Protein AF-A0A1T0CWS4-F1 (afdb_monomer_lite)

Sequence (490 aa):
PSDTDTAKDVTPPTAPDVVANDDGSVTVTPSADPDVTKTTVTYTDENGDSHTVTFTKDDSGNWVDDNPNDSITVDPKTGVITIPEDAVKDGSDVTATNTDSSDNTGPSDTDTVAPAAPSVSINDGNDGKINQGDLRSTGDATATITIPSNAKNGDTLVVTINGVQQTYTIDDNNRTNGIVVSFTPLPNGQNNIVTAVIQSGGLSSDTASDSSVTELSNPGLSITVTNIVGVNLNLSTGIKTSEYGTHIGSVDLSTDESLAPRFSEADDTLTVTKNMSGNLNFVDMGAGDNVLNVGGYVSDTTQINFGNGADEVNIAGYVGGSSVINLGDGNDTISIEGALQGSARINAGAGNDSITIGQHAVTATGSIDGGAGYDVLTFTQDFTTSTNVGNLQKISGVEEIALAGNNQVLLGVTYDNLIYNSKSLYISGDSNDKVHLGNQTGNLNDYVNGQVTTWSATGTVTKDGNVYTEYTLGADTSYKVYIDSDITIL

Organism: NCBI:txid573983

InterPro domains:
  IPR011049 Serralysin-like metalloprotease, C-terminal [SSF51120] (266-445)

Secondary structure (DSSP, 8-state):
------PPP--PPPPPEEEE-TTS-EEEE----TTEEEEEEEEE-TTS-EEEEEEEE-TTS-EEES-TTSS-EE-TTT--EEE-GGGS-TT-EEEEEEEETT--EEEEEEEEPPPPP-EEEE-STTSSEE-TTTS-TTS-EEEEEEPPTTPPTT-EEEEEETTEEEEEE--HHHHHH-EEEEEPPPSTTPEEEEEEEEEETTEEPPPEEEEEEE-SS-S--EEEES-EES-EEBTTTBS-GGGTTTTS-----TT--SS----BSS--EEEESS-EESEEEEEE-BSSS-EEEESS-B-SEEEEEEEES--EEEESS-B-TT-EEEEEES--EEEESS-B-TT-EEEEEES--EEEE-SS-B-TT-EEEEEES--EEEE-S---STT-S--GGGEES-SEEEE-SSS-EEEEE-HHHHHHS-SEEEEE--TT-EEEESSTTTSSEEEETTEEEEEEEEEEEEETTEEEEEEEETTEEEEEEEEETTSEE-

pLDDT: mean 86.14, std 15.03, range [37.91, 98.81]

Structure (mmCIF, N/CA/C/O backbone):
data_AF-A0A1T0CWS4-F1
#
_entry.id   AF-A0A1T0CWS4-F1
#
loop_
_atom_site.group_PDB
_atom_site.id
_atom_site.type_symbol
_atom_site.label_atom_id
_atom_site.label_alt_id
_atom_site.label_comp_id
_atom_site.label_asym_id
_atom_site.label_entity_id
_atom_site.label_seq_id
_atom_site.pdbx_PDB_ins_code
_atom_site.Cartn_x
_atom_site.Cartn_y
_atom_site.Cartn_z
_atom_site.occupancy
_atom_site.B_iso_or_equiv
_atom_site.auth_seq_id
_atom_site.auth_comp_id
_atom_site.auth_asym_id
_atom_site.auth_atom_id
_atom_site.pdbx_PDB_model_num
ATOM 1 N N . PRO A 1 1 ? 60.838 -27.566 -76.928 1.00 47.12 1 PRO A N 1
ATOM 2 C CA . PRO A 1 1 ? 59.640 -28.295 -76.459 1.00 47.12 1 PRO A CA 1
ATOM 3 C C . PRO A 1 1 ? 58.990 -27.532 -75.305 1.00 47.12 1 PRO A C 1
ATOM 5 O O . PRO A 1 1 ? 59.710 -27.090 -74.419 1.00 47.12 1 PRO A O 1
ATOM 8 N N . SER A 1 2 ? 57.668 -27.379 -75.424 1.00 44.00 2 SER A N 1
ATOM 9 C CA . SER A 1 2 ? 56.690 -26.849 -74.462 1.00 44.00 2 SER A CA 1
ATOM 10 C C . SER A 1 2 ? 56.989 -25.485 -73.839 1.00 44.00 2 SER A C 1
ATOM 12 O O . SER A 1 2 ? 57.534 -25.378 -72.745 1.00 44.00 2 SER A O 1
ATOM 14 N N . ASP A 1 3 ? 56.543 -24.462 -74.561 1.00 52.16 3 ASP A N 1
ATOM 15 C CA . ASP A 1 3 ? 55.849 -23.326 -73.965 1.00 52.16 3 ASP A CA 1
ATOM 16 C C . ASP A 1 3 ? 54.671 -23.873 -73.133 1.00 52.16 3 ASP A C 1
ATOM 18 O O . ASP A 1 3 ? 53.827 -24.602 -73.663 1.00 52.16 3 ASP A O 1
ATOM 22 N N . THR A 1 4 ? 54.682 -23.631 -71.826 1.00 45.88 4 THR A N 1
ATOM 23 C CA . THR A 1 4 ? 53.537 -23.864 -70.941 1.00 45.88 4 THR A CA 1
ATOM 24 C C . THR A 1 4 ? 53.201 -22.544 -70.275 1.00 45.88 4 THR A C 1
ATOM 26 O O . THR A 1 4 ? 53.445 -22.357 -69.085 1.00 45.88 4 THR A O 1
ATOM 29 N N . ASP A 1 5 ? 52.678 -21.617 -71.069 1.00 51.94 5 ASP A N 1
ATOM 30 C CA . ASP A 1 5 ? 51.812 -20.551 -70.584 1.00 51.94 5 ASP A CA 1
ATOM 31 C C . ASP A 1 5 ? 50.575 -21.203 -69.938 1.00 51.94 5 ASP A C 1
ATOM 33 O O . ASP A 1 5 ? 49.594 -21.559 -70.596 1.00 51.94 5 ASP A O 1
ATOM 37 N N . THR A 1 6 ? 50.673 -21.506 -68.644 1.00 58.53 6 THR A N 1
ATOM 38 C CA . THR A 1 6 ? 49.509 -21.814 -67.815 1.00 58.53 6 THR A CA 1
ATOM 39 C C . THR A 1 6 ? 48.687 -20.539 -67.736 1.00 58.53 6 THR A C 1
ATOM 41 O O . THR A 1 6 ? 49.118 -19.583 -67.093 1.00 58.53 6 THR A O 1
ATOM 44 N N . ALA A 1 7 ? 47.536 -20.519 -68.411 1.00 71.31 7 ALA A N 1
ATOM 45 C CA . ALA A 1 7 ? 46.606 -19.399 -68.357 1.00 71.31 7 ALA A CA 1
ATOM 46 C C . ALA A 1 7 ? 46.372 -18.983 -66.895 1.00 71.31 7 ALA A C 1
ATOM 48 O O . ALA A 1 7 ? 46.067 -19.836 -66.059 1.00 71.31 7 ALA A O 1
ATOM 49 N N . LYS A 1 8 ? 46.555 -17.687 -66.603 1.00 78.75 8 LYS A N 1
ATOM 50 C CA . LYS A 1 8 ? 46.258 -17.097 -65.292 1.00 78.75 8 LYS A CA 1
ATOM 51 C C . LYS A 1 8 ? 44.815 -17.446 -64.915 1.00 78.75 8 LYS A C 1
ATOM 53 O O . LYS A 1 8 ? 43.931 -17.319 -65.763 1.00 78.75 8 LYS A O 1
ATOM 58 N N . ASP A 1 9 ? 44.595 -17.885 -63.680 1.00 85.44 9 ASP A N 1
ATOM 59 C CA . ASP A 1 9 ? 43.249 -18.144 -63.176 1.00 85.44 9 ASP A CA 1
ATOM 60 C C . ASP A 1 9 ? 42.409 -16.860 -63.200 1.00 85.44 9 ASP A C 1
ATOM 62 O O . ASP A 1 9 ? 42.901 -15.770 -62.896 1.00 85.44 9 ASP A O 1
ATOM 66 N N . VAL A 1 10 ? 41.146 -16.996 -63.592 1.00 88.56 10 VAL A N 1
ATOM 67 C CA . VAL A 1 10 ? 40.172 -15.905 -63.743 1.00 88.56 10 VAL A CA 1
ATOM 68 C C . VAL A 1 10 ? 38.851 -16.199 -63.030 1.00 88.56 10 VAL A C 1
ATOM 70 O O . VAL A 1 10 ? 37.895 -15.446 -63.217 1.00 88.56 10 VAL A O 1
ATOM 73 N N . THR A 1 11 ? 38.751 -17.307 -62.288 1.00 91.62 11 THR A N 1
ATOM 74 C CA . THR A 1 11 ? 37.516 -17.709 -61.604 1.00 91.62 11 THR A CA 1
ATOM 75 C C . THR A 1 11 ? 37.518 -17.143 -60.188 1.00 91.62 11 THR A C 1
ATOM 77 O O . THR A 1 11 ? 38.340 -17.567 -59.392 1.00 91.62 11 THR A O 1
ATOM 80 N N . PRO A 1 12 ? 36.619 -16.209 -59.837 1.00 93.56 12 PRO A N 1
ATOM 81 C CA . PRO A 1 12 ? 36.561 -15.700 -58.474 1.00 93.56 12 PRO A CA 1
ATOM 82 C C . PRO A 1 12 ? 35.999 -16.740 -57.493 1.00 93.56 12 PRO A C 1
ATOM 84 O O . PRO A 1 12 ? 35.148 -17.544 -57.895 1.00 93.56 12 PRO A O 1
ATOM 87 N N . PRO A 1 13 ? 36.377 -16.668 -56.205 1.00 96.06 13 PRO A N 1
ATOM 88 C CA . PRO A 1 13 ? 35.774 -17.484 -55.160 1.00 96.06 13 PRO A CA 1
ATOM 89 C C . PRO A 1 13 ? 34.323 -17.060 -54.892 1.00 96.06 13 PRO A C 1
ATOM 91 O O . PRO A 1 13 ? 33.864 -15.988 -55.293 1.00 96.06 13 PRO A O 1
ATOM 94 N N . THR A 1 14 ? 33.585 -17.904 -54.185 1.00 96.81 14 THR A N 1
ATOM 95 C CA . THR A 1 14 ? 32.231 -17.617 -53.702 1.00 96.81 14 THR A CA 1
ATOM 96 C C . THR A 1 14 ? 32.239 -16.633 -52.525 1.00 96.81 14 THR A C 1
ATOM 98 O O . THR A 1 14 ? 33.271 -16.399 -51.881 1.00 96.81 14 THR A O 1
ATOM 101 N N . ALA A 1 15 ? 31.082 -16.013 -52.266 1.00 97.06 15 ALA A N 1
ATOM 102 C CA . ALA A 1 15 ? 30.926 -15.052 -51.176 1.00 97.06 15 ALA A CA 1
ATOM 103 C C . ALA A 1 15 ? 31.238 -15.693 -49.809 1.00 97.06 15 ALA A C 1
ATOM 105 O O . ALA A 1 15 ? 31.034 -16.899 -49.642 1.00 97.06 15 ALA A O 1
ATOM 106 N N . PRO A 1 16 ? 31.755 -14.918 -48.839 1.00 97.88 16 PRO A N 1
ATOM 107 C CA . PRO A 1 16 ? 31.747 -15.340 -47.442 1.00 97.88 16 PRO A CA 1
ATOM 108 C C . PRO A 1 16 ? 30.304 -15.403 -46.912 1.00 97.88 16 PRO A C 1
ATOM 110 O O . PRO A 1 16 ? 29.376 -15.003 -47.607 1.00 97.88 16 PRO A O 1
ATOM 113 N N . ASP A 1 17 ? 30.141 -15.902 -45.693 1.00 98.12 17 ASP A N 1
ATOM 114 C CA . ASP A 1 17 ? 28.881 -15.879 -44.941 1.00 98.12 17 ASP A CA 1
ATOM 115 C C . ASP A 1 17 ? 29.012 -14.843 -43.818 1.00 98.12 17 ASP A C 1
ATOM 117 O O . ASP A 1 17 ? 29.875 -14.992 -42.947 1.00 98.12 17 ASP A O 1
ATOM 121 N N . VAL A 1 18 ? 28.235 -13.763 -43.884 1.00 98.12 18 VAL A N 1
ATOM 122 C CA . VAL A 1 18 ? 28.189 -12.685 -42.889 1.00 98.12 18 VAL A CA 1
ATOM 123 C C . VAL A 1 18 ? 26.912 -12.844 -42.075 1.00 98.12 18 VAL A C 1
ATOM 125 O O . VAL A 1 18 ? 25.819 -12.832 -42.627 1.00 98.12 18 VAL A O 1
ATOM 128 N N . VAL A 1 19 ? 27.055 -12.974 -40.757 1.00 96.81 19 VAL A N 1
ATOM 129 C CA . VAL A 1 19 ? 25.934 -13.172 -39.833 1.00 96.81 19 VAL A CA 1
ATOM 130 C C . VAL A 1 19 ? 26.023 -12.155 -38.705 1.00 96.81 19 VAL A C 1
ATOM 132 O O . VAL A 1 19 ? 26.968 -12.188 -37.910 1.00 96.81 19 VAL A O 1
ATOM 135 N N . ALA A 1 20 ? 25.038 -11.265 -38.631 1.00 96.00 20 ALA A N 1
ATOM 136 C CA . ALA A 1 20 ? 24.797 -10.416 -37.477 1.00 96.00 20 ALA A CA 1
ATOM 137 C C . ALA A 1 20 ? 24.045 -11.195 -36.391 1.00 96.00 20 ALA A C 1
ATOM 139 O O . ALA A 1 20 ? 23.134 -11.977 -36.670 1.00 96.00 20 ALA A O 1
ATOM 140 N N . ASN A 1 21 ? 24.439 -10.981 -35.140 1.00 93.75 21 ASN A N 1
ATOM 141 C CA . ASN A 1 21 ? 23.865 -11.641 -33.976 1.00 93.75 21 ASN A CA 1
ATOM 142 C C . ASN A 1 21 ? 22.980 -10.670 -33.172 1.00 93.75 21 ASN A C 1
ATOM 144 O O . ASN A 1 21 ? 23.106 -9.451 -33.288 1.00 93.75 21 ASN A O 1
ATOM 148 N N . ASP A 1 22 ? 22.091 -11.217 -32.333 1.00 89.50 22 ASP A N 1
ATOM 149 C CA . ASP A 1 22 ? 21.220 -10.425 -31.442 1.00 89.50 22 ASP A CA 1
ATOM 150 C C . ASP A 1 22 ? 22.016 -9.589 -30.424 1.00 89.50 22 ASP A C 1
ATOM 152 O O . ASP A 1 22 ? 21.550 -8.540 -29.997 1.00 89.50 22 ASP A O 1
ATOM 156 N N . ASP A 1 23 ? 23.221 -10.034 -30.055 1.00 88.00 23 ASP A N 1
ATOM 157 C CA . ASP A 1 23 ? 24.129 -9.319 -29.148 1.00 88.00 23 ASP A CA 1
ATOM 158 C C . ASP A 1 23 ? 24.933 -8.212 -29.851 1.00 88.00 23 ASP A C 1
ATOM 160 O O . ASP A 1 23 ? 25.963 -7.794 -29.353 1.00 88.00 23 ASP A O 1
ATOM 164 N N . GLY A 1 24 ? 24.547 -7.789 -31.057 1.00 89.88 24 GLY A N 1
ATOM 165 C CA . GLY A 1 24 ? 25.252 -6.741 -31.805 1.00 89.88 24 GLY A CA 1
ATOM 166 C C . GLY A 1 24 ? 26.597 -7.167 -32.413 1.00 89.88 24 GLY A C 1
ATOM 167 O O . GLY A 1 24 ? 27.158 -6.439 -33.231 1.00 89.88 24 GLY A O 1
ATOM 168 N N . SER A 1 25 ? 27.119 -8.357 -32.099 1.00 95.00 25 SER A N 1
ATOM 169 C CA . SER A 1 25 ? 28.338 -8.871 -32.731 1.00 95.00 25 SER A CA 1
ATOM 170 C C . SER A 1 25 ? 28.090 -9.359 -34.163 1.00 95.00 25 SER A C 1
ATOM 172 O O . SER A 1 25 ? 26.973 -9.719 -34.546 1.00 95.00 25 SER A O 1
ATOM 174 N N . VAL A 1 26 ? 29.155 -9.429 -34.970 1.00 98.00 26 VAL A N 1
ATOM 175 C CA . VAL A 1 26 ? 29.092 -9.971 -36.337 1.00 98.00 26 VAL A CA 1
ATOM 176 C C . VAL A 1 26 ? 30.140 -11.052 -36.541 1.00 98.00 26 VAL A C 1
ATOM 178 O O . VAL A 1 26 ? 31.321 -10.876 -36.237 1.00 98.00 26 VAL A O 1
ATOM 181 N N . THR A 1 27 ? 29.707 -12.176 -37.105 1.00 97.88 27 THR A N 1
ATOM 182 C CA . THR A 1 27 ? 30.575 -13.282 -37.509 1.00 97.88 27 THR A CA 1
ATOM 183 C C . THR A 1 27 ? 30.703 -13.312 -39.027 1.00 97.88 27 THR A C 1
ATOM 185 O O . THR A 1 27 ? 29.702 -13.294 -39.735 1.00 97.88 27 THR A O 1
ATOM 188 N N . VAL A 1 28 ? 31.933 -13.389 -39.538 1.00 98.56 28 VAL A N 1
ATOM 189 C CA . VAL A 1 28 ? 32.205 -13.572 -40.969 1.00 98.56 28 VAL A CA 1
ATOM 190 C C . VAL A 1 28 ? 32.950 -14.883 -41.174 1.00 98.56 28 VAL A C 1
ATOM 192 O O . VAL A 1 28 ? 34.068 -15.058 -40.691 1.00 98.56 28 VAL A O 1
ATOM 195 N N . THR A 1 29 ? 32.352 -15.803 -41.924 1.00 98.19 29 THR A N 1
ATOM 196 C CA . THR A 1 29 ? 32.961 -17.087 -42.280 1.00 98.19 29 THR A CA 1
ATOM 197 C C . THR A 1 29 ? 33.460 -17.029 -43.726 1.00 98.19 29 THR A C 1
ATOM 199 O O . THR A 1 29 ? 32.648 -16.916 -44.648 1.00 98.19 29 THR A O 1
ATOM 202 N N . PRO A 1 30 ? 34.783 -17.101 -43.975 1.00 97.19 30 PRO A N 1
ATOM 203 C CA . PRO A 1 30 ? 35.318 -17.209 -45.328 1.00 97.19 30 PRO A CA 1
ATOM 204 C C . PRO A 1 30 ? 34.756 -18.428 -46.060 1.00 97.19 30 PRO A C 1
ATOM 206 O O . PRO A 1 30 ? 34.438 -19.448 -45.446 1.00 97.19 30 PRO A O 1
ATOM 209 N N . SER A 1 31 ? 34.679 -18.348 -47.388 1.00 95.31 31 SER A N 1
ATOM 210 C CA . SER A 1 31 ? 34.208 -19.480 -48.185 1.00 95.31 31 SER A CA 1
ATOM 211 C C . SER A 1 31 ? 35.132 -20.695 -48.031 1.00 95.31 31 SER A C 1
ATOM 213 O O . SER A 1 31 ? 36.349 -20.568 -47.875 1.00 95.31 31 SER A O 1
ATOM 215 N N . ALA A 1 32 ? 34.546 -21.890 -48.129 1.00 93.12 32 ALA A N 1
ATOM 216 C CA . ALA A 1 32 ? 35.268 -23.158 -48.147 1.00 93.12 32 ALA A CA 1
ATOM 217 C C . ALA A 1 32 ? 36.018 -23.424 -49.472 1.00 93.12 32 ALA A C 1
ATOM 219 O O . ALA A 1 32 ? 36.621 -24.492 -49.620 1.00 93.12 32 ALA A O 1
ATOM 220 N N . ASP A 1 33 ? 35.976 -22.491 -50.429 1.00 93.00 33 ASP A N 1
ATOM 221 C CA . ASP A 1 33 ? 36.717 -22.587 -51.684 1.00 93.00 33 ASP A CA 1
ATOM 222 C C . ASP A 1 33 ? 38.237 -22.710 -51.424 1.00 93.00 33 ASP A C 1
ATOM 224 O O . ASP A 1 33 ? 38.816 -21.961 -50.627 1.00 93.00 33 ASP A O 1
ATOM 228 N N . PRO A 1 34 ? 38.913 -23.691 -52.054 1.00 87.44 34 PRO A N 1
ATOM 229 C CA . PRO A 1 34 ? 40.265 -24.103 -51.670 1.00 87.44 34 PRO A CA 1
ATOM 230 C C . PRO A 1 34 ? 41.353 -23.066 -51.983 1.00 87.44 34 PRO A C 1
ATOM 232 O O . PRO A 1 34 ? 42.440 -23.135 -51.410 1.00 87.44 34 PRO A O 1
ATOM 235 N N . ASP A 1 35 ? 41.080 -22.135 -52.891 1.00 90.94 35 ASP A N 1
ATOM 236 C CA . ASP A 1 35 ? 41.985 -21.102 -53.396 1.00 90.94 35 ASP A CA 1
ATOM 237 C C . ASP A 1 35 ? 41.782 -19.723 -52.748 1.00 90.94 35 ASP A C 1
ATOM 239 O O . ASP A 1 35 ? 42.543 -18.804 -53.056 1.00 90.94 35 ASP A O 1
ATOM 243 N N . VAL A 1 36 ? 40.833 -19.580 -51.812 1.00 95.94 36 VAL A N 1
ATOM 244 C CA . VAL A 1 36 ? 40.658 -18.355 -51.016 1.00 95.94 36 VAL A CA 1
ATOM 245 C C . VAL A 1 36 ? 41.907 -18.109 -50.173 1.00 95.94 36 VAL A C 1
ATOM 247 O O . VAL A 1 36 ? 42.284 -18.940 -49.338 1.00 95.94 36 VAL A O 1
ATOM 250 N N . THR A 1 37 ? 42.532 -16.950 -50.362 1.00 95.56 37 THR A N 1
ATOM 251 C CA . THR A 1 37 ? 43.745 -16.527 -49.642 1.00 95.56 37 THR A CA 1
ATOM 252 C C . THR A 1 37 ? 43.536 -15.275 -48.802 1.00 95.56 37 THR A C 1
ATOM 254 O O . THR A 1 37 ? 44.333 -15.030 -47.896 1.00 95.56 37 THR A O 1
ATOM 257 N N . LYS A 1 38 ? 42.488 -14.492 -49.086 1.00 97.62 38 LYS A N 1
ATOM 258 C CA . LYS A 1 38 ? 42.204 -13.225 -48.414 1.00 97.62 38 LYS A CA 1
ATOM 259 C C . LYS A 1 38 ? 40.706 -13.006 -48.223 1.00 97.62 38 LYS A C 1
ATOM 261 O O . LYS A 1 38 ? 39.939 -13.170 -49.169 1.00 97.62 38 LYS A O 1
ATOM 266 N N . THR A 1 39 ? 40.328 -12.513 -47.049 1.00 98.44 39 THR A N 1
ATOM 267 C CA . THR A 1 39 ? 38.986 -11.995 -46.757 1.00 98.44 39 THR A CA 1
ATOM 268 C C . THR A 1 39 ? 39.095 -10.522 -46.389 1.00 98.44 39 THR A C 1
ATOM 270 O O . THR A 1 39 ? 39.951 -10.138 -45.595 1.00 98.44 39 THR A O 1
ATOM 273 N N . THR A 1 40 ? 38.261 -9.682 -46.997 1.00 98.25 40 THR A N 1
ATOM 274 C CA . THR A 1 40 ? 38.185 -8.242 -46.703 1.00 98.25 40 THR A CA 1
ATOM 275 C C . THR A 1 40 ? 36.825 -7.938 -46.110 1.00 98.25 40 THR A C 1
ATOM 277 O O . THR A 1 40 ? 35.820 -8.301 -46.722 1.00 98.25 40 THR A O 1
ATOM 280 N N . VAL A 1 41 ? 36.797 -7.268 -44.960 1.00 98.50 41 VAL A N 1
ATOM 281 C CA . VAL A 1 41 ? 35.569 -6.899 -44.251 1.00 98.50 41 VAL A CA 1
ATOM 282 C C . VAL A 1 41 ? 35.497 -5.384 -44.121 1.00 98.50 41 VAL A C 1
ATOM 284 O O . VAL A 1 41 ? 36.463 -4.741 -43.712 1.00 98.50 41 VAL A O 1
ATOM 287 N N . THR A 1 42 ? 34.349 -4.818 -44.474 1.00 98.12 42 THR A N 1
ATOM 288 C CA . THR A 1 42 ? 34.032 -3.398 -44.332 1.00 98.12 42 THR A CA 1
ATOM 289 C C . THR A 1 42 ? 32.879 -3.250 -43.349 1.00 98.12 42 THR A C 1
ATOM 291 O O . THR A 1 42 ? 31.844 -3.897 -43.507 1.00 98.12 42 THR A O 1
ATOM 294 N N . TYR A 1 43 ? 33.057 -2.392 -42.350 1.00 97.56 43 TYR A N 1
ATOM 295 C CA . TYR A 1 43 ? 32.064 -2.117 -41.310 1.00 97.56 43 TYR A CA 1
ATOM 296 C C . TYR A 1 43 ? 32.108 -0.638 -40.907 1.00 97.56 43 TYR A C 1
ATOM 298 O O . TYR A 1 43 ? 33.002 0.106 -41.323 1.00 97.56 43 TYR A O 1
ATOM 306 N N . THR A 1 44 ? 31.120 -0.199 -40.129 1.00 96.62 44 THR A N 1
ATOM 307 C CA . THR A 1 44 ? 31.070 1.148 -39.543 1.00 96.62 44 THR A CA 1
ATOM 308 C C . THR A 1 44 ? 31.257 1.031 -38.036 1.00 96.62 44 THR A C 1
ATOM 310 O O . THR A 1 44 ? 30.562 0.232 -37.417 1.00 96.62 44 THR A O 1
ATOM 313 N N . ASP A 1 45 ? 32.173 1.798 -37.445 1.00 95.06 45 ASP A N 1
ATOM 314 C CA . ASP A 1 45 ? 32.346 1.820 -35.987 1.00 95.06 45 ASP A CA 1
ATOM 315 C C . ASP A 1 45 ? 31.298 2.691 -35.277 1.00 95.06 45 ASP A C 1
ATOM 317 O O . ASP A 1 45 ? 30.538 3.437 -35.905 1.00 95.06 45 ASP A O 1
ATOM 321 N N . GLU A 1 46 ? 31.305 2.647 -33.945 1.00 90.44 46 GLU A N 1
ATOM 322 C CA . GLU A 1 46 ? 30.425 3.431 -33.068 1.00 90.44 46 GLU A CA 1
ATOM 323 C C . GLU A 1 46 ? 30.492 4.952 -33.286 1.00 90.44 46 GLU A C 1
ATOM 325 O O . GLU A 1 46 ? 29.510 5.674 -33.084 1.00 90.44 46 GLU A O 1
ATOM 330 N N . ASN A 1 47 ? 31.625 5.468 -33.770 1.00 93.00 47 ASN A N 1
ATOM 331 C CA . ASN A 1 47 ? 31.780 6.889 -34.089 1.00 93.00 47 ASN A CA 1
ATOM 332 C C . ASN A 1 47 ? 31.150 7.252 -35.444 1.00 93.00 47 ASN A C 1
ATOM 334 O O . ASN A 1 47 ? 30.965 8.433 -35.752 1.00 93.00 47 ASN A O 1
ATOM 338 N N . GLY A 1 48 ? 30.758 6.251 -36.233 1.00 91.62 48 GLY A N 1
ATOM 339 C CA . GLY A 1 48 ? 30.245 6.402 -37.587 1.00 91.62 48 GLY A CA 1
ATOM 340 C C . GLY A 1 48 ? 31.333 6.401 -38.659 1.00 91.62 48 GLY A C 1
ATOM 341 O O . GLY A 1 48 ? 31.024 6.719 -39.809 1.00 91.62 48 GLY A O 1
ATOM 342 N N . ASP A 1 49 ? 32.574 6.063 -38.309 1.00 95.44 49 ASP A N 1
ATOM 343 C CA . ASP A 1 49 ? 33.684 5.969 -39.247 1.00 95.44 49 ASP A CA 1
ATOM 344 C C . ASP A 1 49 ? 33.690 4.593 -39.924 1.00 95.44 49 ASP A C 1
ATOM 346 O O . ASP A 1 49 ? 33.491 3.551 -39.299 1.00 95.44 49 ASP A O 1
ATOM 350 N N . SER A 1 50 ? 33.904 4.583 -41.241 1.00 96.62 50 SER A N 1
ATOM 351 C CA . SER A 1 50 ? 33.983 3.339 -42.007 1.00 96.62 50 SER A CA 1
ATOM 352 C C . SER A 1 50 ? 35.393 2.763 -41.945 1.00 96.62 50 SER A C 1
ATOM 354 O O . SER A 1 50 ? 36.370 3.448 -42.259 1.00 96.62 50 SER A O 1
ATOM 356 N N . HIS A 1 51 ? 35.478 1.480 -41.609 1.00 96.06 51 HIS A N 1
ATOM 357 C CA . HIS A 1 51 ? 36.717 0.719 -41.526 1.00 96.06 51 HIS A CA 1
ATOM 358 C C . HIS A 1 51 ? 36.759 -0.371 -42.585 1.00 96.06 51 HIS A C 1
ATOM 360 O O . HIS A 1 51 ? 35.736 -0.867 -43.054 1.00 96.06 51 HIS A O 1
ATOM 366 N N . THR A 1 52 ? 37.969 -0.744 -42.989 1.00 96.94 52 THR A N 1
ATOM 367 C CA . THR A 1 52 ? 38.208 -1.904 -43.848 1.00 96.94 52 THR A CA 1
ATOM 368 C C . THR A 1 52 ? 39.386 -2.678 -43.295 1.00 96.94 52 THR A C 1
ATOM 370 O O . THR A 1 52 ? 40.499 -2.155 -43.247 1.00 96.94 52 THR A O 1
ATOM 373 N N . VAL A 1 53 ? 39.127 -3.920 -42.903 1.00 96.94 53 VAL A N 1
ATOM 374 C CA . VAL A 1 53 ? 40.115 -4.838 -42.334 1.00 96.94 53 VAL A CA 1
ATOM 375 C C . VAL A 1 53 ? 40.305 -6.035 -43.253 1.00 96.94 53 VAL A C 1
ATOM 377 O O . VAL A 1 53 ? 39.398 -6.428 -43.997 1.00 96.94 53 VAL A O 1
ATOM 380 N N . THR A 1 54 ? 41.516 -6.582 -43.256 1.00 97.31 54 THR A N 1
ATOM 381 C CA . THR A 1 54 ? 41.895 -7.686 -44.135 1.00 97.31 54 THR A CA 1
ATOM 382 C C . THR A 1 54 ? 42.528 -8.813 -43.345 1.00 97.31 54 THR A C 1
ATOM 384 O O . THR A 1 54 ? 43.337 -8.591 -42.451 1.00 97.31 54 THR A O 1
ATOM 387 N N . PHE A 1 55 ? 42.158 -10.033 -43.716 1.00 97.94 55 PHE A N 1
ATOM 388 C CA . PHE A 1 55 ? 42.661 -11.263 -43.124 1.00 97.94 55 PHE A CA 1
ATOM 389 C C . PHE A 1 55 ? 43.249 -12.114 -44.240 1.00 97.94 55 PHE A C 1
ATOM 391 O O . PHE A 1 55 ? 42.608 -12.287 -45.281 1.00 97.94 55 PHE A O 1
ATOM 398 N N . THR A 1 56 ? 44.462 -12.629 -44.052 1.00 97.25 56 THR A N 1
ATOM 399 C CA . THR A 1 56 ? 45.200 -13.377 -45.080 1.00 97.25 56 THR A CA 1
ATOM 400 C C . THR A 1 56 ? 45.703 -14.719 -44.562 1.00 97.25 56 THR A C 1
ATOM 402 O O . THR A 1 56 ? 45.896 -14.906 -43.363 1.00 97.25 56 THR A O 1
ATOM 405 N N . LYS A 1 57 ? 45.905 -15.690 -45.460 1.00 94.88 57 LYS A N 1
ATOM 406 C CA . LYS A 1 57 ? 46.573 -16.953 -45.111 1.00 94.88 57 LYS A CA 1
ATOM 407 C C . LYS A 1 57 ? 48.093 -16.791 -45.135 1.00 94.88 57 LYS A C 1
ATOM 409 O O . LYS A 1 57 ? 48.649 -16.323 -46.127 1.00 94.88 57 LYS A O 1
ATOM 414 N N . ASP A 1 58 ? 48.760 -17.235 -44.074 1.00 93.44 58 ASP A N 1
ATOM 415 C CA . ASP A 1 58 ? 50.218 -17.343 -44.024 1.00 93.44 58 ASP A CA 1
ATOM 416 C C . ASP A 1 58 ? 50.749 -18.521 -44.869 1.00 93.44 58 ASP A C 1
ATOM 418 O O . ASP A 1 58 ? 49.994 -19.348 -45.387 1.00 93.44 58 ASP A O 1
ATOM 422 N N . ASP A 1 59 ? 52.078 -18.646 -44.972 1.00 90.50 59 ASP A N 1
ATOM 423 C CA . ASP A 1 59 ? 52.747 -19.742 -45.696 1.00 90.50 59 ASP A CA 1
ATOM 424 C C . ASP A 1 59 ? 52.418 -21.145 -45.136 1.00 90.50 59 ASP A C 1
ATOM 426 O O . ASP A 1 59 ? 52.669 -22.159 -45.794 1.00 90.50 59 ASP A O 1
ATOM 430 N N . SER A 1 60 ? 51.888 -21.223 -43.910 1.00 91.19 60 SER A N 1
ATOM 431 C CA . SER A 1 60 ? 51.449 -22.466 -43.262 1.00 91.19 60 SER A CA 1
ATOM 432 C C . SER A 1 60 ? 49.961 -22.759 -43.491 1.00 91.19 60 SER A C 1
ATOM 434 O O . SER A 1 60 ? 49.481 -23.811 -43.062 1.00 91.19 60 SER A O 1
ATOM 436 N N . GLY A 1 61 ? 49.242 -21.866 -44.177 1.00 88.94 61 GLY A N 1
ATOM 437 C CA . GLY A 1 61 ? 47.812 -21.955 -44.449 1.00 88.94 61 GLY A CA 1
ATOM 438 C C . GLY A 1 61 ? 46.914 -21.521 -43.288 1.00 88.94 61 GLY A C 1
ATOM 439 O O . GLY A 1 61 ? 45.708 -21.756 -43.372 1.00 88.94 61 GLY A O 1
ATOM 440 N N . ASN A 1 62 ? 47.464 -20.921 -42.225 1.00 95.25 62 ASN A N 1
ATOM 441 C CA . ASN A 1 62 ? 46.671 -20.364 -41.127 1.00 95.25 62 ASN A CA 1
ATOM 442 C C . ASN A 1 62 ? 46.221 -18.946 -41.464 1.00 95.25 62 ASN A C 1
ATOM 444 O O . ASN A 1 62 ? 46.963 -18.188 -42.084 1.00 95.25 62 ASN A O 1
ATOM 448 N N . TRP A 1 63 ? 45.036 -18.573 -41.000 1.00 97.19 63 TRP A N 1
ATOM 449 C CA . TRP A 1 63 ? 44.537 -17.210 -41.104 1.00 97.19 63 TRP A CA 1
ATOM 450 C C . TRP A 1 63 ? 45.239 -16.279 -40.116 1.00 97.19 63 TRP A C 1
ATOM 452 O O . TRP A 1 63 ? 45.448 -16.621 -38.950 1.00 97.19 63 TRP A O 1
ATOM 462 N N . VAL A 1 64 ? 45.588 -15.096 -40.607 1.00 96.44 64 VAL A N 1
ATOM 463 C CA . VAL A 1 64 ? 46.264 -14.024 -39.886 1.00 96.44 64 VAL A CA 1
ATOM 464 C C . VAL A 1 64 ? 45.476 -12.739 -40.096 1.00 96.44 64 VAL A C 1
ATOM 466 O O . VAL A 1 64 ? 45.003 -12.459 -41.195 1.00 96.44 64 VAL A O 1
ATOM 469 N N . ASP A 1 65 ? 45.329 -11.980 -39.021 1.00 95.94 65 ASP A N 1
ATOM 470 C CA . ASP A 1 65 ? 44.826 -10.615 -39.055 1.00 95.94 65 ASP A CA 1
ATOM 471 C C . ASP A 1 65 ? 45.947 -9.657 -39.480 1.00 95.94 65 ASP A C 1
ATOM 473 O O . ASP A 1 65 ? 47.013 -9.616 -38.853 1.00 95.94 65 ASP A O 1
ATOM 477 N N . ASP A 1 66 ? 45.717 -8.903 -40.557 1.00 95.19 66 ASP A N 1
ATOM 478 C CA . ASP A 1 66 ? 46.691 -7.947 -41.083 1.00 95.19 66 ASP A CA 1
ATOM 479 C C . ASP A 1 66 ? 46.792 -6.679 -40.203 1.00 95.19 66 ASP A C 1
ATOM 481 O O . ASP A 1 66 ? 47.746 -5.906 -40.353 1.00 95.19 66 ASP A O 1
ATOM 485 N N . ASN A 1 67 ? 45.851 -6.465 -39.272 1.00 92.50 67 ASN A N 1
ATOM 486 C CA . ASN A 1 67 ? 45.842 -5.368 -38.305 1.00 92.50 67 ASN A CA 1
ATOM 487 C C . ASN A 1 67 ? 45.587 -5.838 -36.851 1.00 92.50 67 ASN A C 1
ATOM 489 O O . ASN A 1 67 ? 44.636 -5.404 -36.208 1.00 92.50 67 ASN A O 1
ATOM 493 N N . PRO A 1 68 ? 46.525 -6.578 -36.232 1.00 87.06 68 PRO A N 1
ATOM 494 C CA . PRO A 1 68 ? 46.327 -7.201 -34.915 1.00 87.06 68 PRO A CA 1
ATOM 495 C C . PRO A 1 68 ? 46.262 -6.220 -33.726 1.00 87.06 68 PRO A C 1
ATOM 497 O O . PRO A 1 68 ? 46.333 -6.642 -32.572 1.00 87.06 68 PRO A O 1
ATOM 500 N N . ASN A 1 69 ? 46.239 -4.907 -33.979 1.00 89.06 69 ASN A N 1
ATOM 501 C CA . ASN A 1 69 ? 46.104 -3.878 -32.946 1.00 89.06 69 ASN A CA 1
ATOM 502 C C . ASN A 1 69 ? 44.662 -3.372 -32.798 1.00 89.06 69 ASN A C 1
ATOM 504 O O . ASN A 1 69 ? 44.430 -2.515 -31.941 1.00 89.06 69 ASN A O 1
ATOM 508 N N . ASP A 1 70 ? 43.731 -3.829 -33.638 1.00 92.06 70 ASP A N 1
ATOM 509 C CA . ASP A 1 70 ? 42.307 -3.576 -33.444 1.00 92.06 70 ASP A CA 1
ATOM 510 C C . ASP A 1 70 ? 41.655 -4.654 -32.555 1.00 92.06 70 ASP A C 1
ATOM 512 O O . ASP A 1 70 ? 42.330 -5.492 -31.951 1.00 92.06 70 ASP A O 1
ATOM 516 N N . SER A 1 71 ? 40.345 -4.537 -32.350 1.00 92.31 71 SER A N 1
ATOM 517 C CA . SER A 1 71 ? 39.560 -5.434 -31.499 1.00 92.31 71 SER A CA 1
ATOM 518 C C . SER A 1 71 ? 38.973 -6.629 -32.255 1.00 92.31 71 SER A C 1
ATOM 520 O O . SER A 1 71 ? 38.303 -7.460 -31.638 1.00 92.31 71 SER A O 1
ATOM 522 N N . ILE A 1 72 ? 39.193 -6.723 -33.567 1.00 96.88 72 ILE A N 1
ATOM 523 C CA . ILE A 1 72 ? 38.631 -7.772 -34.411 1.00 96.88 72 ILE A CA 1
ATOM 524 C C . ILE A 1 72 ? 39.537 -8.991 -34.313 1.00 96.88 72 ILE A C 1
ATOM 526 O O . ILE A 1 72 ? 40.749 -8.901 -34.147 1.00 96.88 72 ILE A O 1
ATOM 530 N N . THR A 1 73 ? 38.939 -10.175 -34.348 1.00 96.12 73 THR A N 1
ATOM 531 C CA . THR A 1 73 ? 39.695 -11.420 -34.197 1.00 96.12 73 THR A CA 1
ATOM 532 C C . THR A 1 73 ? 39.398 -12.376 -35.332 1.00 96.12 73 THR A C 1
ATOM 534 O O . THR A 1 73 ? 38.321 -12.338 -35.921 1.00 96.12 73 THR A O 1
ATOM 537 N N . VAL A 1 74 ? 40.355 -13.256 -35.626 1.00 97.62 74 VAL A N 1
ATOM 538 C CA . VAL A 1 74 ? 40.193 -14.361 -36.572 1.00 97.62 74 VAL A CA 1
ATOM 539 C C . VAL A 1 74 ? 40.654 -15.662 -35.926 1.00 97.62 74 VAL A C 1
ATOM 541 O O . VAL A 1 74 ? 41.717 -15.715 -35.305 1.00 97.62 74 VAL A O 1
ATOM 544 N N . ASP A 1 75 ? 39.872 -16.732 -36.064 1.00 97.44 75 ASP A N 1
ATOM 545 C CA . ASP A 1 75 ? 40.323 -18.070 -35.687 1.00 97.44 75 ASP A CA 1
ATOM 546 C C . ASP A 1 75 ? 41.383 -18.551 -36.701 1.00 97.44 75 ASP A C 1
ATOM 548 O O . ASP A 1 75 ? 41.064 -18.721 -37.883 1.00 97.44 75 ASP A O 1
ATOM 552 N N . PRO A 1 76 ? 42.632 -18.837 -36.280 1.00 96.19 76 PRO A N 1
ATOM 553 C CA . PRO A 1 76 ? 43.717 -19.117 -37.222 1.00 96.19 76 PRO A CA 1
ATOM 554 C C . PRO A 1 76 ? 43.514 -20.365 -38.089 1.00 96.19 76 PRO A C 1
ATOM 556 O O . PRO A 1 76 ? 44.186 -20.517 -39.105 1.00 96.19 76 PRO A O 1
ATOM 559 N N . LYS A 1 77 ? 42.631 -21.295 -37.704 1.00 94.44 77 LYS A N 1
ATOM 560 C CA . LYS A 1 77 ? 42.429 -22.559 -38.431 1.00 94.44 77 LYS A CA 1
ATOM 561 C C . LYS A 1 77 ? 41.240 -22.502 -39.373 1.00 94.44 77 LYS A C 1
ATOM 563 O O . LYS A 1 77 ? 41.299 -23.054 -40.467 1.00 94.44 77 LYS A O 1
ATOM 568 N N . THR A 1 78 ? 40.150 -21.907 -38.915 1.00 95.62 78 THR A N 1
ATOM 569 C CA . THR A 1 78 ? 38.877 -21.864 -39.639 1.00 95.62 78 THR A CA 1
ATOM 570 C C . THR A 1 78 ? 38.732 -20.590 -40.459 1.00 95.62 78 THR A C 1
ATOM 572 O O . THR A 1 78 ? 38.051 -20.609 -41.478 1.00 95.62 78 THR A O 1
ATOM 575 N N . GLY A 1 79 ? 39.409 -19.510 -40.060 1.00 95.62 79 GLY A N 1
ATOM 576 C CA . GLY A 1 79 ? 39.276 -18.195 -40.677 1.00 95.62 79 GLY A CA 1
ATOM 577 C C . GLY A 1 79 ? 38.029 -17.440 -40.256 1.00 95.62 79 GLY A C 1
ATOM 578 O O . GLY A 1 79 ? 37.779 -16.379 -40.809 1.00 95.62 79 GLY A O 1
ATOM 579 N N . VAL A 1 80 ? 37.251 -17.966 -39.306 1.00 98.00 80 VAL A N 1
ATOM 580 C CA . VAL A 1 80 ? 36.075 -17.271 -38.778 1.00 98.00 80 VAL A CA 1
ATOM 581 C C . VAL A 1 80 ? 36.529 -15.971 -38.126 1.00 98.00 80 VAL A C 1
ATOM 583 O O . VAL A 1 80 ? 37.326 -15.994 -37.187 1.00 98.00 80 VAL A O 1
ATOM 586 N N . ILE A 1 81 ? 36.032 -14.855 -38.649 1.00 98.44 81 ILE A N 1
ATOM 587 C CA . ILE A 1 81 ? 36.303 -13.501 -38.175 1.00 98.44 81 ILE A CA 1
ATOM 588 C C . ILE A 1 81 ? 35.160 -13.082 -37.253 1.00 98.44 81 ILE A C 1
ATOM 590 O O . ILE A 1 81 ? 33.994 -13.309 -37.569 1.00 98.44 81 ILE A O 1
ATOM 594 N N . THR A 1 82 ? 35.488 -12.473 -36.117 1.00 97.75 82 THR A N 1
ATOM 595 C CA . THR A 1 82 ? 34.514 -11.943 -35.154 1.00 97.75 82 THR A CA 1
ATOM 596 C C . THR A 1 82 ? 34.745 -10.454 -34.957 1.00 97.75 82 THR A C 1
ATOM 598 O O . THR A 1 82 ? 35.821 -10.053 -34.505 1.00 97.75 82 THR A O 1
ATOM 601 N N . ILE A 1 83 ? 33.723 -9.659 -35.270 1.00 98.06 83 ILE A N 1
ATOM 602 C CA . ILE A 1 83 ? 33.642 -8.238 -34.938 1.00 98.06 83 ILE A CA 1
ATOM 603 C C . ILE A 1 83 ? 32.816 -8.130 -33.647 1.00 98.06 83 ILE A C 1
ATOM 605 O O . ILE A 1 83 ? 31.643 -8.512 -33.664 1.00 98.06 83 ILE A O 1
ATOM 609 N N . PRO A 1 84 ? 33.408 -7.691 -32.523 1.00 96.81 84 PRO A N 1
ATOM 610 C CA . PRO A 1 84 ? 32.671 -7.549 -31.269 1.00 96.81 84 PRO A CA 1
ATOM 611 C C . PRO A 1 84 ? 31.656 -6.400 -31.350 1.00 96.81 84 PRO A C 1
ATOM 613 O O . PRO A 1 84 ? 31.873 -5.453 -32.104 1.00 96.81 84 PRO A O 1
ATOM 616 N N . GLU A 1 85 ? 30.597 -6.476 -30.538 1.00 93.38 85 GLU A N 1
ATOM 617 C CA . GLU A 1 85 ? 29.507 -5.484 -30.467 1.00 93.38 85 GLU A CA 1
ATOM 618 C C . GLU A 1 85 ? 30.039 -4.046 -30.317 1.00 93.38 85 GLU A C 1
ATOM 620 O O . GLU A 1 85 ? 29.749 -3.189 -31.138 1.00 93.38 85 GLU A O 1
ATOM 625 N N . ASP A 1 86 ? 30.983 -3.813 -29.398 1.00 92.69 86 ASP A N 1
ATOM 626 C CA . ASP A 1 86 ? 31.575 -2.488 -29.141 1.00 92.69 86 ASP A CA 1
ATOM 627 C C . ASP A 1 86 ? 32.435 -1.927 -30.297 1.00 92.69 86 ASP A C 1
ATOM 629 O O . ASP A 1 86 ? 32.949 -0.806 -30.217 1.00 92.69 86 ASP A O 1
ATOM 633 N N . ALA A 1 87 ? 32.689 -2.718 -31.345 1.00 94.62 87 ALA A N 1
ATOM 634 C CA . ALA A 1 87 ? 33.470 -2.299 -32.506 1.00 94.62 87 ALA A CA 1
ATOM 635 C C . ALA A 1 87 ? 32.606 -1.941 -33.717 1.00 94.62 87 ALA A C 1
ATOM 637 O O . ALA A 1 87 ? 33.136 -1.347 -34.659 1.00 94.62 87 ALA A O 1
ATOM 638 N N . VAL A 1 88 ? 31.318 -2.293 -33.724 1.00 95.25 88 VAL A N 1
ATOM 639 C CA . VAL A 1 88 ? 30.452 -2.137 -34.891 1.00 95.25 88 VAL A CA 1
ATOM 640 C C . VAL A 1 88 ? 29.123 -1.510 -34.524 1.00 95.25 88 VAL A C 1
ATOM 642 O O . VAL A 1 88 ? 28.373 -2.007 -33.703 1.00 95.25 88 VAL A O 1
ATOM 645 N N . LYS A 1 89 ? 28.797 -0.441 -35.240 1.00 92.94 89 LYS A N 1
ATOM 646 C CA . LYS A 1 89 ? 27.609 0.350 -34.978 1.00 92.94 89 LYS A CA 1
ATOM 647 C C . LYS A 1 89 ? 26.321 -0.427 -35.206 1.00 92.94 89 LYS A C 1
ATOM 649 O O . LYS A 1 89 ? 26.050 -0.865 -36.330 1.00 92.94 89 LYS A O 1
ATOM 654 N N . ASP A 1 90 ? 25.463 -0.425 -34.198 1.00 91.88 90 ASP A N 1
ATOM 655 C CA . ASP A 1 90 ? 24.099 -0.944 -34.267 1.00 91.88 90 ASP A CA 1
ATOM 656 C C . ASP A 1 90 ? 23.314 -0.426 -35.486 1.00 91.88 90 ASP A C 1
ATOM 658 O O . ASP A 1 90 ? 23.286 0.778 -35.793 1.00 91.88 90 ASP A O 1
ATOM 662 N N . GLY A 1 91 ? 22.602 -1.326 -36.166 1.00 89.75 91 GLY A N 1
ATOM 663 C CA . GLY A 1 91 ? 21.805 -1.028 -37.360 1.00 89.75 91 GLY A CA 1
ATOM 664 C C . GLY A 1 91 ? 22.610 -0.717 -38.630 1.00 89.75 91 GLY A C 1
ATOM 665 O O . GLY A 1 91 ? 21.996 -0.420 -39.666 1.00 89.75 91 GLY A O 1
ATOM 666 N N . SER A 1 92 ? 23.950 -0.746 -38.572 1.00 92.88 92 SER A N 1
ATOM 667 C CA . SER A 1 92 ? 24.826 -0.580 -39.738 1.00 92.88 92 SER A CA 1
ATOM 668 C C . SER A 1 92 ? 25.039 -1.897 -40.490 1.00 92.88 92 SER A C 1
ATOM 670 O O . SER A 1 92 ? 24.821 -2.978 -39.950 1.00 92.88 92 SER A O 1
ATOM 672 N N . ASP A 1 93 ? 25.434 -1.801 -41.760 1.00 95.19 93 ASP A N 1
ATOM 673 C CA . ASP A 1 93 ? 25.722 -2.972 -42.587 1.00 95.19 93 ASP A CA 1
ATOM 674 C C . ASP A 1 93 ? 27.195 -3.381 -42.435 1.00 95.19 93 ASP A C 1
ATOM 676 O O . ASP A 1 93 ? 28.097 -2.543 -42.549 1.00 95.19 93 ASP A O 1
ATOM 680 N N . VAL A 1 94 ? 27.442 -4.680 -42.263 1.00 97.81 94 VAL A N 1
ATOM 681 C CA . VAL A 1 94 ? 28.770 -5.292 -42.390 1.00 97.81 94 VAL A CA 1
ATOM 682 C C . VAL A 1 94 ? 28.823 -6.051 -43.700 1.00 97.81 94 VAL A C 1
ATOM 684 O O . VAL A 1 94 ? 27.950 -6.856 -43.995 1.00 97.81 94 VAL A O 1
ATOM 687 N N . THR A 1 95 ? 29.846 -5.785 -44.509 1.00 98.12 95 THR A N 1
ATOM 688 C CA . THR A 1 95 ? 30.012 -6.400 -45.831 1.00 98.12 95 THR A CA 1
ATOM 689 C C . THR A 1 95 ? 31.365 -7.082 -45.936 1.00 98.12 95 THR A C 1
ATOM 691 O O . THR A 1 95 ? 32.380 -6.489 -45.573 1.00 98.12 95 THR A O 1
ATOM 694 N N . ALA A 1 96 ? 31.411 -8.295 -46.484 1.00 98.50 96 ALA A N 1
ATOM 695 C CA . ALA A 1 96 ? 32.659 -9.030 -46.667 1.00 98.50 96 ALA A CA 1
ATOM 696 C C . ALA A 1 96 ? 32.815 -9.610 -48.077 1.00 98.50 96 ALA A C 1
ATOM 698 O O . ALA A 1 96 ? 31.838 -9.931 -48.748 1.00 98.50 96 ALA A O 1
ATOM 699 N N . THR A 1 97 ? 34.064 -9.767 -48.527 1.00 98.38 97 THR A N 1
ATOM 700 C CA . THR A 1 97 ? 34.432 -10.390 -49.816 1.00 98.38 97 THR A CA 1
ATOM 701 C C . THR A 1 97 ? 35.628 -11.330 -49.658 1.00 98.38 97 THR A C 1
ATOM 703 O O . THR A 1 97 ? 36.536 -11.050 -48.874 1.00 98.38 97 THR A O 1
ATOM 706 N N . ASN A 1 98 ? 35.665 -12.414 -50.442 1.00 98.44 98 ASN A N 1
ATOM 707 C CA . ASN A 1 98 ? 36.824 -13.309 -50.557 1.00 98.44 98 ASN A CA 1
ATOM 708 C C . ASN A 1 98 ? 37.638 -12.989 -51.823 1.00 98.44 98 ASN A C 1
ATOM 710 O O . ASN A 1 98 ? 37.078 -12.603 -52.849 1.00 98.44 98 ASN A O 1
ATOM 714 N N . THR A 1 99 ? 38.958 -13.164 -51.773 1.00 97.31 99 THR A N 1
ATOM 715 C CA . THR A 1 99 ? 39.886 -13.038 -52.911 1.00 97.31 99 THR A CA 1
ATOM 716 C C . THR A 1 99 ? 40.814 -14.255 -52.974 1.00 97.31 99 THR A C 1
ATOM 718 O O . THR A 1 99 ? 41.244 -14.760 -51.932 1.00 97.31 99 THR A O 1
ATOM 721 N N . ASP A 1 100 ? 41.085 -14.740 -54.187 1.00 95.50 100 ASP A N 1
ATOM 722 C CA . ASP A 1 100 ? 41.942 -15.904 -54.442 1.00 95.50 100 ASP A CA 1
ATOM 723 C C . ASP A 1 100 ? 43.436 -15.549 -54.616 1.00 95.50 100 ASP A C 1
ATOM 725 O O . ASP A 1 100 ? 43.852 -14.389 -54.608 1.00 95.50 100 ASP A O 1
ATOM 729 N N . SER A 1 101 ? 44.270 -16.574 -54.818 1.00 90.50 101 SER A N 1
ATOM 730 C CA . SER A 1 101 ? 45.713 -16.423 -55.092 1.00 90.50 101 SER A CA 1
ATOM 731 C C . SER A 1 101 ? 46.078 -15.742 -56.426 1.00 90.50 101 SER A C 1
ATOM 733 O O . SER A 1 101 ? 47.241 -15.391 -56.629 1.00 90.50 101 SER A O 1
ATOM 735 N N . SER A 1 102 ? 45.118 -15.567 -57.340 1.00 92.38 102 SER A N 1
ATOM 736 C CA . SER A 1 102 ? 45.283 -14.900 -58.640 1.00 92.38 102 SER A CA 1
ATOM 737 C C . SER A 1 102 ? 44.728 -13.467 -58.663 1.00 92.38 102 SER A C 1
ATOM 739 O O . SER A 1 102 ? 44.733 -12.829 -59.727 1.00 92.38 102 SER A O 1
ATOM 741 N N . ASP A 1 103 ? 44.340 -12.945 -57.495 1.00 92.94 103 ASP A N 1
ATOM 742 C CA . ASP A 1 103 ? 43.704 -11.645 -57.262 1.00 92.94 103 ASP A CA 1
ATOM 743 C C . ASP A 1 103 ? 42.296 -11.509 -57.877 1.00 92.94 103 ASP A C 1
ATOM 745 O O . ASP A 1 103 ? 41.862 -10.403 -58.211 1.00 92.94 103 ASP A O 1
ATOM 749 N N . ASN A 1 104 ? 41.558 -12.611 -58.043 1.00 95.00 104 ASN A N 1
ATOM 750 C CA . ASN A 1 104 ? 40.143 -12.554 -58.407 1.00 95.00 104 ASN A CA 1
ATOM 751 C C . ASN A 1 104 ? 39.291 -12.392 -57.136 1.00 95.00 104 ASN A C 1
ATOM 753 O O . ASN A 1 104 ? 39.338 -13.229 -56.235 1.00 95.00 104 ASN A O 1
ATOM 757 N N . THR A 1 105 ? 38.489 -11.326 -57.062 1.00 96.69 105 THR A N 1
ATOM 758 C CA . THR A 1 105 ? 37.580 -11.057 -55.933 1.00 96.69 105 THR A CA 1
ATOM 759 C C . THR A 1 105 ? 36.168 -11.544 -56.240 1.00 96.69 105 THR A C 1
ATOM 761 O O . THR A 1 105 ? 35.596 -11.210 -57.282 1.00 96.69 105 THR A O 1
ATOM 764 N N . GLY A 1 106 ? 35.622 -12.343 -55.326 1.00 96.12 106 GLY A N 1
ATOM 765 C CA . GLY A 1 106 ? 34.274 -12.894 -55.392 1.00 96.12 106 GLY A CA 1
ATOM 766 C C . GLY A 1 106 ? 33.163 -11.872 -55.124 1.00 96.12 106 GLY A C 1
ATOM 767 O O . GLY A 1 106 ? 33.436 -10.708 -54.819 1.00 96.12 106 GLY A O 1
ATOM 768 N N . PRO A 1 107 ? 31.890 -12.293 -55.221 1.00 97.50 107 PRO A N 1
ATOM 769 C CA . PRO A 1 107 ? 30.768 -11.485 -54.756 1.00 97.50 107 PRO A CA 1
ATOM 770 C C . PRO A 1 107 ? 30.866 -11.213 -53.248 1.00 97.50 107 PRO A C 1
ATOM 772 O O . PRO A 1 107 ? 31.516 -11.957 -52.510 1.00 97.50 107 PRO A O 1
ATOM 775 N N . SER A 1 108 ? 30.212 -10.141 -52.801 1.00 97.25 108 SER A N 1
ATOM 776 C CA . SER A 1 108 ? 30.096 -9.817 -51.383 1.00 97.25 108 SER A CA 1
ATOM 777 C C . SER A 1 108 ? 28.896 -10.495 -50.738 1.00 97.25 108 SER A C 1
ATOM 779 O O . SER A 1 108 ? 27.906 -10.771 -51.417 1.00 97.25 108 SER A O 1
ATOM 781 N N . ASP A 1 109 ? 28.976 -10.664 -49.425 1.00 98.19 109 ASP A N 1
ATOM 782 C CA . ASP A 1 109 ? 27.819 -10.891 -48.564 1.00 98.19 109 ASP A CA 1
ATOM 783 C C . ASP A 1 109 ? 27.692 -9.753 -47.546 1.00 98.19 109 ASP A C 1
ATOM 785 O O . ASP A 1 109 ? 28.700 -9.120 -47.202 1.00 98.19 109 ASP A O 1
ATOM 789 N N . THR A 1 110 ? 26.461 -9.454 -47.136 1.00 96.62 110 THR A N 1
ATOM 790 C CA . THR A 1 110 ? 26.130 -8.313 -46.279 1.00 96.62 110 THR A CA 1
ATOM 791 C C . THR A 1 110 ? 25.024 -8.685 -45.304 1.00 96.62 110 THR A C 1
ATOM 793 O O . THR A 1 110 ? 23.967 -9.140 -45.736 1.00 96.62 110 THR A O 1
ATOM 796 N N . ASP A 1 111 ? 25.230 -8.365 -44.029 1.00 95.19 111 ASP A N 1
ATOM 797 C CA . ASP A 1 111 ? 24.184 -8.416 -43.006 1.00 95.19 111 ASP A CA 1
ATOM 798 C C . ASP A 1 111 ? 24.133 -7.102 -42.213 1.00 95.19 111 ASP A C 1
ATOM 800 O O . ASP A 1 111 ? 25.106 -6.341 -42.180 1.00 95.19 111 ASP A O 1
ATOM 804 N N . THR A 1 112 ? 22.985 -6.812 -41.606 1.00 92.19 112 THR A N 1
ATOM 805 C CA . THR A 1 112 ? 22.757 -5.603 -40.810 1.00 92.19 112 THR A CA 1
ATOM 806 C C . THR A 1 112 ? 22.803 -5.950 -39.325 1.00 92.19 112 THR A C 1
ATOM 808 O O . THR A 1 112 ? 22.042 -6.797 -38.865 1.00 92.19 112 THR A O 1
ATOM 811 N N . VAL A 1 113 ? 23.629 -5.233 -38.562 1.00 92.12 113 VAL A N 1
ATOM 812 C CA . VAL A 1 113 ? 23.709 -5.360 -37.097 1.00 92.12 113 VAL A CA 1
ATOM 813 C C . VAL A 1 113 ? 22.353 -5.077 -36.444 1.00 92.12 113 VAL A C 1
ATOM 815 O O . VAL A 1 113 ? 21.594 -4.229 -36.927 1.00 92.12 113 VAL A O 1
ATOM 818 N N . ALA A 1 114 ? 22.051 -5.762 -35.336 1.00 90.31 114 ALA A N 1
ATOM 819 C CA . ALA A 1 114 ? 20.850 -5.519 -34.542 1.00 90.31 114 ALA A CA 1
ATOM 820 C C . ALA A 1 114 ? 20.671 -4.012 -34.225 1.00 90.31 114 ALA A C 1
ATOM 822 O O . ALA A 1 114 ? 21.650 -3.270 -34.107 1.00 90.31 114 ALA A O 1
ATOM 823 N N . PRO A 1 115 ? 19.426 -3.505 -34.156 1.00 90.06 115 PRO A N 1
ATOM 824 C CA . PRO A 1 115 ? 19.187 -2.114 -33.795 1.00 90.06 115 PRO A CA 1
ATOM 825 C C . PRO A 1 115 ? 19.520 -1.875 -32.319 1.00 90.06 115 PRO A C 1
ATOM 827 O O . PRO A 1 115 ? 19.382 -2.774 -31.490 1.00 90.06 115 PRO A O 1
ATOM 830 N N . ALA A 1 116 ? 19.848 -0.628 -31.980 1.00 90.69 116 ALA A N 1
ATOM 831 C CA . ALA A 1 116 ? 20.074 -0.250 -30.589 1.00 90.69 116 ALA A CA 1
ATOM 832 C C . ALA A 1 116 ? 18.793 -0.431 -29.760 1.00 90.69 116 ALA A C 1
ATOM 834 O O . ALA A 1 116 ? 17.671 -0.340 -30.278 1.00 90.69 116 ALA A O 1
ATOM 835 N N . ALA A 1 117 ? 18.948 -0.639 -28.452 1.00 93.31 117 ALA A N 1
ATOM 836 C CA . ALA A 1 117 ? 17.812 -0.713 -27.543 1.00 93.31 117 ALA A CA 1
ATOM 837 C C . ALA A 1 117 ? 17.029 0.618 -27.493 1.00 93.31 117 ALA A C 1
ATOM 839 O O . ALA A 1 117 ? 17.614 1.704 -27.584 1.00 93.31 117 ALA A O 1
ATOM 840 N N . PRO A 1 118 ? 15.695 0.571 -27.312 1.00 96.81 118 PRO A N 1
ATOM 841 C CA . PRO A 1 118 ? 14.923 1.759 -26.964 1.00 96.81 118 PRO A CA 1
ATOM 842 C C . PRO A 1 118 ? 15.282 2.264 -25.559 1.00 96.81 118 PRO A C 1
ATOM 844 O O . PRO A 1 118 ? 16.020 1.626 -24.817 1.00 96.81 118 PRO A O 1
ATOM 847 N N . SER A 1 119 ? 14.726 3.403 -25.149 1.00 97.44 119 SER A N 1
ATOM 848 C CA . SER A 1 119 ? 14.712 3.796 -23.733 1.00 97.44 119 SER A CA 1
ATOM 849 C C . SER A 1 119 ? 13.299 3.678 -23.180 1.00 97.44 119 SER A C 1
ATOM 851 O O . SER A 1 119 ? 12.348 4.015 -23.881 1.00 97.44 119 SER A O 1
ATOM 853 N N . VAL A 1 120 ? 13.154 3.282 -21.917 1.00 98.44 120 VAL A N 1
ATOM 854 C CA . VAL A 1 120 ? 11.869 3.259 -21.203 1.00 98.44 120 VAL A CA 1
ATOM 855 C C . VAL A 1 120 ? 11.980 4.159 -19.979 1.00 98.44 120 VAL A C 1
ATOM 857 O O . VAL A 1 120 ? 12.994 4.128 -19.292 1.00 98.44 120 VAL A O 1
ATOM 860 N N . SER A 1 121 ? 10.951 4.964 -19.729 1.00 97.94 121 SER A N 1
ATOM 861 C CA . SER A 1 121 ? 10.800 5.734 -18.495 1.00 97.94 121 SER A CA 1
ATOM 862 C C . SER A 1 121 ? 9.328 5.761 -18.098 1.00 97.94 121 SER A C 1
ATOM 864 O O . SER A 1 121 ? 8.491 6.254 -18.855 1.00 97.94 121 SER A O 1
ATOM 866 N N . ILE A 1 122 ? 8.990 5.202 -16.942 1.00 98.44 122 ILE A N 1
ATOM 867 C CA . ILE A 1 122 ? 7.702 5.413 -16.293 1.00 98.44 122 ILE A CA 1
ATOM 868 C C . ILE A 1 122 ? 7.677 6.870 -15.828 1.00 98.44 122 ILE A C 1
ATOM 870 O O . ILE A 1 122 ? 8.640 7.390 -15.276 1.00 98.44 122 ILE A O 1
ATOM 874 N N . ASN A 1 123 ? 6.582 7.567 -16.112 1.00 96.69 123 ASN A N 1
ATOM 875 C CA . ASN A 1 123 ? 6.446 8.985 -15.802 1.00 96.69 123 ASN A CA 1
ATOM 876 C C . ASN A 1 123 ? 6.004 9.159 -14.335 1.00 96.69 123 ASN A C 1
ATOM 878 O O . ASN A 1 123 ? 4.879 9.586 -14.093 1.00 96.69 123 ASN A O 1
ATOM 882 N N . ASP A 1 124 ? 6.879 8.804 -13.392 1.00 92.62 124 ASP A N 1
ATOM 883 C CA . ASP A 1 124 ? 6.688 8.848 -11.928 1.00 92.62 124 ASP A CA 1
ATOM 884 C C . ASP A 1 124 ? 7.437 10.021 -11.256 1.00 92.62 124 ASP A C 1
ATOM 886 O O . ASP A 1 124 ? 7.767 10.008 -10.079 1.00 92.62 124 ASP A O 1
ATOM 890 N N . GLY A 1 125 ? 7.852 11.024 -12.035 1.00 89.81 125 GLY A N 1
ATOM 891 C CA . GLY A 1 125 ? 8.686 12.111 -11.514 1.00 89.81 125 GLY A CA 1
ATOM 892 C C . GLY A 1 125 ? 10.126 11.706 -11.153 1.00 89.81 125 GLY A C 1
ATOM 893 O O . GLY A 1 125 ? 10.886 12.563 -10.697 1.00 89.81 125 GLY A O 1
ATOM 894 N N . ASN A 1 126 ? 10.546 10.473 -11.460 1.00 88.69 126 ASN A N 1
ATOM 895 C CA . ASN A 1 126 ? 11.824 9.847 -11.101 1.00 88.69 126 ASN A CA 1
ATOM 896 C C . ASN A 1 126 ? 12.008 9.613 -9.594 1.00 88.69 126 ASN A C 1
ATOM 898 O O . ASN A 1 126 ? 13.141 9.642 -9.102 1.00 88.69 126 ASN A O 1
ATOM 902 N N . ASP A 1 127 ? 10.922 9.414 -8.849 1.00 84.75 127 ASP A N 1
ATOM 903 C CA . ASP A 1 127 ? 10.975 9.061 -7.425 1.00 84.75 127 ASP A CA 1
ATOM 904 C C . ASP A 1 127 ? 10.817 7.545 -7.168 1.00 84.75 127 ASP A C 1
ATOM 906 O O . ASP A 1 127 ? 10.968 7.089 -6.030 1.00 84.75 127 ASP A O 1
ATOM 910 N N . GLY A 1 128 ? 10.584 6.754 -8.224 1.00 88.81 128 GLY A N 1
ATOM 911 C CA . GLY A 1 128 ? 10.382 5.307 -8.159 1.00 88.81 128 GLY A CA 1
ATOM 912 C C . GLY A 1 128 ? 8.978 4.895 -7.707 1.00 88.81 128 GLY A C 1
ATOM 913 O O . GLY A 1 128 ? 8.760 3.711 -7.413 1.00 88.81 128 GLY A O 1
ATOM 914 N N . LYS A 1 129 ? 8.033 5.837 -7.610 1.00 88.06 129 LYS A N 1
ATOM 915 C CA . LYS A 1 129 ? 6.696 5.635 -7.056 1.00 88.06 129 LYS A CA 1
ATOM 916 C C . LYS A 1 129 ? 5.624 6.274 -7.932 1.00 88.06 129 LYS A C 1
ATOM 918 O O . LYS A 1 129 ? 5.608 7.468 -8.160 1.00 88.06 129 LYS A O 1
ATOM 923 N N . ILE A 1 130 ? 4.629 5.489 -8.332 1.00 89.88 130 ILE A N 1
ATOM 924 C CA . ILE A 1 130 ? 3.438 6.021 -9.002 1.00 89.88 130 ILE A CA 1
ATOM 925 C C . ILE A 1 130 ? 2.464 6.513 -7.931 1.00 89.88 130 ILE A C 1
ATOM 927 O O . ILE A 1 130 ? 1.757 5.707 -7.318 1.00 89.88 130 ILE A O 1
ATOM 931 N N . ASN A 1 131 ? 2.412 7.825 -7.730 1.00 84.44 131 ASN A N 1
ATOM 932 C CA . ASN A 1 131 ? 1.506 8.503 -6.812 1.00 84.44 131 ASN A CA 1
ATOM 933 C C . ASN A 1 131 ? 0.322 9.159 -7.557 1.00 84.44 131 ASN A C 1
ATOM 935 O O . ASN A 1 131 ? 0.216 9.146 -8.785 1.00 84.44 131 ASN A O 1
ATOM 939 N N . GLN A 1 132 ? -0.620 9.742 -6.809 1.00 82.62 132 GLN A N 1
ATOM 940 C CA . GLN A 1 132 ? -1.830 10.348 -7.383 1.00 82.62 132 GLN A CA 1
ATOM 941 C C . GLN A 1 132 ? -1.538 11.511 -8.353 1.00 82.62 132 GLN A C 1
ATOM 943 O O . GLN A 1 132 ? -2.364 11.788 -9.229 1.00 82.62 132 GLN A O 1
ATOM 948 N N . GLY A 1 133 ? -0.399 12.194 -8.192 1.00 79.69 133 GLY A N 1
ATOM 949 C CA . GLY A 1 133 ? 0.068 13.267 -9.068 1.00 79.69 133 GLY A CA 1
ATOM 950 C C . GLY A 1 133 ? 0.574 12.776 -10.426 1.00 79.69 133 GLY A C 1
ATOM 951 O O . GLY A 1 133 ? 0.491 13.527 -11.398 1.00 79.69 133 GLY A O 1
ATOM 952 N N . ASP A 1 134 ? 1.008 11.517 -10.511 1.00 89.62 134 ASP A N 1
ATOM 953 C CA . ASP A 1 134 ? 1.523 10.895 -11.740 1.00 89.62 134 ASP A CA 1
ATOM 954 C C . ASP A 1 134 ? 0.409 10.341 -12.639 1.00 89.62 134 ASP A C 1
ATOM 956 O O . ASP A 1 134 ? 0.618 10.014 -13.813 1.00 89.62 134 ASP A O 1
ATOM 960 N N . LEU A 1 135 ? -0.809 10.236 -12.099 1.00 89.94 135 LEU A N 1
ATOM 961 C CA . LEU A 1 135 ? -1.951 9.693 -12.817 1.00 89.94 135 LEU A CA 1
ATOM 962 C C . LEU A 1 135 ? -2.601 10.720 -13.741 1.00 89.94 135 LEU A C 1
ATOM 964 O O . LEU A 1 135 ? -2.805 11.894 -13.421 1.00 89.94 135 LEU A O 1
ATOM 968 N N . ARG A 1 136 ? -3.058 10.230 -14.893 1.00 90.38 136 ARG A N 1
ATOM 969 C CA . ARG A 1 136 ? -4.010 10.963 -15.731 1.00 90.38 136 ARG A CA 1
ATOM 970 C C . ARG A 1 136 ? -5.346 11.108 -15.008 1.00 90.38 136 ARG A C 1
ATOM 972 O O . ARG A 1 136 ? -5.679 10.349 -14.104 1.00 90.38 136 ARG A O 1
ATOM 979 N N . SER A 1 137 ? -6.197 12.007 -15.501 1.00 87.50 137 SER A N 1
ATOM 980 C CA . SER A 1 137 ? -7.578 12.144 -15.012 1.00 87.50 137 SER A CA 1
ATOM 981 C C . SER A 1 137 ? -8.433 10.878 -15.176 1.00 87.50 137 SER A C 1
ATOM 983 O O . SER A 1 137 ? -9.499 10.788 -14.574 1.00 87.50 137 SER A O 1
ATOM 985 N N . THR A 1 138 ? -7.987 9.916 -15.990 1.00 90.06 138 THR A N 1
ATOM 986 C CA . THR A 1 138 ? -8.598 8.587 -16.140 1.00 90.06 138 THR A CA 1
ATOM 987 C C . THR A 1 138 ? -8.182 7.599 -15.047 1.00 90.06 138 THR A C 1
ATOM 989 O O . THR A 1 138 ? -8.804 6.548 -14.943 1.00 90.06 138 THR A O 1
ATOM 992 N N . GLY A 1 139 ? -7.166 7.925 -14.239 1.00 86.62 139 GLY A N 1
ATOM 993 C CA . GLY A 1 139 ? -6.558 7.032 -13.249 1.00 86.62 139 GLY A CA 1
ATOM 994 C C . GLY A 1 139 ? -5.390 6.193 -13.782 1.00 86.62 139 GLY A C 1
ATOM 995 O O . GLY A 1 139 ? -4.821 5.408 -13.032 1.00 86.62 139 GLY A O 1
ATOM 996 N N . ASP A 1 140 ? -5.015 6.347 -15.056 1.00 96.38 140 ASP A N 1
ATOM 997 C CA . ASP A 1 140 ? -3.911 5.593 -15.658 1.00 96.38 140 ASP A CA 1
ATOM 998 C C . ASP A 1 140 ? -2.558 6.277 -15.429 1.00 96.38 140 ASP A C 1
ATOM 1000 O O . ASP A 1 140 ? -2.437 7.497 -15.596 1.00 96.38 140 ASP A O 1
ATOM 1004 N N . ALA A 1 141 ? -1.531 5.476 -15.147 1.00 97.38 141 ALA A N 1
ATOM 1005 C CA . ALA A 1 141 ? -0.136 5.887 -15.239 1.00 97.38 141 ALA A CA 1
ATOM 1006 C C . ALA A 1 141 ? 0.345 5.840 -16.694 1.00 97.38 141 ALA A C 1
ATOM 1008 O O . ALA A 1 141 ? -0.347 5.354 -17.601 1.00 97.38 141 ALA A O 1
ATOM 1009 N N . THR A 1 142 ? 1.544 6.370 -16.939 1.00 98.19 142 THR A N 1
ATOM 1010 C CA . THR A 1 142 ? 2.143 6.358 -18.275 1.00 98.19 142 THR A CA 1
ATOM 1011 C C . THR A 1 142 ? 3.618 6.026 -18.261 1.00 98.19 142 THR A C 1
ATOM 1013 O O . THR A 1 142 ? 4.307 6.329 -17.295 1.00 98.19 142 THR A O 1
ATOM 1016 N N . ALA A 1 143 ? 4.098 5.460 -19.364 1.00 98.38 143 ALA A N 1
ATOM 1017 C CA . ALA A 1 143 ? 5.519 5.336 -19.649 1.00 98.38 143 ALA A CA 1
ATOM 1018 C C . ALA A 1 143 ? 5.838 5.921 -21.027 1.00 98.38 143 ALA A C 1
ATOM 1020 O O . ALA A 1 143 ? 5.038 5.816 -21.962 1.00 98.38 143 ALA A O 1
ATOM 1021 N N . THR A 1 144 ? 7.002 6.545 -21.137 1.00 98.06 144 THR A N 1
ATOM 1022 C CA . THR A 1 144 ? 7.560 7.120 -22.356 1.00 98.06 144 THR A CA 1
ATOM 1023 C C . THR A 1 144 ? 8.632 6.186 -22.902 1.00 98.06 144 THR A C 1
ATOM 1025 O O . THR A 1 144 ? 9.580 5.835 -22.200 1.00 98.06 144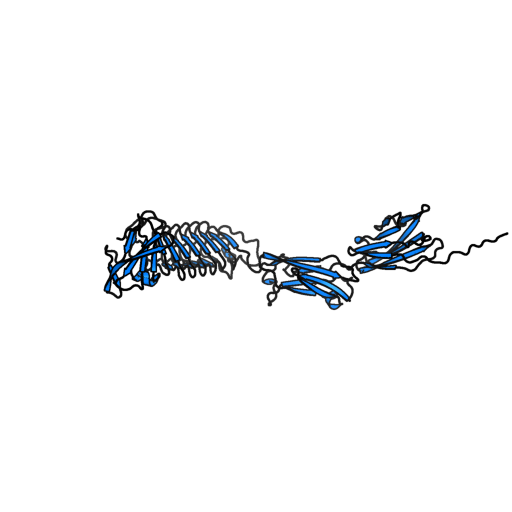 THR A O 1
ATOM 1028 N N . ILE A 1 145 ? 8.479 5.791 -24.164 1.00 98.38 145 ILE A N 1
ATOM 1029 C CA . ILE A 1 145 ? 9.442 4.981 -24.898 1.00 98.38 145 ILE A CA 1
ATOM 1030 C C . ILE A 1 145 ? 10.105 5.864 -25.952 1.00 98.38 145 ILE A C 1
ATOM 1032 O O . ILE A 1 145 ? 9.425 6.367 -26.851 1.00 98.38 145 ILE A O 1
ATOM 1036 N N . THR A 1 146 ? 11.424 6.035 -25.865 1.00 97.75 146 THR A N 1
ATOM 1037 C CA . THR A 1 146 ? 12.204 6.713 -26.912 1.00 97.75 146 THR A CA 1
ATOM 1038 C C . THR A 1 146 ? 12.779 5.673 -27.854 1.00 97.75 146 THR A C 1
ATOM 1040 O O . THR A 1 146 ? 13.296 4.644 -27.420 1.00 97.75 146 THR A O 1
ATOM 1043 N N . ILE A 1 147 ? 12.691 5.951 -29.148 1.00 95.56 147 ILE A N 1
ATOM 1044 C CA . ILE A 1 147 ? 13.185 5.071 -30.202 1.00 95.56 147 ILE A CA 1
ATOM 1045 C C . ILE A 1 147 ? 14.547 5.608 -30.668 1.00 95.56 147 ILE A C 1
ATOM 1047 O O . ILE A 1 147 ? 14.657 6.809 -30.936 1.00 95.56 147 ILE A O 1
ATOM 1051 N N . PRO A 1 148 ? 15.586 4.764 -30.771 1.00 92.31 148 PRO A N 1
ATOM 1052 C CA . PRO A 1 148 ? 16.899 5.195 -31.215 1.00 92.31 148 PRO A CA 1
ATOM 1053 C C . PRO A 1 148 ? 16.878 5.518 -32.712 1.00 92.31 148 PRO A C 1
ATOM 1055 O O . PRO A 1 148 ? 16.060 5.021 -33.488 1.00 92.31 148 PRO A O 1
ATOM 1058 N N . SER A 1 149 ? 17.789 6.388 -33.139 1.00 84.69 149 SER A N 1
ATOM 1059 C CA . SER A 1 149 ? 17.795 6.925 -34.504 1.00 84.69 149 SER A CA 1
ATOM 1060 C C . SER A 1 149 ? 18.142 5.890 -35.581 1.00 84.69 149 SER A C 1
ATOM 1062 O O . SER A 1 149 ? 17.780 6.091 -36.742 1.00 84.69 149 SER A O 1
ATOM 1064 N N . ASN A 1 150 ? 18.815 4.797 -35.209 1.00 81.75 150 ASN A N 1
ATOM 1065 C CA . ASN A 1 150 ? 19.194 3.694 -36.094 1.00 81.75 150 ASN A CA 1
ATOM 1066 C C . ASN A 1 150 ? 18.080 2.657 -36.308 1.00 81.75 150 ASN A C 1
ATOM 1068 O O . ASN A 1 150 ? 18.185 1.867 -37.245 1.00 81.75 150 ASN A O 1
ATOM 1072 N N . ALA A 1 151 ? 16.997 2.697 -35.525 1.00 87.38 151 ALA A N 1
ATOM 1073 C CA . ALA A 1 151 ? 15.794 1.939 -35.842 1.00 87.38 151 ALA A CA 1
ATOM 1074 C C . ALA A 1 151 ? 15.188 2.444 -37.164 1.00 87.38 151 ALA A C 1
ATOM 1076 O O . ALA A 1 151 ? 15.078 3.657 -37.413 1.00 87.38 151 ALA A O 1
ATOM 1077 N N . LYS A 1 152 ? 14.813 1.506 -38.034 1.00 86.00 152 LYS A N 1
ATOM 1078 C CA . LYS A 1 152 ? 14.338 1.748 -39.398 1.00 86.00 152 LYS A CA 1
ATOM 1079 C C . LYS A 1 152 ? 12.808 1.766 -39.432 1.00 86.00 152 LYS A C 1
ATOM 1081 O O . LYS A 1 152 ? 12.122 1.106 -38.655 1.00 86.00 152 LYS A O 1
ATOM 1086 N N . ASN A 1 153 ? 12.246 2.520 -40.375 1.00 90.62 153 ASN A N 1
ATOM 1087 C CA . ASN A 1 153 ? 10.799 2.507 -40.589 1.00 90.62 153 ASN A CA 1
ATOM 1088 C C . ASN A 1 153 ? 10.355 1.106 -41.027 1.00 90.62 153 ASN A C 1
ATOM 1090 O O . ASN A 1 153 ? 10.904 0.556 -41.982 1.00 90.62 153 ASN A O 1
ATOM 1094 N N . GLY A 1 154 ? 9.336 0.565 -40.364 1.00 90.25 154 GLY A N 1
ATOM 1095 C CA . GLY A 1 154 ? 8.869 -0.809 -40.559 1.00 90.25 154 GLY A CA 1
ATOM 1096 C C . GLY A 1 154 ? 9.376 -1.809 -39.517 1.00 90.25 154 GLY A C 1
ATOM 1097 O O . GLY A 1 154 ? 8.784 -2.884 -39.416 1.00 90.25 154 GLY A O 1
ATOM 1098 N N . ASP A 1 155 ? 10.382 -1.455 -38.711 1.00 93.94 155 ASP A N 1
ATOM 1099 C CA . ASP A 1 155 ? 10.782 -2.250 -37.545 1.00 93.94 155 ASP A CA 1
ATOM 1100 C C . ASP A 1 155 ? 9.625 -2.351 -36.538 1.00 93.94 155 ASP A C 1
ATOM 1102 O O . ASP A 1 155 ? 8.711 -1.518 -36.513 1.00 93.94 155 ASP A O 1
ATOM 1106 N N . THR A 1 156 ? 9.643 -3.388 -35.700 1.00 96.25 156 THR A N 1
ATOM 1107 C CA . THR A 1 156 ? 8.592 -3.624 -34.701 1.00 96.25 156 THR A CA 1
ATOM 1108 C C . THR A 1 156 ? 9.106 -3.314 -33.303 1.00 96.25 156 THR A C 1
ATOM 1110 O O . THR A 1 156 ? 9.991 -3.994 -32.803 1.00 96.25 156 THR A O 1
ATOM 1113 N N . LEU A 1 157 ? 8.511 -2.325 -32.639 1.00 97.56 157 LEU A N 1
ATOM 1114 C CA . LEU A 1 157 ? 8.686 -2.111 -31.208 1.00 97.56 157 LEU A CA 1
ATOM 1115 C C . LEU A 1 157 ? 7.712 -3.012 -30.444 1.00 97.56 157 LEU A C 1
ATOM 1117 O O . LEU A 1 157 ? 6.496 -2.939 -30.638 1.00 97.56 157 LEU A O 1
ATOM 1121 N N . VAL A 1 158 ? 8.243 -3.816 -29.533 1.00 97.94 158 VAL A N 1
ATOM 1122 C CA . VAL A 1 158 ? 7.479 -4.656 -28.616 1.00 97.94 158 VAL A CA 1
ATOM 1123 C C . VAL A 1 158 ? 7.594 -4.070 -27.213 1.00 97.94 158 VAL A C 1
ATOM 1125 O O . VAL A 1 158 ? 8.686 -4.020 -26.661 1.00 97.94 158 VAL A O 1
ATOM 1128 N N . VAL A 1 159 ? 6.472 -3.648 -26.631 1.00 98.50 159 VAL A N 1
ATOM 1129 C CA . VAL A 1 159 ? 6.396 -3.106 -25.264 1.00 98.50 159 VAL A CA 1
ATOM 1130 C C . VAL A 1 159 ? 5.638 -4.091 -24.385 1.00 98.50 159 VAL A C 1
ATOM 1132 O O . VAL A 1 159 ? 4.529 -4.487 -24.733 1.00 98.50 159 VAL A O 1
ATOM 1135 N N . THR A 1 160 ? 6.195 -4.477 -23.242 1.00 98.44 160 THR A N 1
ATOM 1136 C CA . THR A 1 160 ? 5.524 -5.352 -22.272 1.00 98.44 160 THR A CA 1
ATOM 1137 C C . THR A 1 160 ? 5.272 -4.588 -20.983 1.00 98.44 160 THR A C 1
ATOM 1139 O O . THR A 1 160 ? 6.208 -4.103 -20.360 1.00 98.44 160 THR A O 1
ATOM 1142 N N . ILE A 1 161 ? 4.009 -4.494 -20.571 1.00 98.25 161 ILE A N 1
ATOM 1143 C CA . ILE A 1 161 ? 3.586 -3.792 -19.356 1.00 98.25 161 ILE A CA 1
ATOM 1144 C C . ILE A 1 161 ? 2.974 -4.817 -18.412 1.00 98.25 161 ILE A C 1
ATOM 1146 O O . ILE A 1 161 ? 1.955 -5.421 -18.747 1.00 98.25 161 ILE A O 1
ATOM 1150 N N . ASN A 1 162 ? 3.588 -5.038 -17.249 1.00 96.75 162 ASN A N 1
ATOM 1151 C CA . ASN A 1 162 ? 3.104 -5.991 -16.240 1.00 96.75 162 ASN A CA 1
ATOM 1152 C C . ASN A 1 162 ? 2.789 -7.388 -16.828 1.00 96.75 162 ASN A C 1
ATOM 1154 O O . ASN A 1 162 ? 1.805 -8.033 -16.471 1.00 96.75 162 ASN A O 1
ATOM 1158 N N . GLY A 1 163 ? 3.616 -7.838 -17.780 1.00 95.12 163 GLY A N 1
ATOM 1159 C CA . GLY A 1 163 ? 3.463 -9.117 -18.485 1.00 95.12 163 GLY A CA 1
ATOM 1160 C C . GLY A 1 163 ? 2.526 -9.102 -19.701 1.00 95.12 163 GLY A C 1
ATOM 1161 O O . GLY A 1 163 ? 2.393 -10.127 -20.367 1.00 95.12 163 GLY A O 1
ATOM 1162 N N . VAL A 1 164 ? 1.893 -7.970 -20.027 1.00 96.75 164 VAL A N 1
ATOM 1163 C CA . VAL A 1 164 ? 1.006 -7.822 -21.193 1.00 96.75 164 VAL A CA 1
ATOM 1164 C C . VAL A 1 164 ? 1.735 -7.124 -22.336 1.00 96.75 164 VAL A C 1
ATOM 1166 O O . VAL A 1 164 ? 2.192 -5.992 -22.194 1.00 96.75 164 VAL A O 1
ATOM 1169 N N . GLN A 1 165 ? 1.810 -7.788 -23.489 1.00 97.38 165 GLN A N 1
ATOM 1170 C CA . GLN A 1 165 ? 2.539 -7.302 -24.658 1.00 97.38 165 GLN A CA 1
ATOM 1171 C C . GLN A 1 165 ? 1.678 -6.411 -25.567 1.00 97.38 165 GLN A C 1
ATOM 1173 O O . GLN A 1 165 ? 0.521 -6.716 -25.865 1.00 97.38 165 GLN A O 1
ATOM 1178 N N . GLN A 1 166 ? 2.284 -5.337 -26.062 1.00 96.75 166 GLN A N 1
ATOM 1179 C CA . GLN A 1 166 ? 1.776 -4.425 -27.081 1.00 96.75 166 GLN A CA 1
ATOM 1180 C C . GLN A 1 166 ? 2.832 -4.278 -28.182 1.00 96.75 166 GLN A C 1
ATOM 1182 O O . GLN A 1 166 ? 4.030 -4.398 -27.927 1.00 96.75 166 GLN A O 1
ATOM 1187 N N . THR A 1 167 ? 2.395 -4.053 -29.421 1.00 97.00 167 THR A N 1
ATOM 1188 C CA . THR A 1 167 ? 3.302 -3.943 -30.574 1.00 97.00 167 THR A CA 1
ATOM 1189 C C . THR A 1 167 ? 3.003 -2.690 -31.376 1.00 97.00 167 THR A C 1
ATOM 1191 O O . THR A 1 167 ? 1.841 -2.317 -31.546 1.00 97.00 167 THR A O 1
ATOM 1194 N N . TYR A 1 168 ? 4.061 -2.051 -31.867 1.00 96.81 168 TYR A N 1
ATOM 1195 C CA . TYR A 1 168 ? 4.001 -0.829 -32.656 1.00 96.81 168 TYR A CA 1
ATOM 1196 C C . TYR A 1 168 ? 4.943 -0.946 -33.849 1.00 96.81 168 TYR A C 1
ATOM 1198 O O . TYR A 1 168 ? 6.071 -1.411 -33.713 1.00 96.81 168 TYR A O 1
ATOM 1206 N N . THR A 1 169 ? 4.498 -0.494 -35.018 1.00 96.44 169 THR A N 1
ATOM 1207 C CA . THR A 1 169 ? 5.383 -0.336 -36.177 1.00 96.44 169 THR A CA 1
ATOM 1208 C C . THR A 1 169 ? 6.109 0.999 -36.076 1.00 96.44 169 THR A C 1
ATOM 1210 O O . THR A 1 169 ? 5.468 2.032 -35.878 1.00 96.44 169 THR A O 1
ATOM 1213 N N . ILE A 1 170 ? 7.432 0.987 -36.219 1.00 96.00 170 ILE A N 1
ATOM 1214 C CA . ILE A 1 170 ? 8.265 2.190 -36.181 1.00 96.00 170 ILE A CA 1
ATOM 1215 C C . ILE A 1 170 ? 8.069 2.997 -37.469 1.00 96.00 170 ILE A C 1
ATOM 1217 O O . ILE A 1 170 ? 8.090 2.454 -38.577 1.00 96.00 170 ILE A O 1
ATOM 1221 N N . ASP A 1 171 ? 7.863 4.303 -37.314 1.00 95.00 171 ASP A N 1
ATOM 1222 C CA . ASP A 1 171 ? 7.743 5.286 -38.387 1.00 95.00 171 ASP A CA 1
ATOM 1223 C C . ASP A 1 171 ? 8.460 6.597 -38.017 1.00 95.00 171 ASP A C 1
ATOM 1225 O O . ASP A 1 171 ? 8.949 6.781 -36.903 1.00 95.00 171 ASP A O 1
ATOM 1229 N N . ASP A 1 172 ? 8.528 7.548 -38.950 1.00 92.62 172 ASP A N 1
ATOM 1230 C CA . ASP A 1 172 ? 9.230 8.814 -38.704 1.00 92.62 172 ASP A CA 1
ATOM 1231 C C . ASP A 1 172 ? 8.621 9.631 -37.552 1.00 92.62 172 ASP A C 1
ATOM 1233 O O . ASP A 1 172 ? 9.332 10.374 -36.869 1.00 92.62 172 ASP A O 1
ATOM 1237 N N . ASN A 1 173 ? 7.311 9.509 -37.322 1.00 92.31 173 ASN A N 1
ATOM 1238 C CA . ASN A 1 173 ? 6.607 10.284 -36.310 1.00 92.31 173 ASN A CA 1
ATOM 1239 C C . ASN A 1 173 ? 6.900 9.754 -34.905 1.00 92.31 173 ASN A C 1
ATOM 1241 O O . ASN A 1 173 ? 7.266 10.536 -34.027 1.00 92.31 173 ASN A O 1
ATOM 1245 N N . ASN A 1 174 ? 6.755 8.447 -34.689 1.00 93.06 174 ASN A N 1
ATOM 1246 C CA . ASN A 1 174 ? 7.039 7.841 -33.393 1.00 93.06 174 ASN A CA 1
ATOM 1247 C C . ASN A 1 174 ? 8.543 7.780 -33.097 1.00 93.06 174 ASN A C 1
ATOM 1249 O O . ASN A 1 174 ? 8.933 7.909 -31.942 1.00 93.06 174 ASN A O 1
ATOM 1253 N N . ARG A 1 175 ? 9.401 7.721 -34.120 1.00 92.88 175 ARG A N 1
ATOM 1254 C CA . ARG A 1 175 ? 10.849 7.846 -33.935 1.00 92.88 175 ARG A CA 1
ATOM 1255 C C . ARG A 1 175 ? 11.265 9.239 -33.473 1.00 92.88 175 ARG A C 1
ATOM 1257 O O . ARG A 1 175 ? 12.156 9.371 -32.645 1.00 92.88 175 ARG A O 1
ATOM 1264 N N . THR A 1 176 ? 10.599 10.277 -33.976 1.00 90.69 176 THR A N 1
ATOM 1265 C CA . THR A 1 176 ? 10.883 11.665 -33.578 1.00 90.69 176 THR A CA 1
ATOM 1266 C C . THR A 1 176 ? 10.297 12.006 -32.208 1.00 90.69 176 THR A C 1
ATOM 1268 O O . THR A 1 176 ? 10.934 12.702 -31.423 1.00 90.69 176 THR A O 1
ATOM 1271 N N . ASN A 1 177 ? 9.074 11.550 -31.925 1.00 92.06 177 ASN A N 1
ATOM 1272 C CA . ASN A 1 177 ? 8.313 11.975 -30.746 1.00 92.06 177 ASN A CA 1
ATOM 1273 C C . ASN A 1 177 ? 8.314 10.957 -29.594 1.00 92.06 177 ASN A C 1
ATOM 1275 O O . ASN A 1 177 ? 7.814 11.269 -28.515 1.00 92.06 177 ASN A O 1
ATOM 1279 N N . GLY A 1 178 ? 8.833 9.749 -29.819 1.00 94.75 178 GLY A N 1
ATOM 1280 C CA . GLY A 1 178 ? 8.640 8.609 -28.929 1.00 94.75 178 GLY A CA 1
ATOM 1281 C C . GLY A 1 178 ? 7.207 8.064 -28.961 1.00 94.75 178 GLY A C 1
ATOM 1282 O O . GLY A 1 178 ? 6.344 8.506 -29.730 1.00 94.75 178 GLY A O 1
ATOM 1283 N N . ILE A 1 179 ? 6.950 7.085 -28.098 1.00 97.12 179 ILE A N 1
ATOM 1284 C CA . ILE A 1 179 ? 5.628 6.499 -27.859 1.00 97.12 179 ILE A CA 1
ATOM 1285 C C . ILE A 1 179 ? 5.305 6.641 -26.376 1.00 97.12 179 ILE A C 1
ATOM 1287 O O . ILE A 1 179 ? 6.095 6.249 -25.527 1.00 97.12 179 ILE A O 1
ATOM 1291 N N . VAL A 1 180 ? 4.124 7.171 -26.061 1.00 97.19 180 VAL A N 1
ATOM 1292 C CA . VAL A 1 180 ? 3.606 7.193 -24.688 1.00 97.19 180 VAL A CA 1
ATOM 1293 C C . VAL A 1 180 ? 2.543 6.114 -24.555 1.00 97.19 180 VAL A C 1
ATOM 1295 O O . VAL A 1 180 ? 1.517 6.167 -25.235 1.00 97.19 180 VAL A O 1
ATOM 1298 N N . VAL A 1 181 ? 2.780 5.155 -23.664 1.00 97.50 181 VAL A N 1
ATOM 1299 C CA . VAL A 1 181 ? 1.820 4.103 -23.319 1.00 97.50 181 VAL A CA 1
ATOM 1300 C C . VAL A 1 181 ? 1.117 4.444 -22.011 1.00 97.50 181 VAL A C 1
ATOM 1302 O O . VAL A 1 181 ? 1.719 5.026 -21.110 1.00 97.50 181 VAL A O 1
ATOM 1305 N N . SER A 1 182 ? -0.164 4.095 -21.912 1.00 97.06 182 SER A N 1
ATOM 1306 C CA . SER A 1 182 ? -0.966 4.226 -20.691 1.00 97.06 182 SER A CA 1
ATOM 1307 C C . SER A 1 182 ? -1.280 2.852 -20.122 1.00 97.06 182 SER A C 1
ATOM 1309 O O . SER A 1 182 ? -1.544 1.917 -20.880 1.00 97.06 182 SER A O 1
ATOM 1311 N N . PHE A 1 183 ? -1.282 2.741 -18.797 1.00 97.75 183 PHE A N 1
ATOM 1312 C CA . PHE A 1 183 ? -1.644 1.514 -18.102 1.00 97.75 183 PHE A CA 1
ATOM 1313 C C . PHE A 1 183 ? -2.290 1.809 -16.751 1.00 97.75 183 PHE A C 1
ATOM 1315 O O . PHE A 1 183 ? -1.972 2.800 -16.095 1.00 97.75 183 PHE A O 1
ATOM 1322 N N . THR A 1 184 ? -3.182 0.919 -16.326 1.00 96.75 184 THR A N 1
ATOM 1323 C CA . THR A 1 184 ? -3.714 0.939 -14.965 1.00 96.75 184 THR A CA 1
ATOM 1324 C C . THR A 1 184 ? -2.618 0.453 -14.011 1.00 96.75 184 THR A C 1
ATOM 1326 O O . THR A 1 184 ? -2.115 -0.657 -14.220 1.00 96.75 184 THR A O 1
ATOM 1329 N N . PRO A 1 185 ? -2.227 1.245 -12.995 1.00 95.31 185 PRO A N 1
ATOM 1330 C CA . PRO A 1 185 ? -1.246 0.809 -12.007 1.00 95.31 185 PRO A CA 1
ATOM 1331 C C . PRO A 1 185 ? -1.696 -0.478 -11.309 1.00 95.31 185 PRO A C 1
ATOM 1333 O O . PRO A 1 185 ? -2.888 -0.676 -11.055 1.00 95.31 185 PRO A O 1
ATOM 1336 N N . LEU A 1 186 ? -0.747 -1.351 -10.971 1.00 94.19 186 LEU A N 1
ATOM 1337 C CA . LEU A 1 186 ? -1.008 -2.477 -10.071 1.00 94.19 186 LEU A CA 1
ATOM 1338 C C . LEU A 1 186 ? -1.467 -1.973 -8.690 1.00 94.19 186 LEU A C 1
ATOM 1340 O O . LEU A 1 186 ? -1.255 -0.803 -8.384 1.00 94.19 186 LEU A O 1
ATOM 1344 N N . PRO A 1 187 ? -2.077 -2.811 -7.833 1.00 87.56 187 PRO A N 1
ATOM 1345 C CA . PRO A 1 187 ? -2.475 -2.398 -6.485 1.00 87.56 187 PRO A CA 1
ATOM 1346 C C . PRO A 1 187 ? -1.334 -1.778 -5.659 1.00 87.56 187 PRO A C 1
ATOM 1348 O O . PRO A 1 187 ? -0.160 -2.052 -5.911 1.00 87.56 187 PRO A O 1
ATOM 1351 N N . ASN A 1 188 ? -1.690 -0.973 -4.652 1.00 79.00 188 ASN A N 1
ATOM 1352 C CA . ASN A 1 188 ? -0.742 -0.279 -3.774 1.00 79.00 188 ASN A CA 1
ATOM 1353 C C . ASN A 1 188 ? 0.345 -1.226 -3.225 1.00 79.00 188 ASN A C 1
ATOM 1355 O O . ASN A 1 188 ? 0.049 -2.355 -2.831 1.00 79.00 188 ASN A O 1
ATOM 1359 N N . GLY A 1 189 ? 1.602 -0.781 -3.226 1.00 78.19 189 GLY A N 1
ATOM 1360 C CA . GLY A 1 189 ? 2.771 -1.562 -2.813 1.00 78.19 189 GLY A CA 1
ATOM 1361 C C . GLY A 1 189 ? 3.305 -2.559 -3.852 1.00 78.19 189 GLY A C 1
ATOM 1362 O O . GLY A 1 189 ? 4.347 -3.170 -3.616 1.00 78.19 189 GLY A O 1
ATOM 1363 N N . GLN A 1 190 ? 2.643 -2.744 -5.002 1.00 90.12 190 GLN A N 1
ATOM 1364 C CA . GLN A 1 190 ? 3.135 -3.625 -6.070 1.00 90.12 190 GLN A CA 1
ATOM 1365 C C . GLN A 1 190 ? 4.014 -2.883 -7.078 1.00 90.12 190 GLN A C 1
ATOM 1367 O O . GLN A 1 190 ? 3.797 -1.709 -7.371 1.00 90.12 190 GLN A O 1
ATOM 1372 N N . ASN A 1 191 ? 4.997 -3.592 -7.638 1.00 95.19 191 ASN A N 1
ATOM 1373 C CA . ASN A 1 191 ? 5.935 -3.031 -8.606 1.00 95.19 191 ASN A CA 1
ATOM 1374 C C . ASN A 1 191 ? 5.401 -3.147 -10.037 1.00 95.19 191 ASN A C 1
ATOM 1376 O O . ASN A 1 191 ? 5.168 -4.258 -10.519 1.00 95.19 191 ASN A O 1
ATOM 1380 N N . ASN A 1 192 ? 5.255 -2.017 -10.722 1.00 97.94 192 ASN A N 1
ATOM 1381 C CA . ASN A 1 192 ? 4.939 -1.970 -12.144 1.00 97.94 192 ASN A CA 1
ATOM 1382 C C . ASN A 1 192 ? 6.236 -2.091 -12.932 1.00 97.94 192 ASN A C 1
ATOM 1384 O O . ASN A 1 192 ? 7.210 -1.423 -12.606 1.00 97.94 192 ASN A O 1
ATOM 1388 N N . ILE A 1 193 ? 6.245 -2.917 -13.973 1.00 98.31 193 ILE A N 1
ATOM 1389 C CA . ILE A 1 193 ? 7.419 -3.113 -14.826 1.00 98.31 193 ILE A CA 1
ATOM 1390 C C . ILE A 1 193 ? 7.004 -2.878 -16.272 1.00 98.31 193 ILE A C 1
ATOM 1392 O O . ILE A 1 193 ? 6.064 -3.511 -16.770 1.00 98.31 193 ILE A O 1
ATOM 1396 N N . VAL A 1 194 ? 7.732 -1.991 -16.946 1.00 98.69 194 VAL A N 1
ATOM 1397 C CA . VAL A 1 194 ? 7.609 -1.749 -18.383 1.00 98.69 194 VAL A CA 1
ATOM 1398 C C . VAL A 1 194 ? 8.922 -2.140 -19.041 1.00 98.69 194 VAL A C 1
ATOM 1400 O O . VAL A 1 194 ? 9.973 -1.618 -18.681 1.00 98.69 194 VAL A O 1
ATOM 1403 N N . THR A 1 195 ? 8.870 -3.048 -20.013 1.00 98.56 195 THR A N 1
ATOM 1404 C CA . THR A 1 195 ? 10.024 -3.401 -20.846 1.00 98.56 195 THR A CA 1
ATOM 1405 C C . THR A 1 195 ? 9.759 -3.100 -22.313 1.00 98.56 195 THR A C 1
ATOM 1407 O O . THR A 1 195 ? 8.605 -3.088 -22.750 1.00 98.56 195 THR A O 1
ATOM 1410 N N . ALA A 1 196 ? 10.815 -2.850 -23.085 1.00 98.31 196 ALA A N 1
ATOM 1411 C CA . ALA A 1 196 ? 10.720 -2.617 -24.518 1.00 98.31 196 ALA A CA 1
ATOM 1412 C C . ALA A 1 196 ? 11.912 -3.206 -25.284 1.00 98.31 196 ALA A C 1
ATOM 1414 O O . ALA A 1 196 ? 13.048 -3.137 -24.821 1.00 98.31 196 ALA A O 1
ATOM 1415 N N . VAL A 1 197 ? 11.638 -3.750 -26.471 1.00 97.38 197 VAL A N 1
ATOM 1416 C CA . VAL A 1 197 ? 12.632 -4.299 -27.408 1.00 97.38 197 VAL A CA 1
ATOM 1417 C C . VAL A 1 197 ? 12.248 -3.943 -28.845 1.00 97.38 197 VAL A C 1
ATOM 1419 O O . VAL A 1 197 ? 11.058 -3.872 -29.167 1.00 97.38 197 VAL A O 1
ATOM 1422 N N . ILE A 1 198 ? 13.231 -3.701 -29.711 1.00 96.50 198 ILE A N 1
ATOM 1423 C CA . ILE A 1 198 ? 13.023 -3.452 -31.143 1.00 96.50 198 ILE A CA 1
ATOM 1424 C C . ILE A 1 198 ? 13.404 -4.706 -31.925 1.00 96.50 198 ILE A C 1
ATOM 1426 O O . ILE A 1 198 ? 14.467 -5.275 -31.711 1.00 96.50 198 ILE A O 1
ATOM 1430 N N . GLN A 1 199 ? 12.536 -5.130 -32.839 1.00 93.94 199 GLN A N 1
ATOM 1431 C CA . GLN A 1 199 ? 12.737 -6.288 -33.704 1.00 93.94 199 GLN A CA 1
ATOM 1432 C C . GLN A 1 199 ? 12.885 -5.845 -35.162 1.00 93.94 199 GLN A C 1
ATOM 1434 O O . GLN A 1 199 ? 12.001 -5.162 -35.696 1.00 93.94 199 GLN A O 1
ATOM 1439 N N . SER A 1 200 ? 13.971 -6.271 -35.811 1.00 88.50 200 SER A N 1
ATOM 1440 C CA . SER A 1 200 ? 14.271 -5.981 -37.218 1.00 88.50 200 SER A CA 1
ATOM 1441 C C . SER A 1 200 ? 14.874 -7.204 -37.902 1.00 88.50 200 SER A C 1
ATOM 1443 O O . SER A 1 200 ? 15.824 -7.792 -37.405 1.00 88.50 200 SER A O 1
ATOM 1445 N N . GLY A 1 201 ? 14.302 -7.642 -39.027 1.00 80.00 201 GLY A N 1
ATOM 1446 C CA . GLY A 1 201 ? 14.877 -8.737 -39.827 1.00 80.00 201 GLY A CA 1
ATOM 1447 C C . GLY A 1 201 ? 14.965 -10.113 -39.144 1.00 80.00 201 GLY A C 1
ATOM 1448 O O . GLY A 1 201 ? 15.571 -11.015 -39.705 1.00 80.00 201 GLY A O 1
ATOM 1449 N N . GLY A 1 202 ? 14.339 -10.301 -37.977 1.00 82.19 202 GLY A N 1
ATOM 1450 C CA . GLY A 1 202 ? 14.484 -11.509 -37.153 1.00 82.19 202 GLY A CA 1
ATOM 1451 C C . GLY A 1 202 ? 15.464 -11.348 -35.988 1.00 82.19 202 GLY A C 1
ATOM 1452 O O . GLY A 1 202 ? 15.441 -12.192 -35.097 1.00 82.19 202 GLY A O 1
ATOM 1453 N N . LEU A 1 203 ? 16.230 -10.254 -35.967 1.00 89.56 203 LEU A N 1
ATOM 1454 C CA . LEU A 1 203 ? 17.075 -9.837 -34.853 1.00 89.56 203 LEU A CA 1
ATOM 1455 C C . LEU A 1 203 ? 16.278 -9.019 -33.834 1.00 89.56 203 LEU A C 1
ATOM 1457 O O . LEU A 1 203 ? 15.287 -8.361 -34.183 1.00 89.56 203 LEU A O 1
ATOM 1461 N N . SER A 1 204 ? 16.727 -9.040 -32.583 1.00 93.19 204 SER A N 1
ATOM 1462 C CA . SER A 1 204 ? 16.197 -8.208 -31.500 1.00 93.19 204 SER A CA 1
ATOM 1463 C C . SER A 1 204 ? 17.286 -7.326 -30.905 1.00 93.19 204 SER A C 1
ATOM 1465 O O . SER A 1 204 ? 18.412 -7.771 -30.740 1.00 93.19 204 SER A O 1
ATOM 1467 N N . SER A 1 205 ? 16.934 -6.092 -30.547 1.00 94.38 205 SER A N 1
ATOM 1468 C CA . SER A 1 205 ? 17.780 -5.267 -29.688 1.00 94.38 205 SER A CA 1
ATOM 1469 C C . SER A 1 205 ? 17.891 -5.872 -28.287 1.00 94.38 205 SER A C 1
ATOM 1471 O O . SER A 1 205 ? 17.082 -6.715 -27.881 1.0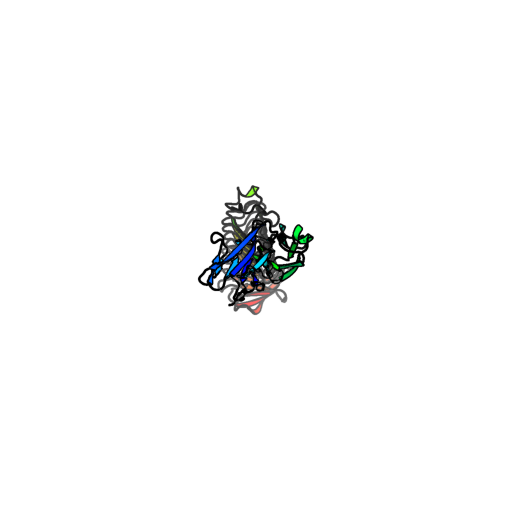0 94.38 205 SER A O 1
ATOM 1473 N N . ASP A 1 206 ? 18.775 -5.305 -27.475 1.00 93.38 206 ASP A N 1
ATOM 1474 C CA . ASP A 1 206 ? 18.692 -5.457 -26.028 1.00 93.38 206 ASP A CA 1
ATOM 1475 C C . ASP A 1 206 ? 17.342 -4.978 -25.466 1.00 93.38 206 ASP A C 1
ATOM 1477 O O . ASP A 1 206 ? 16.621 -4.163 -26.060 1.00 93.38 206 ASP A O 1
ATOM 1481 N N . THR A 1 207 ? 16.990 -5.502 -24.288 1.00 96.19 207 THR A N 1
ATOM 1482 C CA . THR A 1 207 ? 15.762 -5.128 -23.577 1.00 96.19 207 THR A CA 1
ATOM 1483 C C . THR A 1 207 ? 15.998 -3.904 -22.702 1.00 96.19 207 THR A C 1
ATOM 1485 O O . THR A 1 207 ? 16.758 -3.952 -21.738 1.00 96.19 207 THR A O 1
ATOM 1488 N N . ALA A 1 208 ? 15.256 -2.834 -22.966 1.00 97.88 208 ALA A N 1
ATOM 1489 C CA . ALA A 1 208 ? 15.149 -1.701 -22.059 1.00 97.88 208 ALA A CA 1
ATOM 1490 C C . ALA A 1 208 ? 14.064 -1.957 -21.010 1.00 97.88 208 ALA A C 1
ATOM 1492 O O . ALA A 1 208 ? 13.031 -2.554 -21.324 1.00 97.88 208 ALA A O 1
ATOM 1493 N N . SER A 1 209 ? 14.258 -1.487 -19.778 1.00 97.88 209 SER A N 1
ATOM 1494 C CA . SER A 1 209 ? 13.240 -1.599 -18.732 1.00 97.88 209 SER A CA 1
ATOM 1495 C C . SER A 1 209 ? 13.216 -0.406 -17.800 1.00 97.88 209 SER A C 1
ATOM 1497 O O . SER A 1 209 ? 14.268 0.152 -17.499 1.00 97.88 209 SER A O 1
ATOM 1499 N N . ASP A 1 210 ? 12.039 -0.133 -17.255 1.00 98.50 210 ASP A N 1
ATOM 1500 C CA . ASP A 1 210 ? 11.873 0.709 -16.080 1.00 98.50 210 ASP A CA 1
ATOM 1501 C C . ASP A 1 210 ? 10.830 0.110 -15.126 1.00 98.50 210 ASP A C 1
ATOM 1503 O O . ASP A 1 210 ? 9.985 -0.699 -15.541 1.00 98.50 210 ASP A O 1
ATOM 1507 N N . SER A 1 211 ? 10.901 0.473 -13.845 1.00 97.75 211 SER A N 1
ATOM 1508 C CA . SER A 1 211 ? 9.966 -0.011 -12.833 1.00 97.75 211 SER A CA 1
ATOM 1509 C C . SER A 1 211 ? 9.670 1.000 -11.735 1.00 97.75 211 SER A C 1
ATOM 1511 O O . SER A 1 211 ? 10.598 1.600 -11.197 1.00 97.75 211 SER A O 1
ATOM 1513 N N . SER A 1 212 ? 8.404 1.059 -11.322 1.00 97.38 212 SER A N 1
ATOM 1514 C CA . SER A 1 212 ? 7.930 1.957 -10.264 1.00 97.38 212 SER A CA 1
ATOM 1515 C C . SER A 1 212 ? 6.869 1.274 -9.402 1.00 97.38 212 SER A C 1
ATOM 1517 O O . SER A 1 212 ? 5.965 0.593 -9.907 1.00 97.38 212 SER A O 1
ATOM 1519 N N . VAL A 1 213 ? 6.938 1.483 -8.089 1.00 93.88 213 VAL A N 1
ATOM 1520 C CA . VAL A 1 213 ? 5.980 0.918 -7.128 1.00 93.88 213 VAL A CA 1
ATOM 1521 C C . VAL A 1 213 ? 4.717 1.769 -7.093 1.00 93.88 213 VAL A C 1
ATOM 1523 O O . VAL A 1 213 ? 4.791 2.990 -7.038 1.00 93.88 213 VAL A O 1
ATOM 1526 N N . THR A 1 214 ? 3.537 1.154 -7.112 1.00 90.25 214 THR A N 1
ATOM 1527 C CA . THR A 1 214 ? 2.294 1.902 -6.902 1.00 90.25 214 THR A CA 1
ATOM 1528 C C . THR A 1 214 ? 2.207 2.415 -5.463 1.00 90.25 214 THR A C 1
ATOM 1530 O O . THR A 1 214 ? 2.208 1.612 -4.532 1.00 90.25 214 THR A O 1
ATOM 1533 N N . GLU A 1 215 ? 2.041 3.726 -5.284 1.00 82.81 215 GLU A N 1
ATOM 1534 C CA . GLU A 1 215 ? 1.824 4.385 -3.989 1.00 82.81 215 GLU A CA 1
ATOM 1535 C C . GLU A 1 215 ? 0.675 5.404 -4.092 1.00 82.81 215 GLU A C 1
ATOM 1537 O O . GLU A 1 215 ? 0.837 6.613 -3.927 1.00 82.81 215 GLU A O 1
ATOM 1542 N N . LEU A 1 216 ? -0.519 4.908 -4.430 1.00 74.94 216 LEU A N 1
ATOM 1543 C CA . LEU A 1 216 ? -1.733 5.729 -4.551 1.00 74.94 216 LEU A CA 1
ATOM 1544 C C . LEU A 1 216 ? -2.391 6.008 -3.198 1.00 74.94 216 LEU A C 1
ATOM 1546 O O . LEU A 1 216 ? -3.168 6.953 -3.073 1.00 74.94 216 LEU A O 1
ATOM 1550 N N . SER A 1 217 ? -2.067 5.199 -2.192 1.00 66.25 217 SER A N 1
ATOM 1551 C CA . SER A 1 217 ? -2.439 5.400 -0.797 1.00 66.25 217 SER A CA 1
ATOM 1552 C C . SER A 1 217 ? -1.216 5.175 0.091 1.00 66.25 217 SER A C 1
ATOM 1554 O O . SER A 1 217 ? -0.356 4.346 -0.217 1.00 66.25 217 SER A O 1
ATOM 1556 N N . ASN A 1 218 ? -1.133 5.907 1.202 1.00 62.41 218 ASN A N 1
ATOM 1557 C CA . ASN A 1 218 ? -0.094 5.697 2.210 1.00 62.41 218 ASN A CA 1
ATOM 1558 C C . ASN A 1 218 ? -0.120 4.212 2.650 1.00 62.41 218 ASN A C 1
ATOM 1560 O O . ASN A 1 218 ? -1.212 3.690 2.865 1.00 62.41 218 ASN A O 1
ATOM 1564 N N . PRO A 1 219 ? 1.012 3.489 2.733 1.00 58.97 219 PRO A N 1
ATOM 1565 C CA . PRO A 1 219 ? 1.052 2.066 3.111 1.00 58.97 219 PRO A CA 1
ATOM 1566 C C . PRO A 1 219 ? 0.716 1.768 4.590 1.00 58.97 219 PRO A C 1
ATOM 1568 O O . PRO A 1 219 ? 1.121 0.725 5.099 1.00 58.97 219 PRO A O 1
ATOM 1571 N N . GLY A 1 220 ? 0.001 2.663 5.274 1.00 66.06 220 GLY A N 1
ATOM 1572 C CA . GLY A 1 220 ? -0.168 2.654 6.722 1.00 66.06 220 GLY A CA 1
ATOM 1573 C C . GLY A 1 220 ? 0.903 3.499 7.418 1.00 66.06 220 GLY A C 1
ATOM 1574 O O . GLY A 1 220 ? 2.111 3.348 7.215 1.00 66.06 220 GLY A O 1
ATOM 1575 N N . LEU A 1 221 ? 0.460 4.434 8.244 1.00 73.94 221 LEU A N 1
ATOM 1576 C CA . LEU A 1 221 ? 1.242 5.448 8.927 1.00 73.94 221 LEU A CA 1
ATOM 1577 C C . LEU A 1 221 ? 1.427 5.057 10.388 1.00 73.94 221 LEU A C 1
ATOM 1579 O O . LEU A 1 221 ? 0.488 5.105 11.171 1.00 73.94 221 LEU A O 1
ATOM 1583 N N . SER A 1 222 ? 2.658 4.758 10.799 1.00 79.00 222 SER A N 1
ATOM 1584 C CA . SER A 1 222 ? 2.979 4.534 12.214 1.00 79.00 222 SER A CA 1
ATOM 1585 C C . SER A 1 222 ? 3.688 5.750 12.814 1.00 79.00 222 SER A C 1
ATOM 1587 O O . SER A 1 222 ? 4.877 5.971 12.578 1.00 79.00 222 SER A O 1
ATOM 1589 N N . ILE A 1 223 ? 2.984 6.522 13.643 1.00 76.81 223 ILE A N 1
ATOM 1590 C CA . ILE A 1 223 ? 3.504 7.719 14.318 1.00 76.81 223 ILE A CA 1
ATOM 1591 C C . ILE A 1 223 ? 3.589 7.497 15.829 1.00 76.81 223 ILE A C 1
ATOM 1593 O O . ILE A 1 223 ? 2.672 6.980 16.460 1.00 76.81 223 ILE A O 1
ATOM 1597 N N . THR A 1 224 ? 4.675 7.972 16.445 1.00 79.56 224 THR A N 1
ATOM 1598 C CA . THR A 1 224 ? 4.795 8.085 17.906 1.00 79.56 224 THR A CA 1
ATOM 1599 C C . THR A 1 224 ? 5.001 9.539 18.323 1.00 79.56 224 THR A C 1
ATOM 1601 O O . THR A 1 224 ? 5.909 10.205 17.835 1.00 79.56 224 THR A O 1
ATOM 1604 N N . VAL A 1 225 ? 4.191 10.025 19.264 1.00 76.62 225 VAL A N 1
ATOM 1605 C CA . VAL A 1 225 ? 4.251 11.378 19.835 1.00 76.62 225 VAL A CA 1
ATOM 1606 C C . VAL A 1 225 ? 4.325 11.338 21.360 1.00 76.62 225 VAL A C 1
ATOM 1608 O O . VAL A 1 225 ? 3.932 10.372 22.016 1.00 76.62 225 VAL A O 1
ATOM 1611 N N . THR A 1 226 ? 4.819 12.419 21.968 1.00 78.56 226 THR A N 1
ATOM 1612 C CA . THR A 1 226 ? 4.840 12.520 23.439 1.00 78.56 226 THR A CA 1
ATOM 1613 C C . THR A 1 226 ? 3.480 12.891 24.033 1.00 78.56 226 THR A C 1
A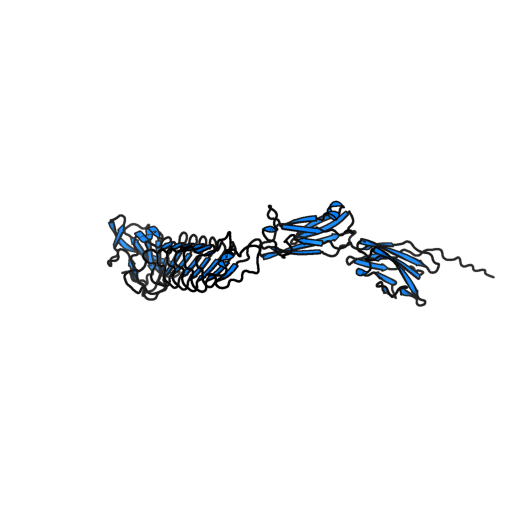TOM 1615 O O . THR A 1 226 ? 3.000 12.216 24.934 1.00 78.56 226 THR A O 1
ATOM 1618 N N . ASN A 1 227 ? 2.867 13.972 23.554 1.00 77.12 227 ASN A N 1
ATOM 1619 C CA . ASN A 1 227 ? 1.530 14.421 23.950 1.00 77.12 227 ASN A CA 1
ATOM 1620 C C . ASN A 1 227 ? 0.800 14.940 22.710 1.00 77.12 227 ASN A C 1
ATOM 1622 O O . ASN A 1 227 ? 1.445 15.298 21.724 1.00 77.12 227 ASN A O 1
ATOM 1626 N N . ILE A 1 228 ? -0.521 15.065 22.810 1.00 76.62 228 ILE A N 1
ATOM 1627 C CA . ILE A 1 228 ? -1.345 15.817 21.860 1.00 76.62 228 ILE A CA 1
ATOM 1628 C C . ILE A 1 228 ? -2.051 16.931 22.629 1.00 76.62 228 ILE A C 1
ATOM 1630 O O . ILE A 1 228 ? -2.784 16.654 23.582 1.00 76.62 228 ILE A O 1
ATOM 1634 N N . VAL A 1 229 ? -1.785 18.187 22.249 1.00 76.31 229 VAL A N 1
ATOM 1635 C CA . VAL A 1 229 ? -2.374 19.376 22.882 1.00 76.31 229 VAL A CA 1
ATOM 1636 C C . VAL A 1 229 ? -2.708 20.461 21.864 1.00 76.31 229 VAL A C 1
ATOM 1638 O O . VAL A 1 229 ? -1.808 21.083 21.309 1.00 76.31 229 VAL A O 1
ATOM 1641 N N . GLY A 1 230 ? -4.003 20.720 21.670 1.00 64.69 230 GLY A N 1
ATOM 1642 C CA . GLY A 1 230 ? -4.530 21.728 20.751 1.00 64.69 230 GLY A CA 1
ATOM 1643 C C . GLY A 1 230 ? -4.263 21.437 19.272 1.00 64.69 230 GLY A C 1
ATOM 1644 O O . GLY A 1 230 ? -4.052 22.384 18.520 1.00 64.69 230 GLY A O 1
ATOM 1645 N N . VAL A 1 231 ? -4.225 20.163 18.866 1.00 62.97 231 VAL A N 1
ATOM 1646 C CA . VAL A 1 231 ? -3.832 19.740 17.507 1.00 62.97 231 VAL A CA 1
ATOM 1647 C C . VAL A 1 231 ? -5.043 19.266 16.705 1.00 62.97 231 VAL A C 1
ATOM 1649 O O . VAL A 1 231 ? -5.889 18.536 17.219 1.00 62.97 231 VAL A O 1
ATOM 1652 N N . ASN A 1 232 ? -5.091 19.628 15.422 1.00 62.16 232 ASN A N 1
ATOM 1653 C CA . ASN A 1 232 ? -6.026 19.056 14.455 1.00 62.16 232 ASN A CA 1
ATOM 1654 C C . ASN A 1 232 ? -5.256 18.166 13.461 1.00 62.16 232 ASN A C 1
ATOM 1656 O O . ASN A 1 232 ? -4.626 18.670 12.533 1.00 62.16 232 ASN A O 1
ATOM 1660 N N . LEU A 1 233 ? -5.283 16.854 13.699 1.00 64.62 233 LEU A N 1
ATOM 1661 C CA . LEU A 1 233 ? -4.781 15.804 12.816 1.00 64.62 233 LEU A CA 1
ATOM 1662 C C . LEU A 1 233 ? -5.941 15.354 11.916 1.00 64.62 233 LEU A C 1
ATOM 1664 O O . LEU A 1 233 ? -6.692 14.454 12.277 1.00 64.62 233 LEU A O 1
ATOM 1668 N N . ASN A 1 234 ? -6.132 16.020 10.777 1.00 57.72 234 ASN A N 1
ATOM 1669 C CA . ASN A 1 234 ? -7.209 15.695 9.837 1.00 57.72 234 ASN A CA 1
ATOM 1670 C C . ASN A 1 234 ? -6.659 15.140 8.521 1.00 57.72 234 ASN A C 1
ATOM 1672 O O . ASN A 1 234 ? -5.645 15.624 7.998 1.00 57.72 234 ASN A O 1
ATOM 1676 N N . LEU A 1 235 ? -7.431 14.213 7.950 1.00 50.84 235 LEU A N 1
ATOM 1677 C CA . LEU A 1 235 ? -7.246 13.604 6.641 1.00 50.84 235 LEU A CA 1
ATOM 1678 C C . LEU A 1 235 ? -6.999 14.568 5.495 1.00 50.84 235 LEU A C 1
ATOM 1680 O O . LEU A 1 235 ? -6.601 14.064 4.471 1.00 50.84 235 LEU A O 1
ATOM 1684 N N . SER A 1 236 ? -7.240 15.881 5.581 1.00 44.84 236 SER A N 1
ATOM 1685 C CA . SER A 1 236 ? -7.115 16.852 4.475 1.00 44.84 236 SER A CA 1
ATOM 1686 C C . SER A 1 236 ? -5.878 17.756 4.537 1.00 44.84 236 SER A C 1
ATOM 1688 O O . SER A 1 236 ? -5.449 18.265 3.502 1.00 44.84 236 SER A O 1
ATOM 1690 N N . THR A 1 237 ? -5.285 17.956 5.718 1.00 45.41 237 THR A N 1
ATOM 1691 C CA . THR A 1 237 ? -4.181 18.919 5.915 1.00 45.41 237 THR A CA 1
ATOM 1692 C C . THR A 1 237 ? -2.941 18.332 6.581 1.00 45.41 237 THR A C 1
ATOM 1694 O O . THR A 1 237 ? -1.940 19.042 6.675 1.00 45.41 237 THR A O 1
ATOM 1697 N N . GLY A 1 238 ? -2.993 17.077 7.046 1.00 50.44 238 GLY A N 1
ATOM 1698 C CA . GLY A 1 238 ? -1.941 16.501 7.886 1.00 50.44 238 GLY A CA 1
ATOM 1699 C C . GLY A 1 238 ? -1.657 17.382 9.111 1.00 50.44 238 GLY A C 1
ATOM 1700 O O . GLY A 1 238 ? -2.532 18.121 9.571 1.00 50.44 238 GLY A O 1
ATOM 1701 N N . ILE A 1 239 ? -0.425 17.337 9.623 1.00 47.75 239 ILE A N 1
ATOM 1702 C CA . ILE A 1 239 ? 0.036 18.204 10.721 1.00 47.75 239 ILE A CA 1
ATOM 1703 C C . ILE A 1 239 ? 0.458 19.569 10.159 1.00 47.75 239 ILE A C 1
ATOM 1705 O O . ILE A 1 239 ? 1.310 19.646 9.271 1.00 47.75 239 ILE A O 1
ATOM 1709 N N . LYS A 1 240 ? -0.079 20.678 10.687 1.00 44.59 240 LYS A N 1
ATOM 1710 C CA . LYS A 1 240 ? 0.396 22.016 10.296 1.00 44.59 240 LYS A CA 1
ATOM 1711 C C . LYS A 1 240 ? 1.861 22.203 10.683 1.00 44.59 240 LYS A C 1
ATOM 1713 O O . LYS A 1 240 ? 2.237 22.029 11.840 1.00 44.59 240 LYS A O 1
ATOM 1718 N N . THR A 1 241 ? 2.668 22.695 9.743 1.00 40.38 241 THR A N 1
ATOM 1719 C CA . THR A 1 241 ? 4.116 22.882 9.938 1.00 40.38 241 THR A CA 1
ATOM 1720 C C . THR A 1 241 ? 4.489 23.813 11.094 1.00 40.38 241 THR A C 1
ATOM 1722 O O . THR A 1 241 ? 5.531 23.655 11.725 1.00 40.38 241 THR A O 1
ATOM 1725 N N . SER A 1 242 ? 3.609 24.755 11.435 1.00 43.62 242 SER A N 1
ATOM 1726 C CA . SER A 1 242 ? 3.769 25.657 12.579 1.00 43.62 242 SER A CA 1
ATOM 1727 C C . SER A 1 242 ? 3.650 24.976 13.950 1.00 43.62 242 SER A C 1
ATOM 1729 O O . SER A 1 242 ? 3.960 25.603 14.962 1.00 43.62 242 SER A O 1
ATOM 1731 N N . GLU A 1 243 ? 3.189 23.724 14.009 1.00 44.88 243 GLU A N 1
ATOM 1732 C CA . GLU A 1 243 ? 2.881 22.999 15.250 1.00 44.88 243 GLU A CA 1
ATOM 1733 C C . GLU A 1 243 ? 3.956 21.955 15.625 1.00 44.88 243 GLU A C 1
ATOM 1735 O O . GLU A 1 243 ? 3.962 21.463 16.756 1.00 44.88 243 GLU A O 1
ATOM 1740 N N . TYR A 1 244 ? 4.946 21.716 14.747 1.00 47.31 244 TYR A N 1
ATOM 1741 C CA . TYR A 1 244 ? 6.037 20.737 14.922 1.00 47.31 244 TYR A CA 1
ATOM 1742 C C . TYR A 1 244 ? 6.959 20.974 16.137 1.00 47.31 244 TYR A C 1
ATOM 1744 O O . TYR A 1 244 ? 7.720 20.088 16.509 1.00 47.31 244 TYR A O 1
ATOM 1752 N N . GLY A 1 245 ? 6.917 22.153 16.771 1.00 40.59 245 GLY A N 1
ATOM 1753 C CA . GLY A 1 245 ? 7.952 22.581 17.725 1.00 40.59 245 GLY A CA 1
ATOM 1754 C C . GLY A 1 245 ? 7.504 22.965 19.135 1.00 40.59 245 GLY A C 1
ATOM 1755 O O . GLY A 1 245 ? 8.347 23.412 19.909 1.00 40.59 245 GLY A O 1
ATOM 1756 N N . THR A 1 246 ? 6.221 22.858 19.502 1.00 43.16 246 THR A N 1
ATOM 1757 C CA . THR A 1 246 ? 5.781 23.327 20.839 1.00 43.16 246 THR A CA 1
ATOM 1758 C C . THR A 1 246 ? 4.966 22.335 21.660 1.00 43.16 246 THR A C 1
ATOM 1760 O O . THR A 1 246 ? 4.974 22.452 22.883 1.00 43.16 246 THR A O 1
ATOM 1763 N N . HIS A 1 247 ? 4.317 21.343 21.045 1.00 50.12 247 HIS A N 1
ATOM 1764 C CA . HIS A 1 247 ? 3.416 20.435 21.774 1.00 50.12 247 HIS A CA 1
ATOM 1765 C C . HIS A 1 247 ? 3.452 18.976 21.288 1.00 50.12 247 HIS A C 1
ATOM 1767 O O . HIS A 1 247 ? 3.022 18.089 22.023 1.00 50.12 247 HIS A O 1
ATOM 1773 N N . ILE A 1 248 ? 4.052 18.712 20.123 1.00 49.31 248 ILE A N 1
ATOM 1774 C CA . ILE A 1 248 ? 4.313 17.370 19.600 1.00 49.31 248 ILE A CA 1
ATOM 1775 C C . ILE A 1 248 ? 5.793 17.055 19.849 1.00 49.31 248 ILE A C 1
ATOM 1777 O O . ILE A 1 248 ? 6.680 17.532 19.149 1.00 49.31 248 ILE A O 1
ATOM 1781 N N . GLY A 1 249 ? 6.093 16.318 20.918 1.00 39.72 249 GLY A N 1
ATOM 1782 C CA . GLY A 1 249 ? 7.468 15.912 21.207 1.00 39.72 249 GLY A CA 1
ATOM 1783 C C . GLY A 1 249 ? 7.971 14.919 20.157 1.00 39.72 249 GLY A C 1
ATOM 1784 O O . GLY A 1 249 ? 7.506 13.785 20.161 1.00 39.72 249 GLY A O 1
ATOM 1785 N N . SER A 1 250 ? 8.917 15.366 19.323 1.00 39.53 250 SER A N 1
ATOM 1786 C CA . SER A 1 250 ? 9.762 14.574 18.415 1.00 39.53 250 SER A CA 1
ATOM 1787 C C . SER A 1 250 ? 9.020 13.670 17.424 1.00 39.53 250 SER A C 1
ATOM 1789 O O . SER A 1 250 ? 9.154 12.451 17.492 1.00 39.53 250 SER A O 1
ATOM 1791 N N . VAL A 1 251 ? 8.329 14.260 16.450 1.00 43.69 251 VAL A N 1
ATOM 1792 C CA . VAL A 1 251 ? 8.139 13.576 15.162 1.00 43.69 251 VAL A CA 1
ATOM 1793 C C . VAL A 1 251 ? 9.045 14.267 14.154 1.00 43.69 251 VAL A C 1
ATOM 1795 O O . VAL A 1 251 ? 8.814 15.422 13.802 1.00 43.69 251 VAL A O 1
ATOM 1798 N N . ASP A 1 252 ? 10.121 13.592 13.757 1.00 41.97 252 ASP A N 1
ATOM 1799 C CA . ASP A 1 252 ? 10.914 14.004 12.603 1.00 41.97 252 ASP A CA 1
ATOM 1800 C C . ASP A 1 252 ? 10.196 13.499 11.347 1.00 41.97 252 ASP A C 1
ATOM 1802 O O . ASP A 1 252 ? 10.312 12.335 10.978 1.00 41.97 252 ASP A O 1
ATOM 1806 N N . LEU A 1 253 ? 9.367 14.365 10.761 1.00 45.53 253 LEU A N 1
ATOM 1807 C CA . LEU A 1 253 ? 8.636 14.123 9.510 1.00 45.53 253 LEU A CA 1
ATOM 1808 C C . LEU A 1 253 ? 9.327 14.810 8.321 1.00 45.53 253 LEU A C 1
ATOM 1810 O O . LEU A 1 253 ? 8.705 15.035 7.290 1.00 45.53 253 LEU A O 1
ATOM 1814 N N . SER A 1 254 ? 10.601 15.195 8.473 1.00 37.91 254 SER A N 1
ATOM 1815 C CA . SER A 1 254 ? 11.329 16.039 7.516 1.00 37.91 254 SER A CA 1
ATOM 1816 C C . SER A 1 254 ? 11.838 15.319 6.261 1.00 37.91 254 SER A C 1
ATOM 1818 O O . SER A 1 254 ? 12.547 15.931 5.465 1.00 37.91 254 SER A O 1
ATOM 1820 N N . THR A 1 255 ? 11.485 14.047 6.044 1.00 41.28 255 THR A N 1
ATOM 1821 C CA . THR A 1 255 ? 11.911 13.304 4.845 1.00 41.28 255 THR A CA 1
ATOM 1822 C C . THR A 1 255 ? 10.872 13.252 3.725 1.00 41.28 255 THR A C 1
ATOM 1824 O O . THR A 1 255 ? 11.180 12.678 2.686 1.00 41.28 255 THR A O 1
ATOM 1827 N N . ASP A 1 256 ? 9.688 13.854 3.884 1.00 39.94 256 ASP A N 1
ATOM 1828 C CA . ASP A 1 256 ? 8.708 13.972 2.795 1.00 39.94 256 ASP A CA 1
ATOM 1829 C C . ASP A 1 256 ? 8.067 15.369 2.775 1.00 39.94 256 ASP A C 1
ATOM 1831 O O . ASP A 1 256 ? 7.174 15.699 3.556 1.00 39.94 256 ASP A O 1
ATOM 1835 N N . GLU A 1 257 ? 8.582 16.232 1.898 1.00 41.22 257 GLU A N 1
ATOM 1836 C CA . GLU A 1 257 ? 8.084 17.598 1.705 1.00 41.22 257 GLU A CA 1
ATOM 1837 C C . GLU A 1 257 ? 6.928 17.682 0.687 1.00 41.22 257 GLU A C 1
ATOM 1839 O O . GLU A 1 257 ? 6.476 18.788 0.380 1.00 41.22 257 GLU A O 1
ATOM 1844 N N . SER A 1 258 ? 6.423 16.561 0.152 1.00 41.06 258 SER A N 1
ATOM 1845 C CA . SER A 1 258 ? 5.416 16.603 -0.920 1.00 41.06 258 SER A CA 1
ATOM 1846 C C . SER A 1 258 ? 3.973 16.686 -0.402 1.00 41.06 258 SER A C 1
ATOM 1848 O O . SER A 1 258 ? 3.165 17.431 -0.962 1.00 41.06 258 SER A O 1
ATOM 1850 N N . LEU A 1 259 ? 3.652 16.026 0.715 1.00 42.75 259 LEU A N 1
ATOM 1851 C CA . LEU A 1 259 ? 2.374 16.102 1.428 1.00 42.75 259 LEU A CA 1
ATOM 1852 C C . LEU A 1 259 ? 2.640 15.793 2.906 1.00 42.75 259 LEU A C 1
ATOM 1854 O O . LEU A 1 259 ? 3.322 14.826 3.218 1.00 42.75 259 LEU A O 1
ATOM 1858 N N . ALA A 1 260 ? 2.106 16.593 3.837 1.00 44.91 260 ALA A N 1
ATOM 1859 C CA . ALA A 1 260 ? 2.192 16.245 5.257 1.00 44.91 260 ALA A CA 1
ATOM 1860 C C . ALA A 1 260 ? 1.675 14.804 5.463 1.00 44.91 260 ALA A C 1
ATOM 1862 O O . ALA A 1 260 ? 0.658 14.465 4.850 1.00 44.91 260 ALA A O 1
ATOM 1863 N N . PRO A 1 261 ? 2.322 13.973 6.303 1.00 50.56 261 PRO A N 1
ATOM 1864 C CA . PRO A 1 261 ? 1.864 12.613 6.555 1.00 50.56 261 PRO A CA 1
ATOM 1865 C C . PRO A 1 261 ? 0.419 12.664 7.047 1.00 50.56 261 PRO A C 1
ATOM 1867 O O . PRO A 1 261 ? 0.082 13.391 7.990 1.00 50.56 261 PRO A O 1
ATOM 1870 N N . ARG A 1 262 ? -0.445 11.950 6.331 1.00 59.53 262 ARG A N 1
ATOM 1871 C CA . ARG A 1 262 ? -1.885 11.882 6.562 1.00 59.53 262 ARG A CA 1
ATOM 1872 C C . ARG A 1 262 ? -2.228 10.427 6.828 1.00 59.53 262 ARG A C 1
ATOM 1874 O O . ARG A 1 262 ? -1.757 9.550 6.100 1.00 59.53 262 ARG A O 1
ATOM 1881 N N . PHE A 1 263 ? -3.036 10.217 7.862 1.00 71.12 263 PHE A N 1
ATOM 1882 C CA . PHE A 1 263 ? -3.817 8.996 7.988 1.00 71.12 263 PHE A CA 1
ATOM 1883 C C . PHE A 1 263 ? -4.634 8.786 6.706 1.00 71.12 263 PHE A C 1
ATOM 1885 O O . PHE A 1 263 ? -4.872 9.741 5.948 1.00 71.12 263 PHE A O 1
ATOM 1892 N N . SER A 1 264 ? -4.959 7.543 6.396 1.00 71.12 264 SER A N 1
ATOM 1893 C CA . SER A 1 264 ? -5.424 7.145 5.072 1.00 71.12 264 SER A CA 1
ATOM 1894 C C . SER A 1 264 ? -6.486 6.054 5.157 1.00 71.12 264 SER A C 1
ATOM 1896 O O . SER A 1 264 ? -7.106 5.874 6.187 1.00 71.12 264 SER A O 1
ATOM 1898 N N . GLU A 1 265 ? -6.749 5.366 4.049 1.00 76.50 265 GLU A N 1
ATOM 1899 C CA . GLU A 1 265 ? -7.636 4.193 4.035 1.00 76.50 265 GLU A CA 1
ATOM 1900 C C . GLU A 1 265 ? -6.877 2.890 4.368 1.00 76.50 265 GLU A C 1
ATOM 1902 O O . GLU A 1 265 ? -7.409 1.799 4.177 1.00 76.50 265 GLU A O 1
ATOM 1907 N N . ALA A 1 266 ? -5.598 2.994 4.736 1.00 80.12 266 ALA A N 1
ATOM 1908 C CA . ALA A 1 266 ? -4.756 1.875 5.134 1.00 80.12 266 ALA A CA 1
ATOM 1909 C C . ALA A 1 266 ? -4.604 1.841 6.654 1.00 80.12 266 ALA A C 1
ATOM 1911 O O . ALA A 1 266 ? -4.695 2.877 7.298 1.00 80.12 266 ALA A O 1
ATOM 1912 N N . ASP A 1 267 ? -4.273 0.666 7.183 1.00 87.00 267 ASP A N 1
ATOM 1913 C CA . ASP A 1 267 ? -4.073 0.430 8.611 1.00 87.00 267 ASP A CA 1
ATOM 1914 C C . ASP A 1 267 ? -2.984 1.352 9.190 1.00 87.00 267 ASP A C 1
ATOM 1916 O O . ASP A 1 267 ? -1.783 1.194 8.935 1.00 87.00 267 ASP A O 1
ATOM 1920 N N . ASP A 1 268 ? -3.403 2.328 9.987 1.00 87.62 268 ASP A N 1
ATOM 1921 C CA . ASP A 1 268 ? -2.534 3.317 10.600 1.00 87.62 268 ASP A CA 1
ATOM 1922 C C . ASP A 1 268 ? -2.346 3.054 12.106 1.00 87.62 268 ASP A C 1
ATOM 1924 O O . ASP A 1 268 ? -3.154 2.433 12.792 1.00 87.62 268 ASP A O 1
ATOM 1928 N N . THR A 1 269 ? -1.250 3.547 12.683 1.00 89.56 269 THR A N 1
ATOM 1929 C CA . THR A 1 269 ? -0.983 3.462 14.125 1.00 89.56 269 THR A CA 1
ATOM 1930 C C . THR A 1 269 ? -0.553 4.809 14.692 1.00 89.56 269 THR A C 1
ATOM 1932 O O . THR A 1 269 ? 0.475 5.374 14.312 1.00 89.56 269 THR A O 1
ATOM 1935 N N . LEU A 1 270 ? -1.276 5.292 15.703 1.00 90.50 270 LEU A N 1
ATOM 1936 C CA . LEU A 1 270 ? -0.908 6.458 16.498 1.00 90.50 270 LEU A CA 1
ATOM 1937 C C . LEU A 1 270 ? -0.555 6.046 17.927 1.00 90.50 270 LEU A C 1
ATOM 1939 O O . LEU A 1 270 ? -1.395 5.586 18.691 1.00 90.50 270 LEU A O 1
ATOM 1943 N N . THR A 1 271 ? 0.689 6.284 18.336 1.00 89.75 271 THR A N 1
ATOM 1944 C CA . THR A 1 271 ? 1.130 6.086 19.722 1.00 89.75 271 THR A CA 1
ATOM 1945 C C . THR A 1 271 ? 1.399 7.422 20.408 1.00 89.75 271 THR A C 1
ATOM 1947 O O . THR A 1 271 ? 2.359 8.120 20.100 1.00 89.75 271 THR A O 1
ATOM 1950 N N . VAL A 1 272 ? 0.588 7.769 21.402 1.00 90.25 272 VAL A N 1
ATOM 1951 C CA . VAL A 1 272 ? 0.772 8.905 22.309 1.00 90.25 272 VAL A CA 1
ATOM 1952 C C . VAL A 1 272 ? 1.357 8.393 23.621 1.00 90.25 272 VAL A C 1
ATOM 1954 O O . VAL A 1 272 ? 0.659 7.835 24.457 1.00 90.25 272 VAL A O 1
ATOM 1957 N N . THR A 1 273 ? 2.652 8.595 23.854 1.00 88.25 273 THR A N 1
ATOM 1958 C CA . THR A 1 273 ? 3.333 8.012 25.033 1.00 88.25 273 THR A CA 1
ATOM 1959 C C . THR A 1 273 ? 2.894 8.604 26.379 1.00 88.25 273 THR A C 1
ATOM 1961 O O . THR A 1 273 ? 3.175 8.021 27.425 1.00 88.25 273 THR A O 1
ATOM 1964 N N . LYS A 1 274 ? 2.218 9.761 26.380 1.00 90.94 274 LYS A N 1
ATOM 1965 C CA . LYS A 1 274 ? 1.598 10.373 27.565 1.00 90.94 274 LYS A CA 1
ATOM 1966 C C . LYS A 1 274 ? 0.132 10.717 27.294 1.00 90.94 274 LYS A C 1
ATOM 1968 O O . LYS A 1 274 ? -0.675 9.815 27.138 1.00 90.94 274 LYS A O 1
ATOM 1973 N N . ASN A 1 275 ? -0.234 12.000 27.276 1.00 88.88 275 ASN A N 1
ATOM 1974 C CA . ASN A 1 275 ? -1.634 12.421 27.341 1.00 88.88 275 ASN A CA 1
ATOM 1975 C C . ASN A 1 275 ? -2.120 13.048 26.031 1.00 88.88 275 ASN A C 1
ATOM 1977 O O . ASN A 1 275 ? -1.362 13.736 25.339 1.00 88.88 275 ASN A O 1
ATOM 1981 N N . MET A 1 276 ? -3.416 12.897 25.767 1.00 90.69 276 MET A N 1
ATOM 1982 C CA . MET A 1 276 ? -4.173 13.707 24.811 1.00 90.69 276 MET A CA 1
ATOM 1983 C C . MET A 1 276 ? -5.087 14.651 25.606 1.00 90.69 276 MET A C 1
ATOM 1985 O O . MET A 1 276 ? -6.020 14.216 26.277 1.00 90.69 276 MET A O 1
ATOM 1989 N N . SER A 1 277 ? -4.800 15.951 25.607 1.00 83.62 277 SER A N 1
ATOM 1990 C CA . SER A 1 277 ? -5.512 16.934 26.450 1.00 83.62 277 SER A CA 1
ATOM 1991 C C . SER A 1 277 ? -5.518 18.319 25.813 1.00 83.62 277 SER A C 1
ATOM 1993 O O . SER A 1 277 ? -4.779 18.548 24.866 1.00 83.62 277 SER A O 1
ATOM 1995 N N . GLY A 1 278 ? -6.302 19.265 26.315 1.00 75.75 278 GLY A N 1
ATOM 1996 C CA . GLY A 1 278 ? -6.445 20.601 25.736 1.00 75.75 278 GLY A CA 1
ATOM 1997 C C . GLY A 1 278 ? -7.736 20.805 24.939 1.00 75.75 278 GLY A C 1
ATOM 1998 O O . GLY A 1 278 ? -8.578 19.920 24.797 1.00 75.75 278 GLY A O 1
ATOM 1999 N N . ASN A 1 279 ? -7.916 22.030 24.446 1.00 71.44 279 ASN A N 1
ATOM 2000 C CA . ASN A 1 279 ? -9.138 22.430 23.752 1.00 71.44 279 ASN A CA 1
ATOM 2001 C C . ASN A 1 279 ? -9.050 22.091 22.258 1.00 71.44 279 ASN A C 1
ATOM 2003 O O . ASN A 1 279 ? -8.130 22.563 21.594 1.00 71.44 279 ASN A O 1
ATOM 2007 N N . LEU A 1 280 ? -10.062 21.387 21.737 1.00 68.69 280 LEU A N 1
ATOM 2008 C CA . LEU A 1 280 ? -10.278 21.119 20.307 1.00 68.69 280 LEU A CA 1
ATOM 2009 C C . LEU A 1 280 ? -9.215 20.219 19.659 1.00 68.69 280 LEU A C 1
ATOM 2011 O O . LEU A 1 280 ? -8.821 20.464 18.519 1.00 68.69 280 LEU A O 1
ATOM 2015 N N . ASN A 1 281 ? -8.772 19.170 20.357 1.00 75.44 281 ASN A N 1
ATOM 2016 C CA . ASN A 1 281 ? -8.027 18.115 19.673 1.00 75.44 281 ASN A CA 1
ATOM 2017 C C . ASN A 1 281 ? -8.977 17.384 18.722 1.00 75.44 281 ASN A C 1
ATOM 2019 O O . ASN A 1 281 ? -10.056 16.966 19.143 1.00 75.44 281 ASN A O 1
ATOM 2023 N N . PHE A 1 282 ? -8.574 17.220 17.471 1.00 80.00 282 PHE A N 1
ATOM 2024 C CA . PHE A 1 282 ? -9.283 16.400 16.495 1.00 80.00 282 PHE A CA 1
ATOM 2025 C C . PHE A 1 282 ? -8.281 15.443 15.864 1.00 80.00 282 PHE A C 1
ATOM 2027 O O . PHE A 1 282 ? -7.242 15.895 15.388 1.00 80.00 282 PHE A O 1
ATOM 2034 N N . VAL A 1 283 ? -8.573 14.149 15.901 1.00 85.31 283 VAL A N 1
ATOM 2035 C CA . VAL A 1 283 ? -7.784 13.099 15.258 1.00 85.31 283 VAL A CA 1
ATOM 2036 C C . VAL A 1 283 ? -8.714 12.286 14.377 1.00 85.31 283 VAL A C 1
ATOM 2038 O O . VAL A 1 283 ? -9.759 11.836 14.834 1.00 85.31 283 VAL A O 1
ATOM 2041 N N . ASP A 1 284 ? -8.339 12.133 13.120 1.00 86.25 284 ASP A N 1
ATOM 2042 C CA . ASP A 1 284 ? -9.067 11.348 12.133 1.00 86.25 284 ASP A CA 1
ATOM 2043 C C . ASP A 1 284 ? -8.109 10.311 11.566 1.00 86.25 284 ASP A C 1
ATOM 2045 O O . ASP A 1 284 ? -7.173 10.680 10.854 1.00 86.25 284 ASP A O 1
ATOM 2049 N N . MET A 1 285 ? -8.300 9.061 11.981 1.00 87.19 285 MET A N 1
ATOM 2050 C CA . MET A 1 285 ? -7.454 7.925 11.622 1.00 87.19 285 MET A CA 1
ATOM 2051 C C . MET A 1 285 ? -7.809 7.355 10.242 1.00 87.19 285 MET A C 1
ATOM 2053 O O . MET A 1 285 ? -7.066 6.527 9.749 1.00 87.19 285 MET A O 1
ATOM 2057 N N . GLY A 1 286 ? -8.866 7.846 9.580 1.00 86.06 286 GLY A N 1
ATOM 2058 C CA . GLY A 1 286 ? -9.183 7.450 8.210 1.00 86.06 286 GLY A CA 1
ATOM 2059 C C . GLY A 1 286 ? -10.084 6.233 8.115 1.00 86.06 286 GLY A C 1
ATOM 2060 O O . GLY A 1 286 ? -11.164 6.264 8.675 1.00 86.06 286 GLY A O 1
ATOM 2061 N N . ALA A 1 287 ? -9.708 5.246 7.318 1.00 85.81 287 ALA A N 1
ATOM 2062 C CA . ALA A 1 287 ? -10.321 3.920 7.285 1.00 85.81 287 ALA A CA 1
ATOM 2063 C C . ALA A 1 287 ? -9.194 2.880 7.387 1.00 85.81 287 ALA A C 1
ATOM 2065 O O . ALA A 1 287 ? -8.032 3.258 7.504 1.00 85.81 287 ALA A O 1
ATOM 2066 N N . GLY A 1 288 ? -9.510 1.592 7.308 1.00 89.69 288 GLY A N 1
ATOM 2067 C CA . GLY A 1 288 ? -8.552 0.524 7.602 1.00 89.69 288 GLY A CA 1
ATOM 2068 C C . GLY A 1 288 ? -8.568 0.154 9.084 1.00 89.69 288 GLY A C 1
ATOM 2069 O O . GLY A 1 288 ? -9.252 0.788 9.880 1.00 89.69 288 GLY A O 1
ATOM 2070 N N . ASP A 1 289 ? -7.837 -0.894 9.446 1.00 93.69 289 ASP A N 1
ATOM 2071 C CA . ASP A 1 289 ? -7.811 -1.425 10.811 1.00 93.69 289 ASP A CA 1
ATOM 2072 C C . ASP A 1 289 ? -6.795 -0.615 11.639 1.00 93.69 289 ASP A C 1
ATOM 2074 O O . ASP A 1 289 ? -5.596 -0.915 11.670 1.00 93.69 289 ASP A O 1
ATOM 2078 N N . ASN A 1 290 ? -7.245 0.472 12.268 1.00 94.81 290 ASN A N 1
ATOM 2079 C CA . ASN A 1 290 ? -6.356 1.461 12.872 1.00 94.81 290 ASN A CA 1
ATOM 2080 C C . ASN A 1 290 ? -6.108 1.212 14.362 1.00 94.81 290 ASN A C 1
ATOM 2082 O O . ASN A 1 290 ? -6.971 0.756 15.108 1.00 94.81 290 ASN A O 1
ATOM 2086 N N . VAL A 1 291 ? -4.928 1.612 14.845 1.00 96.62 291 VAL A N 1
ATOM 2087 C CA . VAL A 1 291 ? -4.532 1.451 16.251 1.00 96.62 291 VAL A CA 1
ATOM 2088 C C . VAL A 1 291 ? -4.219 2.795 16.905 1.00 96.62 291 VAL A C 1
ATOM 2090 O O . VAL A 1 291 ? -3.339 3.536 16.461 1.00 96.62 291 VAL A O 1
ATOM 2093 N N . LEU A 1 292 ? -4.856 3.085 18.040 1.00 96.88 292 LEU A N 1
ATOM 2094 C CA . LEU A 1 292 ? -4.495 4.190 18.928 1.00 96.88 292 LEU A CA 1
ATOM 2095 C C . LEU A 1 292 ? -4.007 3.675 20.280 1.00 96.88 292 LEU A C 1
ATOM 2097 O O . LEU A 1 292 ? -4.757 3.077 21.043 1.00 96.88 292 LEU A O 1
ATOM 2101 N N . ASN A 1 293 ? -2.781 4.041 20.644 1.00 97.38 293 ASN A N 1
ATOM 2102 C CA . ASN A 1 293 ? -2.213 3.779 21.963 1.00 97.38 293 ASN A CA 1
ATOM 2103 C C . ASN A 1 293 ? -1.992 5.090 22.724 1.00 97.38 293 ASN A C 1
ATOM 2105 O O . ASN A 1 293 ? -1.249 5.954 22.265 1.00 97.38 293 ASN A O 1
ATOM 2109 N N . VAL A 1 294 ? -2.564 5.232 23.919 1.00 96.81 294 VAL A N 1
ATOM 2110 C CA . VAL A 1 294 ? -2.379 6.387 24.810 1.00 96.81 294 VAL A CA 1
ATOM 2111 C C . VAL A 1 294 ? -1.818 5.912 26.149 1.00 96.81 294 VAL A C 1
ATOM 2113 O O . VAL A 1 294 ? -2.512 5.299 26.956 1.00 96.81 294 VAL A O 1
ATOM 2116 N N . GLY A 1 295 ? -0.550 6.229 26.417 1.00 96.19 295 GLY A N 1
ATOM 2117 C CA . GLY A 1 295 ? 0.152 5.833 27.646 1.00 96.19 295 GLY A CA 1
ATOM 2118 C C . GLY A 1 295 ? -0.315 6.563 28.914 1.00 96.19 295 GLY A C 1
ATOM 2119 O O . GLY A 1 295 ? 0.090 6.212 30.019 1.00 96.19 295 GLY A O 1
ATOM 2120 N N . GLY A 1 296 ? -1.140 7.598 28.767 1.00 95.94 296 GLY A N 1
ATOM 2121 C CA . GLY A 1 296 ? -1.750 8.376 29.839 1.00 95.94 296 GLY A CA 1
ATOM 2122 C C . GLY A 1 296 ? -3.259 8.501 29.641 1.00 95.94 296 GLY A C 1
ATOM 2123 O O . GLY A 1 296 ? -3.936 7.519 29.370 1.00 95.94 296 GLY A O 1
ATOM 2124 N N . TYR A 1 297 ? -3.809 9.704 29.804 1.00 94.50 297 TYR A N 1
ATOM 2125 C CA . TYR A 1 297 ? -5.255 9.945 29.700 1.00 94.50 297 TYR A CA 1
ATOM 2126 C C . TYR A 1 297 ? -5.651 10.711 28.431 1.00 94.50 297 TYR A C 1
ATOM 2128 O O . TYR A 1 297 ? -4.850 11.459 27.862 1.00 94.50 297 TYR A O 1
ATOM 2136 N N . VAL A 1 298 ? -6.927 10.586 28.059 1.00 95.00 298 VAL A N 1
ATOM 2137 C CA . VAL A 1 298 ? -7.608 11.436 27.070 1.00 95.00 298 VAL A CA 1
ATOM 2138 C C . VAL A 1 298 ? -8.579 12.348 27.819 1.00 95.00 298 VAL A C 1
ATOM 2140 O O . VAL A 1 298 ? -9.381 11.867 28.613 1.00 95.00 298 VAL A O 1
ATOM 2143 N N . SER A 1 299 ? -8.517 13.669 27.647 1.00 92.25 299 SER A N 1
ATOM 2144 C CA . SER A 1 299 ? -9.361 14.598 28.418 1.00 92.25 299 SER A CA 1
ATOM 2145 C C . SER A 1 299 ? -9.688 15.897 27.668 1.00 92.25 299 SER A C 1
ATOM 2147 O O . SER A 1 299 ? -9.365 16.069 26.491 1.00 92.25 299 SER A O 1
ATOM 2149 N N . ASP A 1 300 ? -10.327 16.820 28.390 1.00 89.62 300 ASP A N 1
ATOM 2150 C CA . ASP A 1 300 ? -10.761 18.150 27.963 1.00 89.62 300 ASP A CA 1
ATOM 2151 C C . ASP A 1 300 ? -11.748 18.111 26.795 1.00 89.62 300 ASP A C 1
ATOM 2153 O O . ASP A 1 300 ? -12.919 17.812 27.009 1.00 89.62 300 ASP A O 1
ATOM 2157 N N . THR A 1 301 ? -11.347 18.460 25.575 1.00 87.50 301 THR A N 1
ATOM 2158 C CA . THR A 1 301 ? -12.208 18.371 24.386 1.00 87.50 301 THR A CA 1
ATOM 2159 C C . THR A 1 301 ? -11.402 17.751 23.260 1.00 87.50 301 THR A C 1
ATOM 2161 O O . THR A 1 301 ? -10.828 18.463 22.435 1.00 87.50 301 THR A O 1
ATOM 2164 N N . THR A 1 302 ? -11.339 16.420 23.275 1.00 88.50 302 THR A N 1
ATOM 2165 C CA . THR A 1 302 ? -10.632 15.615 22.279 1.00 88.50 302 THR A CA 1
ATOM 2166 C C . THR A 1 302 ? -11.622 14.763 21.499 1.00 88.50 302 THR A C 1
ATOM 2168 O O . THR A 1 302 ? -12.357 13.989 22.099 1.00 88.50 302 THR A O 1
ATOM 2171 N N . GLN A 1 303 ? -11.655 14.915 20.181 1.00 90.25 303 GLN A N 1
ATOM 2172 C CA . GLN A 1 303 ? -12.427 14.076 19.275 1.00 90.25 303 GLN A CA 1
ATOM 2173 C C . GLN A 1 303 ? -11.481 13.177 18.484 1.00 90.25 303 GLN A C 1
ATOM 2175 O O . GLN A 1 303 ? -10.476 13.657 17.961 1.00 90.25 303 GLN A O 1
ATOM 2180 N N . ILE A 1 304 ? -11.812 11.894 18.410 1.00 93.25 304 ILE A N 1
ATOM 2181 C CA . ILE A 1 304 ? -11.049 10.881 17.686 1.00 93.25 304 ILE A CA 1
ATOM 2182 C C . ILE A 1 304 ? -12.043 10.078 16.845 1.00 93.25 304 ILE A C 1
ATOM 2184 O O . ILE A 1 304 ? -13.060 9.637 17.382 1.00 93.25 304 ILE A O 1
ATOM 2188 N N . ASN A 1 305 ? -11.771 9.935 15.552 1.00 93.31 305 ASN A N 1
ATOM 2189 C CA . ASN A 1 305 ? -12.585 9.183 14.599 1.00 93.31 305 ASN A CA 1
ATOM 2190 C C . ASN A 1 305 ? -11.716 8.115 13.923 1.00 93.31 305 ASN A C 1
ATOM 2192 O O . ASN A 1 305 ? -10.588 8.447 13.552 1.00 93.31 305 ASN A O 1
ATOM 2196 N N . PHE A 1 306 ? -12.238 6.899 13.747 1.00 93.50 306 PHE A N 1
ATOM 2197 C CA . PHE A 1 306 ? -11.505 5.797 13.114 1.00 93.50 306 PHE A CA 1
ATOM 2198 C C . PHE A 1 306 ? -12.077 5.308 11.779 1.00 93.50 306 PHE A C 1
ATOM 2200 O O . PHE A 1 306 ? -11.313 4.829 10.955 1.00 93.50 306 PHE A O 1
ATOM 2207 N N . GLY A 1 307 ? -13.364 5.554 11.515 1.00 92.00 307 GLY A N 1
ATOM 2208 C CA . GLY A 1 307 ? -13.953 5.358 10.191 1.00 92.00 307 GLY A CA 1
ATOM 2209 C C . GLY A 1 307 ? -14.437 3.932 9.968 1.00 92.00 307 GLY A C 1
ATOM 2210 O O . GLY A 1 307 ? -15.285 3.471 10.715 1.00 92.00 307 GLY A O 1
ATOM 2211 N N . ASN A 1 308 ? -14.016 3.288 8.881 1.00 91.44 308 ASN A N 1
ATOM 2212 C CA . ASN A 1 308 ? -14.359 1.885 8.631 1.00 91.44 308 ASN A CA 1
ATOM 2213 C C . ASN A 1 308 ? -13.122 1.022 8.876 1.00 91.44 308 ASN A C 1
ATOM 2215 O O . ASN A 1 308 ? -12.060 1.395 8.389 1.00 91.44 308 ASN A O 1
ATOM 2219 N N . GLY A 1 309 ? -13.284 -0.170 9.433 1.00 94.50 309 GLY A N 1
ATOM 2220 C CA . GLY A 1 309 ? -12.189 -1.086 9.754 1.00 94.50 309 GLY A CA 1
ATOM 2221 C C . GLY A 1 309 ? -12.364 -1.639 11.161 1.00 94.50 309 GLY A C 1
ATOM 2222 O O . GLY A 1 309 ? -13.180 -1.136 11.911 1.00 94.50 309 GLY A O 1
ATOM 2223 N N . ALA A 1 310 ? -11.669 -2.720 11.505 1.00 97.25 310 ALA A N 1
ATOM 2224 C CA . ALA A 1 310 ? -11.658 -3.236 12.870 1.00 97.25 310 ALA A CA 1
ATOM 2225 C C . ALA A 1 310 ? -10.602 -2.484 13.689 1.00 97.25 310 ALA A C 1
ATOM 2227 O O . ALA A 1 310 ? -9.413 -2.807 13.635 1.00 97.25 310 ALA A O 1
ATOM 2228 N N . ASP A 1 311 ? -11.039 -1.483 14.444 1.00 98.44 311 ASP A N 1
ATOM 2229 C CA . ASP A 1 311 ? -10.151 -0.538 15.110 1.00 98.44 311 ASP A CA 1
ATOM 2230 C C . ASP A 1 311 ? -9.796 -0.949 16.547 1.00 98.44 311 ASP A C 1
ATOM 2232 O O . ASP A 1 311 ? -10.599 -1.526 17.285 1.00 98.44 311 ASP A O 1
ATOM 2236 N N . GLU A 1 312 ? -8.584 -0.604 16.992 1.00 98.62 312 GLU A N 1
ATOM 2237 C CA . GLU A 1 312 ? -8.091 -0.887 18.342 1.00 98.62 312 GLU A CA 1
ATOM 2238 C C . GLU A 1 312 ? -7.690 0.393 19.093 1.00 98.62 312 GLU A C 1
ATOM 2240 O O . GLU A 1 312 ? -6.823 1.161 18.671 1.00 98.62 312 GLU A O 1
ATOM 2245 N N . VAL A 1 313 ? -8.274 0.609 20.275 1.00 98.62 313 VAL A N 1
ATOM 2246 C CA . VAL A 1 313 ? -7.995 1.767 21.134 1.00 98.62 313 VAL A CA 1
ATOM 2247 C C . VAL A 1 313 ? -7.555 1.333 22.525 1.00 98.62 313 VAL A C 1
ATOM 2249 O O . VAL A 1 313 ? -8.343 0.812 23.307 1.00 98.62 313 VAL A O 1
ATOM 2252 N N . ASN A 1 314 ? -6.316 1.650 22.889 1.00 98.31 314 ASN A N 1
ATOM 2253 C CA . ASN A 1 314 ? -5.728 1.339 24.190 1.00 98.31 314 ASN A CA 1
ATOM 2254 C C . ASN A 1 314 ? -5.395 2.616 24.965 1.00 98.31 314 ASN A C 1
ATOM 2256 O O . ASN A 1 314 ? -4.581 3.430 24.526 1.00 98.31 314 ASN A O 1
ATOM 2260 N N . ILE A 1 315 ? -5.985 2.795 26.148 1.00 97.75 315 ILE A N 1
ATOM 2261 C CA . ILE A 1 315 ? -5.803 3.982 26.994 1.00 97.75 315 ILE A CA 1
ATOM 2262 C C . ILE A 1 315 ? -5.441 3.543 28.416 1.00 97.75 315 ILE A C 1
ATOM 2264 O O . ILE A 1 315 ? -6.283 3.050 29.164 1.00 97.75 315 ILE A O 1
ATOM 2268 N N . ALA A 1 316 ? -4.192 3.778 28.823 1.00 96.94 316 ALA A N 1
ATOM 2269 C CA . ALA A 1 316 ? -3.689 3.389 30.148 1.00 96.94 316 ALA A CA 1
ATOM 2270 C C . ALA A 1 316 ? -4.264 4.242 31.302 1.00 96.94 316 ALA A C 1
ATOM 2272 O O . ALA A 1 316 ? -4.186 3.897 32.479 1.00 96.94 316 ALA A O 1
ATOM 2273 N N . GLY A 1 317 ? -4.804 5.418 30.988 1.00 94.44 317 GLY A N 1
ATOM 2274 C CA . GLY A 1 317 ? -5.430 6.334 31.936 1.00 94.44 317 GLY A CA 1
ATOM 2275 C C . GLY A 1 317 ? -6.953 6.326 31.851 1.00 94.44 317 GLY A C 1
ATOM 2276 O O . GLY A 1 317 ? -7.589 5.321 31.563 1.00 94.44 317 GLY A O 1
ATOM 2277 N N . TYR A 1 318 ? -7.556 7.479 32.133 1.00 93.12 318 TYR A N 1
ATOM 2278 C CA . TYR A 1 318 ? -8.997 7.693 32.002 1.00 93.12 318 TYR A CA 1
ATOM 2279 C C . TYR A 1 318 ? -9.334 8.375 30.669 1.00 93.12 318 TYR A C 1
ATOM 2281 O O . TYR A 1 318 ? -8.483 9.041 30.073 1.00 93.12 318 TYR A O 1
ATOM 2289 N N . VAL A 1 319 ? -10.604 8.299 30.268 1.00 94.12 319 VAL A N 1
ATOM 2290 C CA . VAL A 1 319 ? -11.183 9.172 29.236 1.00 94.12 319 VAL A CA 1
ATOM 2291 C C . VAL A 1 319 ? -12.115 10.168 29.917 1.00 94.12 319 VAL A C 1
ATOM 2293 O O . VAL A 1 319 ? -12.988 9.785 30.690 1.00 94.12 319 VAL A O 1
ATOM 2296 N N . GLY A 1 320 ? -11.875 11.461 29.715 1.00 92.31 320 GLY A N 1
ATOM 2297 C CA . GLY A 1 320 ? -12.436 12.547 30.514 1.00 92.31 320 GLY A CA 1
ATOM 2298 C C . GLY A 1 320 ? -12.923 13.750 29.709 1.00 92.31 320 GLY A C 1
ATOM 2299 O O . GLY A 1 320 ? -12.864 13.789 28.477 1.00 92.31 320 GLY A O 1
ATOM 2300 N N . GLY A 1 321 ? -13.370 14.784 30.427 1.00 90.94 321 GLY A N 1
ATOM 2301 C CA . GLY A 1 321 ? -13.808 16.043 29.822 1.00 90.94 321 GLY A CA 1
ATOM 2302 C C . GLY A 1 321 ? -15.096 15.873 29.017 1.00 90.94 321 GLY A C 1
ATOM 2303 O O . GLY A 1 321 ? -16.050 15.290 29.509 1.00 90.94 321 GLY A O 1
ATOM 2304 N N . SER A 1 322 ? -15.137 16.412 27.805 1.00 91.56 322 SER A N 1
ATOM 2305 C CA . SER A 1 322 ? -16.182 16.199 26.793 1.00 91.56 322 SER A CA 1
ATOM 2306 C C . SER A 1 322 ? -15.617 15.455 25.578 1.00 91.56 322 SER A C 1
ATOM 2308 O O . SER A 1 322 ? -16.034 15.714 24.451 1.00 91.56 322 SER A O 1
ATOM 2310 N N . SER A 1 323 ? -14.615 14.599 25.800 1.00 93.62 323 SER A N 1
ATOM 2311 C CA . SER A 1 323 ? -13.938 13.867 24.728 1.00 93.62 323 SER A CA 1
ATOM 2312 C C . SER A 1 323 ? -14.868 12.846 24.076 1.00 93.62 323 SER A C 1
ATOM 2314 O O . SER A 1 323 ? -15.738 12.288 24.741 1.00 93.62 323 SER A O 1
ATOM 2316 N N . VAL A 1 324 ? -14.692 12.607 22.783 1.00 94.50 324 VAL A N 1
ATOM 2317 C CA . VAL A 1 324 ? -15.511 11.686 21.995 1.00 94.50 324 VAL A CA 1
ATOM 2318 C C . VAL A 1 324 ? -14.588 10.768 21.209 1.00 94.50 324 VAL A C 1
ATOM 2320 O O . VAL A 1 324 ? -13.710 11.254 20.499 1.00 94.50 324 VAL A O 1
ATOM 2323 N N . ILE A 1 325 ? -14.805 9.464 21.334 1.00 97.44 325 ILE A N 1
ATOM 2324 C CA . ILE A 1 325 ? -14.170 8.437 20.508 1.00 97.44 325 ILE A CA 1
ATOM 2325 C C . ILE A 1 325 ? -15.274 7.822 19.652 1.00 97.44 325 ILE A C 1
ATOM 2327 O O . ILE A 1 325 ? -16.258 7.330 20.204 1.00 97.44 325 ILE A O 1
ATOM 2331 N N . ASN A 1 326 ? -15.135 7.917 18.332 1.00 97.81 326 ASN A N 1
ATOM 2332 C CA . ASN A 1 326 ? -16.016 7.288 17.352 1.00 97.81 326 ASN A CA 1
ATOM 2333 C C . ASN A 1 326 ? -15.200 6.228 16.618 1.00 97.81 326 ASN A C 1
ATOM 2335 O O . ASN A 1 326 ? -14.234 6.607 15.955 1.00 97.81 326 ASN A O 1
ATOM 2339 N N . LEU A 1 327 ? -15.561 4.958 16.765 1.00 97.94 327 LEU A N 1
ATOM 2340 C CA . LEU A 1 327 ? -14.835 3.861 16.130 1.00 97.94 327 LEU A CA 1
ATOM 2341 C C . LEU A 1 327 ? -15.339 3.731 14.683 1.00 97.94 327 LEU A C 1
ATOM 2343 O O . LEU A 1 327 ? -14.706 4.293 13.796 1.00 97.94 327 LEU A O 1
ATOM 2347 N N . GLY A 1 328 ? -16.596 3.345 14.484 1.00 97.44 328 GLY A N 1
ATOM 2348 C CA . GLY A 1 328 ? -17.312 3.498 13.220 1.00 97.44 328 GLY A CA 1
ATOM 2349 C C . GLY A 1 328 ? -17.878 2.173 12.729 1.00 97.44 328 GLY A C 1
ATOM 2350 O O . GLY A 1 328 ? -18.674 1.578 13.441 1.00 97.44 328 GLY A O 1
ATOM 2351 N N . ASP A 1 329 ? -17.591 1.768 11.493 1.00 96.88 329 ASP A N 1
ATOM 2352 C CA . ASP A 1 329 ? -18.041 0.467 10.977 1.00 96.88 329 ASP A CA 1
ATOM 2353 C C . ASP A 1 329 ? -16.910 -0.562 11.132 1.00 96.88 329 ASP A C 1
ATOM 2355 O O . ASP A 1 329 ? -15.867 -0.407 10.508 1.00 96.88 329 ASP A O 1
ATOM 2359 N N . GLY A 1 330 ? -17.135 -1.672 11.828 1.00 98.12 330 GLY A N 1
ATOM 2360 C CA . GLY A 1 330 ? -16.119 -2.692 12.082 1.00 98.12 330 GLY A CA 1
ATOM 2361 C C . GLY A 1 330 ? -16.375 -3.432 13.386 1.00 98.12 330 GLY A C 1
ATOM 2362 O O . GLY A 1 330 ? -17.303 -3.113 14.104 1.00 98.12 330 GLY A O 1
ATOM 2363 N N . ASN A 1 331 ? -15.605 -4.486 13.669 1.00 98.56 331 ASN A N 1
ATOM 2364 C CA . ASN A 1 331 ? -15.656 -5.108 14.997 1.00 98.56 331 ASN A CA 1
ATOM 2365 C C . ASN A 1 331 ? -14.544 -4.491 15.841 1.00 98.56 331 ASN A C 1
ATOM 2367 O O . ASN A 1 331 ? -13.400 -4.954 15.782 1.00 98.56 331 ASN A O 1
ATOM 2371 N N . ASP A 1 332 ? -14.883 -3.470 16.607 1.00 98.81 332 ASP A N 1
ATOM 2372 C CA . ASP A 1 332 ? -13.906 -2.600 17.234 1.00 98.81 332 ASP A CA 1
ATOM 2373 C C . ASP A 1 332 ? -13.584 -3.032 18.662 1.00 98.81 332 ASP A C 1
ATOM 2375 O O . ASP A 1 332 ? -14.385 -3.642 19.377 1.00 98.81 332 ASP A O 1
ATOM 2379 N N . THR A 1 333 ? -12.379 -2.706 19.119 1.00 98.62 333 THR A N 1
ATOM 2380 C CA . THR A 1 333 ? -11.940 -2.967 20.490 1.00 98.62 333 THR A CA 1
ATOM 2381 C C . THR A 1 333 ? -11.444 -1.693 21.148 1.00 98.62 333 THR A C 1
ATOM 2383 O O . THR A 1 333 ? -10.514 -1.045 20.682 1.00 98.62 333 THR A O 1
ATOM 2386 N N . ILE A 1 334 ? -12.004 -1.364 22.310 1.00 98.25 334 ILE A N 1
ATOM 2387 C CA . ILE A 1 334 ? -11.514 -0.276 23.156 1.00 98.25 334 ILE A CA 1
ATOM 2388 C C . ILE A 1 334 ? -11.240 -0.771 24.572 1.00 98.25 334 ILE A C 1
ATOM 2390 O O . ILE A 1 334 ? -12.084 -1.389 25.217 1.00 98.25 334 ILE A O 1
ATOM 2394 N N . SER A 1 335 ? -10.055 -0.457 25.084 1.00 97.19 335 SER A N 1
ATOM 2395 C CA . SER A 1 335 ? -9.608 -0.766 26.435 1.00 97.19 335 SER A CA 1
ATOM 2396 C C . SER A 1 335 ? -9.162 0.506 27.146 1.00 97.19 335 SER A C 1
ATOM 2398 O O . SER A 1 335 ? -8.207 1.172 26.743 1.00 97.19 335 SER A O 1
ATOM 2400 N N . ILE A 1 336 ? -9.861 0.855 28.223 1.00 95.06 336 ILE A N 1
ATOM 2401 C CA . ILE A 1 336 ? -9.541 1.991 29.087 1.00 95.06 336 ILE A CA 1
ATOM 2402 C C . ILE A 1 336 ? -9.215 1.436 30.469 1.00 95.06 336 ILE A C 1
ATOM 2404 O O . ILE A 1 336 ? -10.114 0.998 31.180 1.00 95.06 336 ILE A O 1
ATOM 2408 N N . GLU A 1 337 ? -7.953 1.475 30.896 1.00 93.56 337 GLU A N 1
ATOM 2409 C CA . GLU A 1 337 ? -7.551 0.965 32.220 1.00 93.56 337 GLU A CA 1
ATOM 2410 C C . GLU A 1 337 ? -8.127 1.811 33.377 1.00 93.56 337 GLU A C 1
ATOM 2412 O O . GLU A 1 337 ? -8.336 1.328 34.495 1.00 93.56 337 GLU A O 1
ATOM 2417 N N . GLY A 1 338 ? -8.376 3.097 33.125 1.00 89.31 338 GLY A N 1
ATOM 2418 C CA . GLY A 1 338 ? -9.009 4.033 34.048 1.00 89.31 338 GLY A CA 1
ATOM 2419 C C . GLY A 1 338 ? -10.533 4.088 33.923 1.00 89.31 338 GLY A C 1
ATOM 2420 O O . GLY A 1 338 ? -11.201 3.112 33.604 1.00 89.31 338 GLY A O 1
ATOM 2421 N N . ALA A 1 339 ? -11.099 5.249 34.254 1.00 87.00 339 ALA A N 1
ATOM 2422 C CA . ALA A 1 339 ? -12.542 5.494 34.247 1.00 87.00 339 ALA A CA 1
ATOM 2423 C C . ALA A 1 339 ? -12.994 6.240 32.978 1.00 87.00 339 ALA A C 1
ATOM 2425 O O . ALA A 1 339 ? -12.208 6.967 32.366 1.00 87.00 339 ALA A O 1
ATOM 2426 N N . LEU A 1 340 ? -14.286 6.152 32.653 1.00 88.75 340 LEU A N 1
ATOM 2427 C CA . LEU A 1 340 ? -14.962 7.037 31.702 1.00 88.75 340 LEU A CA 1
ATOM 2428 C C . LEU A 1 340 ? -15.663 8.174 32.467 1.00 88.75 340 LEU A C 1
ATOM 2430 O O . LEU A 1 340 ? -16.766 8.045 33.004 1.00 88.75 340 LEU A O 1
ATOM 2434 N N . GLN A 1 341 ? -15.004 9.322 32.558 1.00 87.12 341 GLN A N 1
ATOM 2435 C CA . GLN A 1 341 ? -15.412 10.422 33.427 1.00 87.12 341 GLN A CA 1
ATOM 2436 C C . GLN A 1 341 ? -15.783 11.707 32.680 1.00 87.12 341 GLN A C 1
ATOM 2438 O O . GLN A 1 341 ? -15.515 11.881 31.496 1.00 87.12 341 GLN A O 1
ATOM 2443 N N . GLY A 1 342 ? -16.420 12.645 33.382 1.00 86.88 342 GLY A N 1
ATOM 2444 C CA . GLY A 1 342 ? -16.945 13.849 32.741 1.00 86.88 342 GLY A CA 1
ATOM 2445 C C . GLY A 1 342 ? -18.063 13.505 31.758 1.00 86.88 342 GLY A C 1
ATOM 2446 O O . GLY A 1 342 ? -18.793 12.544 31.966 1.00 86.88 342 GLY A O 1
ATOM 2447 N N . SER A 1 343 ? -18.244 14.317 30.724 1.00 89.88 343 SER A N 1
ATOM 2448 C CA . SER A 1 343 ? -19.194 14.101 29.622 1.00 89.88 343 SER A CA 1
ATOM 2449 C C . SER A 1 343 ? -18.573 13.345 28.439 1.00 89.88 343 SER A C 1
ATOM 2451 O O . SER A 1 343 ? -18.977 13.570 27.297 1.00 89.88 343 SER A O 1
ATOM 2453 N N . ALA A 1 344 ? -17.559 12.513 28.696 1.00 92.50 344 ALA A N 1
ATOM 2454 C CA . ALA A 1 344 ? -16.895 11.731 27.664 1.00 92.50 344 ALA A CA 1
ATOM 2455 C C . ALA A 1 344 ? -17.844 10.704 27.027 1.00 92.50 344 ALA A C 1
ATOM 2457 O O . ALA A 1 344 ? -18.724 10.168 27.707 1.00 92.50 344 ALA A O 1
ATOM 2458 N N . ARG A 1 345 ? -17.660 10.440 25.732 1.00 93.75 345 ARG A N 1
ATOM 2459 C CA . ARG A 1 345 ? -18.490 9.516 24.954 1.00 93.75 345 ARG A CA 1
ATOM 2460 C C . ARG A 1 345 ? -17.641 8.518 24.184 1.00 93.75 345 ARG A C 1
ATOM 2462 O O . ARG A 1 345 ? -16.638 8.908 23.588 1.00 93.75 345 ARG A O 1
ATOM 2469 N N . ILE A 1 346 ? -18.090 7.273 24.175 1.00 96.06 346 ILE A N 1
ATOM 2470 C CA . ILE A 1 346 ? -17.610 6.222 23.279 1.00 96.06 346 ILE A CA 1
ATOM 2471 C C . ILE A 1 346 ? -18.792 5.846 22.397 1.00 96.06 346 ILE A C 1
ATOM 2473 O O . ILE A 1 346 ? -19.855 5.535 22.931 1.00 96.06 346 ILE A O 1
ATOM 2477 N N . ASN A 1 347 ? -18.602 5.909 21.086 1.00 97.38 347 ASN A N 1
ATOM 2478 C CA . ASN A 1 347 ? -19.555 5.426 20.099 1.00 97.38 347 ASN A CA 1
ATOM 2479 C C . ASN A 1 347 ? -18.824 4.353 19.291 1.00 97.38 347 ASN A C 1
ATOM 2481 O O . ASN A 1 347 ? -17.861 4.694 18.599 1.00 97.38 347 ASN A O 1
ATOM 2485 N N . ALA A 1 348 ? -19.222 3.093 19.450 1.00 97.50 348 ALA A N 1
ATOM 2486 C CA . ALA A 1 348 ? -18.553 1.976 18.798 1.00 97.50 348 ALA A CA 1
ATOM 2487 C C . ALA A 1 348 ? -19.015 1.866 17.341 1.00 97.50 348 ALA A C 1
ATOM 2489 O O . ALA A 1 348 ? -18.235 2.197 16.466 1.00 97.50 348 ALA A O 1
ATOM 2490 N N . GLY A 1 349 ? -20.319 1.765 17.089 1.00 97.81 349 GLY A N 1
ATOM 2491 C CA . GLY A 1 349 ? -20.876 2.059 15.771 1.00 97.81 349 GLY A CA 1
ATOM 2492 C C . GLY A 1 349 ? -21.570 0.848 15.184 1.00 97.81 349 GLY A C 1
ATOM 2493 O O . GLY A 1 349 ? -22.625 0.492 15.689 1.00 97.81 349 GLY A O 1
ATOM 2494 N N . ALA A 1 350 ? -21.112 0.298 14.066 1.00 98.00 350 ALA A N 1
ATOM 2495 C CA . ALA A 1 350 ? -21.718 -0.886 13.466 1.00 98.00 350 ALA A CA 1
ATOM 2496 C C . ALA A 1 350 ? -20.736 -2.052 13.458 1.00 98.00 350 ALA A C 1
ATOM 2498 O O . ALA A 1 350 ? -19.684 -1.946 12.855 1.00 98.00 350 ALA A O 1
ATOM 2499 N N . GLY A 1 351 ? -21.153 -3.205 13.968 1.00 98.25 351 GLY A N 1
ATOM 2500 C CA . GLY A 1 351 ? -20.328 -4.398 14.110 1.00 98.25 351 GLY A CA 1
ATOM 2501 C C . GLY A 1 351 ? -20.480 -4.976 15.508 1.00 98.25 351 GLY A C 1
ATOM 2502 O O . GLY A 1 351 ? -21.393 -4.606 16.229 1.00 98.25 351 GLY A O 1
ATOM 2503 N N . ASN A 1 352 ? -19.686 -5.989 15.842 1.00 98.19 352 ASN A N 1
ATOM 2504 C CA . ASN A 1 352 ? -19.711 -6.594 17.170 1.00 98.19 352 ASN A CA 1
ATOM 2505 C C . ASN A 1 352 ? -18.531 -6.057 17.977 1.00 98.19 352 ASN A C 1
ATOM 2507 O O . ASN A 1 352 ? -17.410 -6.558 17.829 1.00 98.19 352 ASN A O 1
ATOM 2511 N N . ASP A 1 353 ? -18.800 -5.080 18.831 1.00 98.62 353 ASP A N 1
ATOM 2512 C CA . ASP A 1 353 ? -17.768 -4.291 19.485 1.00 98.62 353 ASP A CA 1
ATOM 2513 C C . ASP A 1 353 ? -17.451 -4.783 20.901 1.00 98.62 353 ASP A C 1
ATOM 2515 O O . ASP A 1 353 ? -18.288 -5.328 21.628 1.00 98.62 353 ASP A O 1
ATOM 2519 N N . SER A 1 354 ? -16.206 -4.572 21.326 1.00 98.12 354 SER A N 1
ATOM 2520 C CA . SER A 1 354 ? -15.702 -4.956 22.644 1.00 98.12 354 SER A CA 1
ATOM 2521 C C . SER A 1 354 ? -15.160 -3.746 23.396 1.00 98.12 354 SER A C 1
ATOM 2523 O O . SER A 1 354 ? -14.091 -3.212 23.098 1.00 98.12 354 SER A O 1
ATOM 2525 N N . ILE A 1 355 ? -15.870 -3.342 24.446 1.00 96.38 355 ILE A N 1
ATOM 2526 C CA . ILE A 1 355 ? -15.583 -2.145 25.235 1.00 96.38 355 ILE A CA 1
ATOM 2527 C C . ILE A 1 355 ? -15.172 -2.570 26.643 1.00 96.38 355 ILE A C 1
ATOM 2529 O O . ILE A 1 355 ? -15.970 -3.121 27.391 1.00 96.38 355 ILE A O 1
ATOM 2533 N N . THR A 1 356 ? -13.937 -2.292 27.050 1.00 95.00 356 THR A N 1
ATOM 2534 C CA . THR A 1 356 ? -13.407 -2.632 28.378 1.00 95.00 356 THR A CA 1
ATOM 2535 C C . THR A 1 356 ? -13.111 -1.380 29.193 1.00 95.00 356 THR A C 1
ATOM 2537 O O . THR A 1 356 ? -12.329 -0.527 28.776 1.00 95.00 356 THR A O 1
ATOM 2540 N N . ILE A 1 357 ? -13.694 -1.290 30.392 1.00 90.19 357 ILE A N 1
ATOM 2541 C CA . ILE A 1 357 ? -13.478 -0.193 31.343 1.00 90.19 357 ILE A CA 1
ATOM 2542 C C . ILE A 1 357 ? -12.898 -0.740 32.650 1.00 90.19 357 ILE A C 1
ATOM 2544 O O . ILE A 1 357 ? -13.501 -1.571 33.333 1.00 90.19 357 ILE A O 1
ATOM 2548 N N . GLY A 1 358 ? -11.724 -0.236 33.020 1.00 84.56 358 GLY A N 1
ATOM 2549 C CA . GLY A 1 358 ? -10.972 -0.690 34.176 1.00 84.56 358 GLY A CA 1
ATOM 2550 C C . GLY A 1 358 ? -11.502 -0.149 35.497 1.00 84.56 358 GLY A C 1
ATOM 2551 O O . GLY A 1 358 ? -11.734 -0.929 36.409 1.00 84.56 358 GLY A O 1
ATOM 2552 N N . GLN A 1 359 ? -11.728 1.160 35.639 1.00 76.69 359 GLN A N 1
ATOM 2553 C CA . GLN A 1 359 ? -12.192 1.753 36.906 1.00 76.69 359 GLN A CA 1
ATOM 2554 C C . GLN A 1 359 ? -13.698 2.061 36.942 1.00 76.69 359 GLN A C 1
ATOM 2556 O O . GLN A 1 359 ? -14.334 2.342 35.931 1.00 76.69 359 GLN A O 1
ATOM 2561 N N . HIS A 1 360 ? -14.253 2.074 38.162 1.00 61.81 360 HIS A N 1
ATOM 2562 C CA . HIS A 1 360 ? -15.686 2.015 38.522 1.00 61.81 360 HIS A CA 1
ATOM 2563 C C . HIS A 1 360 ? -16.631 3.104 38.026 1.00 61.81 360 HIS A C 1
ATOM 2565 O O . HIS A 1 360 ? -17.787 3.114 38.444 1.00 61.81 360 HIS A O 1
ATOM 2571 N N . ALA A 1 361 ? -16.193 4.043 37.199 1.00 55.72 361 ALA A N 1
ATOM 2572 C CA . ALA A 1 361 ? -17.037 5.162 36.827 1.00 55.72 361 ALA A CA 1
ATOM 2573 C C . ALA A 1 361 ? -17.143 5.291 35.313 1.00 55.72 361 ALA A C 1
ATOM 2575 O O . ALA A 1 361 ? -16.250 5.835 34.676 1.00 55.72 361 ALA A O 1
ATOM 2576 N N . VAL A 1 362 ? -18.304 4.913 34.778 1.00 60.34 362 VAL A N 1
ATOM 2577 C CA . VAL A 1 362 ? -19.005 5.821 33.869 1.00 60.34 362 VAL A CA 1
ATOM 2578 C C . VAL A 1 362 ? -19.622 6.877 34.785 1.00 60.34 362 VAL A C 1
ATOM 2580 O O . VAL A 1 362 ? -20.651 6.636 35.419 1.00 60.34 362 VAL A O 1
ATOM 2583 N N . THR A 1 363 ? -18.930 8.003 35.004 1.00 63.12 363 THR A N 1
ATOM 2584 C CA . THR A 1 363 ? -19.465 9.056 35.894 1.00 63.12 363 THR A CA 1
ATOM 2585 C C . THR A 1 363 ? -20.826 9.536 35.375 1.00 63.12 363 THR A C 1
ATOM 2587 O O . THR A 1 363 ? -21.137 9.333 34.207 1.00 63.12 363 THR A O 1
ATOM 2590 N N . ALA A 1 364 ? -21.628 10.215 36.205 1.00 59.25 364 ALA A N 1
ATOM 2591 C CA . ALA A 1 364 ? -23.024 10.573 35.901 1.00 59.25 364 ALA A CA 1
ATOM 2592 C C . ALA A 1 364 ? -23.285 11.248 34.530 1.00 59.25 364 ALA A C 1
ATOM 2594 O O . ALA A 1 364 ? -24.433 11.289 34.081 1.00 59.25 364 ALA A O 1
ATOM 2595 N N . THR A 1 365 ? -22.255 11.787 33.874 1.00 73.50 365 THR A N 1
ATOM 2596 C CA . THR A 1 365 ? -22.343 12.468 32.578 1.00 73.50 365 THR A CA 1
ATOM 2597 C C . THR A 1 365 ? -21.703 11.727 31.398 1.00 73.50 365 THR A C 1
ATOM 2599 O O . THR A 1 365 ? -21.958 12.143 30.270 1.00 73.50 365 THR A O 1
ATOM 2602 N N . GLY A 1 366 ? -20.914 10.672 31.621 1.00 84.94 366 GLY A N 1
ATOM 2603 C CA . GLY A 1 366 ? -20.274 9.913 30.539 1.00 84.94 366 GLY A CA 1
ATOM 2604 C C . GLY A 1 366 ? -21.278 8.981 29.866 1.00 84.94 366 GLY A C 1
ATOM 2605 O O . GLY A 1 366 ? -22.282 8.641 30.491 1.00 84.94 366 GLY A O 1
ATOM 2606 N N . SER A 1 367 ? -21.041 8.589 28.614 1.00 89.69 367 SER A N 1
ATOM 2607 C CA . SER A 1 367 ? -21.908 7.641 27.903 1.00 89.69 367 SER A CA 1
ATOM 2608 C C . SER A 1 367 ? -21.145 6.683 26.999 1.00 89.69 367 SER A C 1
ATOM 2610 O O . SER A 1 367 ? -20.080 7.019 26.486 1.00 89.69 367 SER A O 1
ATOM 2612 N N . ILE A 1 368 ? -21.734 5.514 26.790 1.00 92.19 368 ILE A N 1
ATOM 2613 C CA . ILE A 1 368 ? -21.261 4.480 25.876 1.00 92.19 368 ILE A CA 1
ATOM 2614 C C . ILE A 1 368 ? -22.434 4.114 24.974 1.00 92.19 368 ILE A C 1
ATOM 2616 O O . ILE A 1 368 ? -23.541 3.915 25.472 1.00 92.19 368 ILE A O 1
ATOM 2620 N N . ASP A 1 369 ? -22.186 4.041 23.678 1.00 93.50 369 ASP A N 1
ATOM 2621 C CA . ASP A 1 369 ? -23.124 3.533 22.687 1.00 93.50 369 ASP A CA 1
ATOM 2622 C C . ASP A 1 369 ? -22.416 2.433 21.893 1.00 93.50 369 ASP A C 1
ATOM 2624 O O . ASP A 1 369 ? -21.450 2.739 21.195 1.00 93.50 369 ASP A O 1
ATOM 2628 N N . GLY A 1 370 ? -22.832 1.174 22.059 1.00 94.56 370 GLY A N 1
ATOM 2629 C CA . GLY A 1 370 ? -22.313 0.061 21.250 1.00 94.56 370 GLY A CA 1
ATOM 2630 C C . GLY A 1 370 ? -22.799 0.161 19.804 1.00 94.56 370 GLY A C 1
ATOM 2631 O O . GLY A 1 370 ? -22.027 0.037 18.869 1.00 94.56 370 GLY A O 1
ATOM 2632 N N . GLY A 1 371 ? -24.034 0.630 19.618 1.00 95.38 371 GLY A N 1
ATOM 2633 C CA . GLY A 1 371 ? -24.596 0.875 18.302 1.00 95.38 371 GLY A CA 1
ATOM 2634 C C . GLY A 1 371 ? -25.295 -0.360 17.739 1.00 95.38 371 GLY A C 1
ATOM 2635 O O . GLY A 1 371 ? -26.336 -0.763 18.261 1.00 95.38 371 GLY A O 1
ATOM 2636 N N . ALA A 1 372 ? -24.850 -0.849 16.586 1.00 95.75 372 ALA A N 1
ATOM 2637 C CA . ALA A 1 372 ? -25.517 -1.884 15.816 1.00 95.75 372 ALA A CA 1
ATOM 2638 C C . ALA A 1 372 ? -24.671 -3.152 15.716 1.00 95.75 372 ALA A C 1
ATOM 2640 O O . ALA A 1 372 ? -23.830 -3.263 14.836 1.00 95.75 372 ALA A O 1
ATOM 2641 N N . GLY A 1 373 ? -25.053 -4.179 16.463 1.00 95.88 373 GLY A N 1
ATOM 2642 C CA . GLY A 1 373 ? -24.513 -5.522 16.322 1.00 95.88 373 GLY A CA 1
ATOM 2643 C C . GLY A 1 373 ? -24.702 -6.281 17.617 1.00 95.88 373 GLY A C 1
ATOM 2644 O O . GLY A 1 373 ? -25.795 -6.239 18.180 1.00 95.88 373 GLY A O 1
ATOM 2645 N N . TYR A 1 374 ? -23.702 -7.057 18.019 1.00 94.94 374 TYR A N 1
ATOM 2646 C CA . TYR A 1 374 ? -23.658 -7.682 19.334 1.00 94.94 374 TYR A CA 1
ATOM 2647 C C . TYR A 1 374 ? -22.474 -7.115 20.109 1.00 94.94 374 TYR A C 1
ATOM 2649 O O . TYR A 1 374 ? -21.343 -7.569 19.921 1.00 94.94 374 TYR A O 1
ATOM 2657 N N . ASP A 1 375 ? -22.762 -6.178 21.004 1.00 96.44 375 ASP A N 1
ATOM 2658 C CA . ASP A 1 375 ? -21.745 -5.374 21.669 1.00 96.44 375 ASP A CA 1
ATOM 2659 C C . ASP A 1 375 ? -21.564 -5.797 23.129 1.00 96.44 375 ASP A C 1
ATOM 2661 O O . ASP A 1 375 ? -22.526 -6.067 23.864 1.00 96.44 375 ASP A O 1
ATOM 2665 N N . VAL A 1 376 ? -20.304 -5.862 23.565 1.00 95.50 376 VAL A N 1
ATOM 2666 C CA . VAL A 1 376 ? -19.903 -6.346 24.890 1.00 95.50 376 VAL A CA 1
ATOM 2667 C C . VAL A 1 376 ? -19.226 -5.233 25.679 1.00 95.50 376 VAL A C 1
ATOM 2669 O O . VAL A 1 376 ? -18.175 -4.725 25.299 1.00 95.50 376 VAL A O 1
ATOM 2672 N N . LEU A 1 377 ? -19.782 -4.905 26.845 1.00 93.00 377 LEU A N 1
ATOM 2673 C CA . LEU A 1 377 ? -19.183 -4.001 27.821 1.00 93.00 377 LE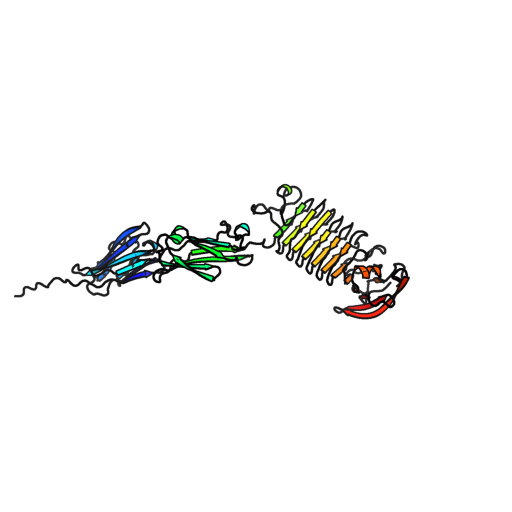U A CA 1
ATOM 2674 C C . LEU A 1 377 ? -18.611 -4.783 29.006 1.00 93.00 377 LEU A C 1
ATOM 2676 O O . LEU A 1 377 ? -19.345 -5.340 29.819 1.00 93.00 377 LEU A O 1
ATOM 2680 N N . THR A 1 378 ? -17.292 -4.769 29.152 1.00 92.62 378 THR A N 1
ATOM 2681 C CA . THR A 1 378 ? -16.564 -5.470 30.212 1.00 92.62 378 THR A CA 1
ATOM 2682 C C . THR A 1 378 ? -16.080 -4.508 31.293 1.00 92.62 378 THR A C 1
ATOM 2684 O O . THR A 1 378 ? -15.425 -3.504 31.010 1.00 92.62 378 THR A O 1
ATOM 2687 N N . PHE A 1 379 ? -16.332 -4.851 32.557 1.00 88.12 379 PHE A N 1
ATOM 2688 C CA . PHE A 1 379 ? -15.785 -4.150 33.721 1.00 88.12 379 PHE A CA 1
ATOM 2689 C C . PHE A 1 379 ? -14.756 -5.026 34.441 1.00 88.12 379 PHE A C 1
ATOM 2691 O O . PHE A 1 379 ? -15.118 -6.078 34.964 1.00 88.12 379 PHE A O 1
ATOM 2698 N N . THR A 1 380 ? -13.494 -4.593 34.540 1.00 86.94 380 THR A N 1
ATOM 2699 C CA . THR A 1 380 ? -12.398 -5.459 35.038 1.00 86.94 380 THR A CA 1
ATOM 2700 C C . THR A 1 380 ? -11.969 -5.232 36.496 1.00 86.94 380 THR A C 1
ATOM 2702 O O . THR A 1 380 ? -11.207 -6.036 37.026 1.00 86.94 380 THR A O 1
ATOM 2705 N N . GLN A 1 381 ? -12.445 -4.188 37.193 1.00 80.81 381 GLN A N 1
ATOM 2706 C CA . GLN A 1 381 ? -12.163 -3.986 38.633 1.00 80.81 381 GLN A CA 1
ATOM 2707 C C . GLN A 1 381 ? -13.414 -4.071 39.532 1.00 80.81 381 GLN A C 1
ATOM 2709 O O . GLN A 1 381 ? -14.525 -3.720 39.132 1.00 80.81 381 GLN A O 1
ATOM 2714 N N . ASP A 1 382 ? -13.218 -4.426 40.811 1.00 70.25 382 ASP A N 1
ATOM 2715 C CA . ASP A 1 382 ? -14.249 -4.644 41.855 1.00 70.25 382 ASP A CA 1
ATOM 2716 C C . ASP A 1 382 ? -14.979 -3.372 42.321 1.00 70.25 382 ASP A C 1
ATOM 2718 O O . ASP A 1 382 ? -14.340 -2.482 42.881 1.00 70.25 382 ASP A O 1
ATOM 2722 N N . PHE A 1 383 ? -16.309 -3.276 42.194 1.00 66.69 383 PHE A N 1
ATOM 2723 C CA . PHE A 1 383 ? -17.069 -2.081 42.608 1.00 66.69 383 PHE A CA 1
ATOM 2724 C C . PHE A 1 383 ? -16.890 -1.736 44.106 1.00 66.69 383 PHE A C 1
ATOM 2726 O O . PHE A 1 383 ? -17.488 -2.349 44.986 1.00 66.69 383 PHE A O 1
ATOM 2733 N N . THR A 1 384 ? -16.080 -0.713 44.416 1.00 52.72 384 THR A N 1
ATOM 2734 C CA . THR A 1 384 ? -15.644 -0.410 45.801 1.00 52.72 384 THR A CA 1
ATOM 2735 C C . THR A 1 384 ? -16.655 0.364 46.663 1.00 52.72 384 THR A C 1
ATOM 2737 O O . THR A 1 384 ? -16.474 0.459 47.879 1.00 52.72 384 THR A O 1
ATOM 2740 N N . THR A 1 385 ? -17.732 0.919 46.086 1.00 53.66 385 THR A N 1
ATOM 2741 C CA . THR A 1 385 ? -18.804 1.601 46.841 1.00 53.66 385 THR A CA 1
ATOM 2742 C C . THR A 1 385 ? -20.194 1.291 46.281 1.00 53.66 385 THR A C 1
ATOM 2744 O O . THR A 1 385 ? -20.404 1.254 45.074 1.00 53.66 385 THR A O 1
ATOM 2747 N N . SER A 1 386 ? -21.168 1.125 47.182 1.00 47.94 386 SER A N 1
ATOM 2748 C CA . SER A 1 386 ? -22.558 0.727 46.891 1.00 47.94 386 SER A CA 1
ATOM 2749 C C . SER A 1 386 ? -23.394 1.766 46.120 1.00 47.94 386 SER A C 1
ATOM 2751 O O . SER A 1 386 ? -24.594 1.559 45.970 1.00 47.94 386 SER A O 1
ATOM 2753 N N . THR A 1 387 ? -22.840 2.906 45.690 1.00 43.97 387 THR A N 1
ATOM 2754 C CA . THR A 1 387 ? -23.660 4.031 45.199 1.00 43.97 387 THR A CA 1
ATOM 2755 C C . THR A 1 387 ? -23.478 4.448 43.749 1.00 43.97 387 THR A C 1
ATOM 2757 O O . THR A 1 387 ? -24.206 5.338 43.347 1.00 43.97 387 THR A O 1
ATOM 2760 N N . ASN A 1 388 ? -22.599 3.865 42.933 1.00 48.38 388 ASN A N 1
ATOM 2761 C CA . ASN A 1 388 ? -22.444 4.339 41.542 1.00 48.38 388 ASN A CA 1
ATOM 2762 C C . ASN A 1 388 ? -22.110 3.224 40.549 1.00 48.38 388 ASN A C 1
ATOM 2764 O O . ASN A 1 388 ? -21.324 3.433 39.628 1.00 48.38 388 ASN A O 1
ATOM 2768 N N . VAL A 1 389 ? -22.677 2.035 40.727 1.00 46.06 389 VAL A N 1
ATOM 2769 C CA . VAL A 1 389 ? -22.464 0.982 39.738 1.00 46.06 389 VAL A CA 1
ATOM 2770 C C . VAL A 1 389 ? -23.401 1.219 38.572 1.00 46.06 389 VAL A C 1
ATOM 2772 O O . VAL A 1 389 ? -24.603 1.049 38.720 1.00 46.06 389 VAL A O 1
ATOM 2775 N N . GLY A 1 390 ? -22.825 1.678 37.460 1.00 53.59 390 GLY A N 1
ATOM 2776 C CA . GLY A 1 390 ? -23.451 1.712 36.146 1.00 53.59 390 GLY A CA 1
ATOM 2777 C C . GLY A 1 390 ? -24.761 2.482 36.125 1.00 53.59 390 GLY A C 1
ATOM 2778 O O . GLY A 1 390 ? -25.832 1.903 36.272 1.00 53.59 390 GLY A O 1
ATOM 2779 N N . ASN A 1 391 ? -24.713 3.786 35.847 1.00 59.69 391 ASN A N 1
ATOM 2780 C CA . ASN A 1 391 ? -25.907 4.427 35.313 1.00 59.69 391 ASN A CA 1
ATOM 2781 C C . ASN A 1 391 ? -26.157 3.850 33.912 1.00 59.69 391 ASN A C 1
ATOM 2783 O O . ASN A 1 391 ? -25.798 4.470 32.917 1.00 59.69 391 ASN A O 1
ATOM 2787 N N . LEU A 1 392 ? -26.758 2.661 33.838 1.00 71.50 392 LEU A N 1
ATOM 2788 C CA . LEU A 1 392 ? -27.107 1.965 32.601 1.00 71.50 392 LEU A CA 1
ATOM 2789 C C . LEU A 1 392 ? -28.031 2.814 31.711 1.00 71.50 392 LEU A C 1
ATOM 2791 O O . LEU A 1 392 ? -28.225 2.500 30.550 1.00 71.50 392 LEU A O 1
ATOM 2795 N N . GLN A 1 393 ? -28.581 3.926 32.220 1.00 74.88 393 GLN A N 1
ATOM 2796 C CA . GLN A 1 393 ? -29.272 4.947 31.418 1.00 74.88 393 GLN A CA 1
ATOM 2797 C C . GLN A 1 393 ? -28.327 5.708 30.468 1.00 74.88 393 GLN A C 1
ATOM 2799 O O . GLN A 1 393 ? -28.774 6.551 29.694 1.00 74.88 393 GLN A O 1
ATOM 2804 N N . LYS A 1 394 ? -27.013 5.510 30.597 1.00 81.06 394 LYS A N 1
ATOM 2805 C CA . LYS A 1 394 ? -25.962 6.119 29.771 1.00 81.06 394 LYS A CA 1
ATOM 2806 C C . LYS A 1 394 ? -25.211 5.110 28.917 1.00 81.06 394 LYS A C 1
ATOM 2808 O O . LYS A 1 394 ? -24.242 5.488 28.269 1.00 81.06 394 LYS A O 1
ATOM 2813 N N . ILE A 1 395 ? -25.647 3.862 28.962 1.00 85.25 395 ILE A N 1
ATOM 2814 C CA . ILE A 1 395 ? -25.154 2.797 28.113 1.00 85.25 395 ILE A CA 1
ATOM 2815 C C . ILE A 1 395 ? -26.324 2.455 27.190 1.00 85.25 395 ILE A C 1
ATOM 2817 O O . ILE A 1 395 ? -27.457 2.314 27.664 1.00 85.25 395 ILE A O 1
ATOM 2821 N N . SER A 1 396 ? -26.069 2.447 25.890 1.00 88.75 396 SER A N 1
ATOM 2822 C CA . SER A 1 396 ? -27.021 2.089 24.841 1.00 88.75 396 SER A CA 1
ATOM 2823 C C . SER A 1 396 ? -26.373 1.143 23.840 1.00 88.75 396 SER A C 1
ATOM 2825 O O . SER A 1 396 ? -25.150 1.055 23.793 1.00 88.75 396 SER A O 1
ATOM 2827 N N . GLY A 1 397 ? -27.199 0.414 23.084 1.00 90.12 397 GLY A N 1
ATOM 2828 C CA . GLY A 1 397 ? -26.733 -0.547 22.080 1.00 90.12 397 GLY A CA 1
ATOM 2829 C C . GLY A 1 397 ? -25.749 -1.584 22.619 1.00 90.12 397 GLY A C 1
ATOM 2830 O O . GLY A 1 397 ? -24.806 -1.897 21.930 1.00 90.12 397 GLY A O 1
ATOM 2831 N N . VAL A 1 398 ? -25.891 -2.031 23.873 1.00 91.25 398 VAL A N 1
ATOM 2832 C CA . VAL A 1 398 ? -25.061 -3.104 24.441 1.00 91.25 398 VAL A CA 1
ATOM 2833 C C . VAL A 1 398 ? -25.927 -4.333 24.693 1.00 91.25 398 VAL A C 1
ATOM 2835 O O . VAL A 1 398 ? -26.982 -4.257 25.336 1.00 91.25 398 VAL A O 1
ATOM 2838 N N . GLU A 1 399 ? -25.477 -5.486 24.212 1.00 93.44 399 GLU A N 1
ATOM 2839 C CA . GLU A 1 399 ? -26.146 -6.774 24.386 1.00 93.44 399 GLU A CA 1
ATOM 2840 C C . GLU A 1 399 ? -25.579 -7.567 25.561 1.00 93.44 399 GLU A C 1
ATOM 2842 O O . GLU A 1 399 ? -26.300 -8.391 26.130 1.00 93.44 399 GLU A O 1
ATOM 2847 N N . GLU A 1 400 ? -24.334 -7.305 25.966 1.00 93.44 400 GLU A N 1
ATOM 2848 C CA . GLU A 1 400 ? -23.691 -7.988 27.087 1.00 93.44 400 GLU A CA 1
ATOM 2849 C C . GLU A 1 400 ? -22.947 -7.055 28.027 1.00 93.44 400 GLU A C 1
ATOM 2851 O O . GLU A 1 400 ? -22.141 -6.229 27.613 1.00 93.44 400 GLU A O 1
ATOM 2856 N N . ILE A 1 401 ? -23.155 -7.260 29.323 1.00 91.50 401 ILE A N 1
ATOM 2857 C CA . ILE A 1 401 ? -22.311 -6.693 30.366 1.00 91.50 401 ILE A CA 1
ATOM 2858 C C . ILE A 1 401 ? -21.549 -7.828 31.039 1.00 91.50 401 ILE A C 1
ATOM 2860 O O . ILE A 1 401 ? -22.151 -8.673 31.700 1.00 91.50 401 ILE A O 1
ATOM 2864 N N . ALA A 1 402 ? -20.228 -7.813 30.906 1.00 92.69 402 ALA A N 1
ATOM 2865 C CA . ALA A 1 402 ? -19.341 -8.782 31.526 1.00 92.69 402 ALA A CA 1
ATOM 2866 C C . ALA A 1 402 ? -18.738 -8.226 32.824 1.00 92.69 402 ALA A C 1
ATOM 2868 O O . ALA A 1 402 ? -18.043 -7.203 32.838 1.00 92.69 402 ALA A O 1
ATOM 2869 N N . LEU A 1 403 ? -19.007 -8.920 33.927 1.00 91.38 403 LEU A N 1
ATOM 2870 C CA . LEU A 1 403 ? -18.438 -8.672 35.244 1.00 91.38 403 LEU A CA 1
ATOM 2871 C C . LEU A 1 403 ? -17.156 -9.505 35.389 1.00 91.38 403 LEU A C 1
ATOM 2873 O O . LEU A 1 403 ? -17.191 -10.676 35.744 1.00 91.38 403 LEU A O 1
ATOM 2877 N N . ALA A 1 404 ? -16.016 -8.912 35.030 1.00 90.94 404 ALA A N 1
ATOM 2878 C CA . ALA A 1 404 ? -14.711 -9.579 35.007 1.00 90.94 404 ALA A CA 1
ATOM 2879 C C . ALA A 1 404 ? -13.813 -9.221 36.213 1.00 90.94 404 ALA A C 1
ATOM 2881 O O . ALA A 1 404 ? -12.606 -9.470 36.188 1.00 90.94 404 ALA A O 1
ATOM 2882 N N . GLY A 1 405 ? -14.376 -8.586 37.245 1.00 86.19 405 GLY A N 1
ATOM 2883 C CA . GLY A 1 405 ? -13.725 -8.354 38.538 1.00 86.19 405 GLY A CA 1
ATOM 2884 C C . GLY A 1 405 ? -13.875 -9.547 39.491 1.00 86.19 405 GLY A C 1
ATOM 2885 O O . GLY A 1 405 ? -14.306 -10.620 39.099 1.00 86.19 405 GLY A O 1
ATOM 2886 N N . ASN A 1 406 ? -13.513 -9.372 40.766 1.00 84.50 406 ASN A N 1
ATOM 2887 C CA . ASN A 1 406 ? -13.569 -10.439 41.777 1.00 84.50 406 ASN A CA 1
ATOM 2888 C C . ASN A 1 406 ? -14.823 -10.402 42.665 1.00 84.50 406 ASN A C 1
ATOM 2890 O O . ASN A 1 406 ? -15.119 -11.395 43.317 1.00 84.50 406 ASN A O 1
ATOM 2894 N N . ASN A 1 407 ? -15.462 -9.238 42.834 1.00 84.56 407 ASN A N 1
ATOM 2895 C CA . ASN A 1 407 ? -16.611 -9.039 43.737 1.00 84.56 407 ASN A CA 1
ATOM 2896 C C . ASN A 1 407 ? -17.483 -7.870 43.262 1.00 84.56 407 ASN A C 1
ATOM 2898 O O . ASN A 1 407 ? -17.575 -6.822 43.916 1.00 84.56 407 ASN A O 1
ATOM 2902 N N . GLN A 1 408 ? -18.081 -7.997 42.087 1.00 84.12 408 GLN A N 1
ATOM 2903 C CA . GLN A 1 408 ? -18.821 -6.914 41.469 1.00 84.12 408 GLN A CA 1
ATOM 2904 C C . GLN A 1 408 ? -20.312 -6.950 41.839 1.00 84.12 408 GLN A C 1
ATOM 2906 O O . GLN A 1 408 ? -20.963 -7.982 41.829 1.00 84.12 408 GLN A O 1
ATOM 2911 N N . VAL A 1 409 ? -20.881 -5.792 42.187 1.00 82.62 409 VAL A N 1
ATOM 2912 C CA . VAL A 1 409 ? -22.316 -5.601 42.418 1.00 82.62 409 VAL A CA 1
ATOM 2913 C C . VAL A 1 409 ? -22.901 -4.659 41.367 1.00 82.62 409 VAL A C 1
ATOM 2915 O O . VAL A 1 409 ? -22.825 -3.448 41.540 1.00 82.62 409 VAL A O 1
ATOM 2918 N N . LEU A 1 410 ? -23.519 -5.177 40.307 1.00 82.94 410 LEU A N 1
ATOM 2919 C CA . LEU A 1 410 ? -24.234 -4.367 39.318 1.00 82.94 410 LEU A CA 1
ATOM 2920 C C . LEU A 1 410 ? -25.589 -3.917 39.876 1.00 82.94 410 LEU A C 1
ATOM 2922 O O . LEU A 1 410 ? -26.436 -4.744 40.213 1.00 82.94 410 LEU A O 1
ATOM 2926 N N . LEU A 1 411 ? -25.800 -2.606 39.997 1.00 79.12 411 LEU A N 1
ATOM 2927 C CA . LEU A 1 411 ? -27.014 -2.043 40.585 1.00 79.12 411 LEU A CA 1
ATOM 2928 C C . LEU A 1 411 ? -27.946 -1.449 39.535 1.00 79.12 411 LEU A C 1
ATOM 2930 O O . LEU A 1 411 ? -27.494 -0.825 38.582 1.00 79.12 411 LEU A O 1
ATOM 2934 N N . GLY A 1 412 ? -29.254 -1.556 39.781 1.00 74.31 412 GLY A N 1
ATOM 2935 C CA . GLY A 1 412 ? -30.252 -0.797 39.035 1.00 74.31 412 GLY A CA 1
ATOM 2936 C C . GLY A 1 412 ? -30.384 -1.230 37.582 1.00 74.31 412 GLY A C 1
ATOM 2937 O O . GLY A 1 412 ? -30.530 -0.371 36.717 1.00 74.31 412 GLY A O 1
ATOM 2938 N N . VAL A 1 413 ? -30.356 -2.539 37.320 1.00 83.00 413 VAL A N 1
ATOM 2939 C CA . VAL A 1 413 ? -30.791 -3.087 36.032 1.00 83.00 413 VAL A CA 1
ATOM 2940 C C . VAL A 1 413 ? -32.313 -2.971 35.980 1.00 83.00 413 VAL A C 1
ATOM 2942 O O . VAL A 1 413 ? -33.032 -3.721 36.641 1.00 83.00 413 VAL A O 1
ATOM 2945 N N . THR A 1 414 ? -32.800 -1.983 35.237 1.00 81.69 414 THR A N 1
ATOM 2946 C CA . THR A 1 414 ? -34.220 -1.623 35.138 1.00 81.69 414 THR A CA 1
ATOM 2947 C C . THR A 1 414 ? -34.761 -1.789 33.720 1.00 81.69 414 THR A C 1
ATOM 2949 O O . THR A 1 414 ? -34.013 -1.860 32.745 1.00 81.69 414 THR A O 1
ATOM 2952 N N . TYR A 1 415 ? -36.085 -1.790 33.595 1.00 80.25 415 TYR A N 1
ATOM 2953 C CA . TYR A 1 415 ? -36.817 -1.782 32.335 1.00 80.25 415 TYR A CA 1
ATOM 2954 C C . TYR A 1 415 ? -36.380 -0.639 31.422 1.00 80.25 415 TYR A C 1
ATOM 2956 O O . TYR A 1 415 ? -36.147 -0.857 30.236 1.00 80.25 415 TYR A O 1
ATOM 2964 N N . ASP A 1 416 ? -36.202 0.559 31.982 1.00 77.94 416 ASP A N 1
ATOM 2965 C CA . ASP A 1 416 ? -35.747 1.723 31.226 1.00 77.94 416 ASP A CA 1
ATOM 2966 C C . ASP A 1 416 ? -34.372 1.474 30.589 1.00 77.94 416 ASP A C 1
ATOM 2968 O O . ASP A 1 416 ? -34.127 1.922 29.474 1.00 77.94 416 ASP A O 1
ATOM 2972 N N . ASN A 1 417 ? -33.494 0.691 31.227 1.00 75.12 417 ASN A N 1
ATOM 2973 C CA . ASN A 1 417 ? -32.199 0.346 30.635 1.00 75.12 417 ASN A CA 1
ATOM 2974 C C . ASN A 1 417 ? -32.345 -0.541 29.397 1.00 75.12 417 ASN A C 1
ATOM 2976 O O . ASN A 1 417 ? -31.612 -0.358 28.431 1.00 75.12 417 ASN A O 1
ATOM 2980 N N . LEU A 1 418 ? -33.319 -1.448 29.378 1.00 77.00 418 LEU A N 1
ATOM 2981 C CA . LEU A 1 418 ? -33.571 -2.339 28.240 1.00 77.00 418 LEU A CA 1
ATOM 2982 C C . LEU A 1 418 ? -34.218 -1.623 27.047 1.00 77.00 418 LEU A C 1
ATOM 2984 O O . LEU A 1 418 ? -34.156 -2.115 25.923 1.00 77.00 418 LEU A O 1
ATOM 2988 N N . ILE A 1 419 ? -34.838 -0.458 27.268 1.00 74.00 419 ILE A N 1
ATOM 2989 C CA . ILE A 1 419 ? -35.344 0.384 26.175 1.00 74.00 419 ILE A CA 1
ATOM 2990 C C . ILE A 1 419 ? -34.182 0.982 25.374 1.00 74.00 419 ILE A C 1
ATOM 2992 O O . ILE A 1 419 ? -34.283 1.076 24.153 1.00 74.00 419 ILE A O 1
ATOM 2996 N N . TYR A 1 420 ? -33.110 1.398 26.057 1.00 67.19 420 TYR A N 1
ATOM 2997 C CA . TYR A 1 420 ? -31.983 2.107 25.441 1.00 67.19 420 TYR A CA 1
ATOM 2998 C C . TYR A 1 420 ? -30.838 1.195 24.995 1.00 67.19 420 TYR A C 1
ATOM 3000 O O . TYR A 1 420 ? -30.077 1.589 24.121 1.00 67.19 420 TYR A O 1
ATOM 3008 N N . ASN A 1 421 ? -30.700 0.006 25.582 1.00 65.62 421 ASN A N 1
ATOM 3009 C CA . ASN A 1 421 ? -29.651 -0.946 25.224 1.00 65.62 421 ASN A CA 1
ATOM 3010 C C . ASN A 1 421 ? -30.128 -1.851 24.091 1.00 65.62 421 ASN A C 1
ATOM 3012 O O . ASN A 1 421 ? -30.166 -1.475 22.925 1.00 65.62 421 ASN A O 1
ATOM 3016 N N . SER A 1 422 ? -30.591 -3.022 24.484 1.00 63.09 422 SER A N 1
ATOM 3017 C CA . SER A 1 422 ? -31.030 -4.090 23.625 1.00 63.09 422 SER A CA 1
ATOM 3018 C C . SER A 1 422 ? -32.271 -4.677 24.279 1.00 63.09 422 SER A C 1
ATOM 3020 O O . SER A 1 422 ? -32.396 -4.762 25.503 1.00 63.09 422 SER A O 1
ATOM 3022 N N . LYS A 1 423 ? -33.232 -5.121 23.470 1.00 76.38 423 LYS A N 1
ATOM 3023 C CA . LYS A 1 423 ? -34.437 -5.803 23.978 1.00 76.38 423 LYS A CA 1
ATOM 3024 C C . LYS A 1 423 ? -34.095 -7.048 24.818 1.00 76.38 423 LYS A C 1
ATOM 3026 O O . LYS A 1 423 ? -34.973 -7.665 25.416 1.00 76.38 423 LYS A O 1
ATOM 3031 N N . SER A 1 424 ? -32.839 -7.481 24.820 1.00 86.31 424 SER A N 1
ATOM 3032 C CA . SER A 1 424 ? -32.329 -8.626 25.554 1.00 86.31 424 SER A CA 1
ATOM 3033 C C . SER A 1 424 ? -30.908 -8.348 26.023 1.00 86.31 424 SER A C 1
ATOM 3035 O O . SER A 1 424 ? -30.011 -8.318 25.193 1.00 86.31 424 SER A O 1
ATOM 3037 N N . LEU A 1 425 ? -30.718 -8.205 27.334 1.00 90.62 425 LEU A N 1
ATOM 3038 C CA . LEU A 1 425 ? -29.413 -7.941 27.943 1.00 90.62 425 LEU A CA 1
ATOM 3039 C C . LEU A 1 425 ? -28.869 -9.204 28.614 1.00 90.62 425 LEU A C 1
ATOM 3041 O O . LEU A 1 425 ? -29.554 -9.796 29.453 1.00 90.62 425 LEU A O 1
ATOM 3045 N N . TYR A 1 426 ? -27.643 -9.587 28.279 1.00 93.69 426 TYR A N 1
ATOM 3046 C CA . TYR A 1 426 ? -26.876 -10.610 28.982 1.00 93.69 426 TYR A CA 1
ATOM 3047 C C . TYR A 1 426 ? -25.999 -9.973 30.057 1.00 93.69 426 TYR A C 1
ATOM 3049 O O . TYR A 1 426 ? -25.426 -8.904 29.862 1.00 93.69 426 TYR A O 1
ATOM 3057 N N . ILE A 1 427 ? -25.899 -10.638 31.203 1.00 93.25 427 ILE A N 1
ATOM 3058 C CA . ILE A 1 427 ? -25.000 -10.267 32.291 1.00 93.25 427 ILE A CA 1
ATOM 3059 C C . ILE A 1 427 ? -24.200 -11.513 32.661 1.00 93.25 427 ILE A C 1
ATOM 3061 O O . ILE A 1 427 ? -24.766 -12.467 33.201 1.00 93.25 427 ILE A O 1
ATOM 3065 N N . SER A 1 428 ? -22.912 -11.512 32.328 1.00 94.75 428 SER A N 1
ATOM 3066 C CA . SER A 1 428 ? -21.955 -12.580 32.634 1.00 94.75 428 SER A CA 1
ATOM 3067 C C . SER A 1 428 ? -21.082 -12.199 33.833 1.00 94.75 428 SER A C 1
ATOM 3069 O O . SER A 1 428 ? -20.897 -11.016 34.117 1.00 94.75 428 SER A O 1
ATOM 3071 N N . GLY A 1 429 ? -20.592 -13.191 34.576 1.00 93.38 429 GLY A N 1
ATOM 3072 C CA . GLY A 1 429 ? -19.833 -12.998 35.817 1.00 93.38 429 GLY A CA 1
ATOM 3073 C C . GLY A 1 429 ? -19.691 -14.303 36.594 1.00 93.38 429 GLY A C 1
ATOM 3074 O O . GLY A 1 429 ? -20.093 -15.357 36.104 1.00 93.38 429 GLY A O 1
ATOM 3075 N N . ASP A 1 430 ? -19.128 -14.241 37.798 1.00 92.62 430 ASP A N 1
ATOM 3076 C CA . ASP A 1 430 ? -18.900 -15.411 38.647 1.00 92.62 430 ASP A CA 1
ATOM 3077 C C . ASP A 1 430 ? -19.759 -15.428 39.928 1.00 92.62 430 ASP A C 1
ATOM 3079 O O . ASP A 1 430 ? -20.586 -14.554 40.197 1.00 92.62 430 ASP A O 1
ATOM 3083 N N . SER A 1 431 ? -19.575 -16.469 40.747 1.00 94.94 431 SER A N 1
ATOM 3084 C CA . SER A 1 431 ? -20.354 -16.687 41.975 1.00 94.94 431 SER A CA 1
ATOM 3085 C C . SER A 1 431 ? -20.189 -15.632 43.080 1.00 94.94 431 SER A C 1
ATOM 3087 O O . SER A 1 431 ? -20.953 -15.623 44.051 1.00 94.94 431 SER A O 1
ATOM 3089 N N . ASN A 1 432 ? -19.180 -14.769 42.977 1.00 90.50 432 ASN A N 1
ATOM 3090 C CA . ASN A 1 432 ? -18.941 -13.664 43.901 1.00 90.50 432 ASN A CA 1
ATOM 3091 C C . ASN A 1 432 ? -19.699 -12.397 43.489 1.00 90.50 432 ASN A C 1
ATOM 3093 O O . ASN A 1 432 ? -19.866 -11.484 44.311 1.00 90.50 432 ASN A O 1
ATOM 3097 N N . ASP A 1 433 ? -20.180 -12.351 42.250 1.00 90.38 433 ASP A N 1
ATOM 3098 C CA . ASP A 1 433 ? -20.872 -11.201 41.707 1.00 90.38 433 ASP A CA 1
ATOM 3099 C C . ASP A 1 433 ? -22.343 -11.163 42.114 1.00 90.38 433 ASP A C 1
ATOM 3101 O O . ASP A 1 433 ? -22.984 -12.154 42.497 1.00 90.38 433 ASP A O 1
ATOM 3105 N N . LYS A 1 434 ? -22.894 -9.953 42.059 1.00 88.69 434 LYS A N 1
ATOM 3106 C CA . LYS A 1 434 ? -24.271 -9.662 42.430 1.00 88.69 434 LYS A CA 1
ATOM 3107 C C . LYS A 1 434 ? -24.921 -8.740 41.422 1.00 88.69 434 LYS A C 1
ATOM 3109 O O . LYS A 1 434 ? -24.314 -7.766 40.987 1.00 88.69 434 LYS A O 1
ATOM 3114 N N . VAL A 1 435 ? -26.193 -8.980 41.137 1.00 88.00 435 VAL A N 1
ATOM 3115 C CA . VAL A 1 435 ? -27.010 -8.091 40.307 1.00 88.00 435 VAL A CA 1
ATOM 3116 C C . VAL A 1 435 ? -28.257 -7.690 41.076 1.00 88.00 435 VAL A C 1
ATOM 3118 O O . VAL A 1 435 ? -28.984 -8.529 41.603 1.00 88.00 435 VAL A O 1
ATOM 3121 N N . HIS A 1 436 ? -28.527 -6.392 41.130 1.00 85.25 436 HIS A N 1
ATOM 3122 C CA . HIS A 1 436 ? -29.789 -5.858 41.620 1.00 85.25 436 HIS A CA 1
ATOM 3123 C C . HIS A 1 436 ? -30.706 -5.548 40.427 1.00 85.25 436 HIS A C 1
ATOM 3125 O O . HIS A 1 436 ? -30.447 -4.621 39.653 1.00 85.25 436 HIS A O 1
ATOM 3131 N N . LEU A 1 437 ? -31.759 -6.359 40.274 1.00 84.62 437 LEU A N 1
ATOM 3132 C CA . LEU A 1 437 ? -32.815 -6.192 39.270 1.00 84.62 437 LEU A CA 1
ATOM 3133 C C . LEU A 1 437 ? -33.945 -5.315 39.834 1.00 84.62 437 LEU A C 1
ATOM 3135 O O . LEU A 1 437 ? -34.522 -5.633 40.874 1.00 84.62 437 LEU A O 1
ATOM 3139 N N . GLY A 1 438 ? -34.315 -4.253 39.119 1.00 78.88 438 GLY A N 1
ATOM 3140 C CA . GLY A 1 438 ? -35.367 -3.311 39.512 1.00 78.88 438 GLY A CA 1
ATOM 3141 C C . GLY A 1 438 ? -34.874 -2.125 40.356 1.00 78.88 438 GLY A C 1
ATOM 3142 O O . GLY A 1 438 ? -33.710 -1.731 40.328 1.00 78.88 438 GLY A O 1
ATOM 3143 N N . ASN A 1 439 ? -35.783 -1.493 41.098 1.00 70.75 439 ASN A N 1
ATOM 3144 C CA . ASN A 1 439 ? -35.540 -0.283 41.882 1.00 70.75 439 ASN A CA 1
ATOM 3145 C C . ASN A 1 439 ? -34.657 -0.576 43.107 1.00 70.75 439 ASN A C 1
ATOM 3147 O O . ASN A 1 439 ? -34.975 -1.474 43.886 1.00 70.75 439 ASN A O 1
ATOM 3151 N N . GLN A 1 440 ? -33.616 0.243 43.313 1.00 62.66 440 GLN A N 1
ATOM 3152 C CA . GLN A 1 440 ? -32.453 0.123 44.224 1.00 62.66 440 GLN A CA 1
ATOM 3153 C C . GLN A 1 440 ? -32.731 -0.172 45.723 1.00 62.66 440 GLN A C 1
ATOM 3155 O O . GLN A 1 440 ? -31.821 -0.151 46.547 1.00 62.66 440 GLN A O 1
ATOM 3160 N N . THR A 1 441 ? -33.978 -0.425 46.118 1.00 58.22 441 THR A N 1
ATOM 3161 C CA . THR A 1 441 ? -34.423 -0.651 47.505 1.00 58.22 441 THR A CA 1
ATOM 3162 C C . THR A 1 441 ? -34.575 -2.130 47.894 1.00 58.22 441 THR A C 1
ATOM 3164 O O . THR A 1 441 ? -35.254 -2.430 48.876 1.00 58.22 441 THR A O 1
ATOM 3167 N N . GLY A 1 442 ? -33.929 -3.055 47.171 1.00 56.62 442 GLY A N 1
ATOM 3168 C CA . GLY A 1 442 ? -33.844 -4.474 47.557 1.00 56.62 442 GLY A CA 1
ATOM 3169 C C . GLY A 1 442 ? -35.112 -5.287 47.283 1.00 56.62 442 GLY A C 1
ATOM 3170 O O . GLY A 1 442 ? -35.470 -6.175 48.055 1.00 56.62 442 GLY A O 1
ATOM 3171 N N . ASN A 1 443 ? -35.847 -4.946 46.224 1.00 69.88 443 ASN A N 1
ATOM 3172 C CA . ASN A 1 443 ? -36.918 -5.781 45.692 1.00 69.88 443 ASN A CA 1
ATOM 3173 C C . ASN A 1 443 ? -36.827 -5.849 44.163 1.00 69.88 443 ASN A C 1
ATOM 3175 O O . ASN A 1 443 ? -36.270 -4.957 43.533 1.00 69.88 443 ASN A O 1
ATOM 3179 N N . LEU A 1 444 ? -37.429 -6.885 43.579 1.00 80.50 444 LEU A N 1
ATOM 3180 C CA . LEU A 1 444 ? -37.508 -7.106 42.130 1.00 80.50 444 LEU A CA 1
ATOM 3181 C C . LEU A 1 444 ? -38.527 -6.183 41.430 1.00 80.50 444 LEU A C 1
ATOM 3183 O O . LEU A 1 444 ? -39.052 -6.532 40.375 1.00 80.50 444 LEU A O 1
ATOM 3187 N N . ASN A 1 445 ? -38.892 -5.051 42.040 1.00 83.62 445 ASN A N 1
ATOM 3188 C CA . ASN A 1 445 ? -39.932 -4.168 41.516 1.00 83.62 445 ASN A CA 1
ATOM 3189 C C . ASN A 1 445 ? -39.342 -3.088 40.621 1.00 83.62 445 ASN A C 1
ATOM 3191 O O . ASN A 1 445 ? -38.333 -2.483 40.955 1.00 83.62 445 ASN A O 1
ATOM 3195 N N . ASP A 1 446 ? -40.046 -2.762 39.553 1.00 84.50 446 ASP A N 1
ATOM 3196 C CA . ASP A 1 446 ? -39.670 -1.765 38.563 1.00 84.50 446 ASP A CA 1
ATOM 3197 C C . ASP A 1 446 ? -40.895 -0.969 38.099 1.00 84.50 446 ASP A C 1
ATOM 3199 O O . ASP A 1 446 ? -42.025 -1.340 38.417 1.00 84.50 446 ASP A O 1
ATOM 3203 N N . TYR A 1 447 ? -40.705 0.119 37.355 1.00 82.44 447 TYR A N 1
ATOM 3204 C CA . TYR A 1 447 ? -41.800 0.937 36.834 1.00 82.44 447 TYR A CA 1
ATOM 3205 C C . TYR A 1 447 ? -41.936 0.795 35.318 1.00 82.44 447 TYR A C 1
ATOM 3207 O O . TYR A 1 447 ? -41.065 1.205 34.564 1.00 82.44 447 TYR A O 1
ATOM 3215 N N . VAL A 1 448 ? -43.090 0.306 34.863 1.00 78.19 448 VAL A N 1
ATOM 3216 C CA . VAL A 1 448 ? -43.458 0.249 33.440 1.00 78.19 448 VAL A CA 1
ATOM 3217 C C . VAL A 1 448 ? -44.650 1.161 33.221 1.00 78.19 448 VAL A C 1
ATOM 3219 O O . VAL A 1 448 ? -45.698 0.973 33.839 1.00 78.19 448 VAL A O 1
ATOM 3222 N N . ASN A 1 449 ? -44.510 2.175 32.363 1.00 80.00 449 ASN A N 1
ATOM 3223 C CA . ASN A 1 449 ? -45.573 3.156 32.095 1.00 80.00 449 ASN A CA 1
ATOM 3224 C C . ASN A 1 449 ? -46.175 3.768 33.383 1.00 80.00 449 ASN A C 1
ATOM 3226 O O . ASN A 1 449 ? -47.380 4.002 33.480 1.00 80.00 449 ASN A O 1
ATOM 3230 N N . GLY A 1 450 ? -45.336 3.989 34.402 1.00 78.88 450 GLY A N 1
ATOM 3231 C CA . GLY A 1 450 ? -45.744 4.524 35.705 1.00 78.88 450 GLY A CA 1
ATOM 3232 C C . GLY A 1 450 ? -46.421 3.523 36.652 1.00 78.88 450 GLY A C 1
ATOM 3233 O O . GLY A 1 450 ? -46.880 3.931 37.718 1.00 78.88 450 GLY A O 1
ATOM 3234 N N . GLN A 1 451 ? -46.484 2.232 36.308 1.00 83.44 451 GLN A N 1
ATOM 3235 C CA . GLN A 1 451 ? -47.004 1.170 37.175 1.00 83.44 451 GLN A CA 1
ATOM 3236 C C . GLN A 1 451 ? -45.890 0.269 37.705 1.00 83.44 451 GLN A C 1
ATOM 3238 O O . GLN A 1 451 ? -45.003 -0.137 36.958 1.00 83.44 451 GLN A O 1
ATOM 3243 N N . VAL A 1 452 ? -45.977 -0.084 38.990 1.00 84.69 452 VAL A N 1
ATOM 3244 C CA . VAL A 1 452 ? -45.050 -1.035 39.612 1.00 84.69 452 VAL A CA 1
ATOM 3245 C C . VAL A 1 452 ? -45.283 -2.431 39.034 1.00 84.69 452 VAL A C 1
ATOM 3247 O O . VAL A 1 452 ? -46.393 -2.956 39.118 1.00 84.69 452 VAL A O 1
ATOM 3250 N N . THR A 1 453 ? -44.236 -3.027 38.476 1.00 87.06 453 THR A N 1
ATOM 3251 C CA . THR A 1 453 ? -44.211 -4.374 37.890 1.00 87.06 453 THR A CA 1
ATOM 3252 C C . THR A 1 453 ? -43.030 -5.147 38.474 1.00 87.06 453 THR A C 1
ATOM 3254 O O . THR A 1 453 ? -42.059 -4.536 38.902 1.00 87.06 453 THR A O 1
ATOM 3257 N N . THR A 1 454 ? -43.098 -6.477 38.538 1.00 88.44 454 THR A N 1
ATOM 3258 C CA . THR A 1 454 ? -42.065 -7.300 39.191 1.00 88.44 454 THR A CA 1
ATOM 3259 C C . THR A 1 454 ? -41.344 -8.191 38.184 1.00 88.44 454 THR A C 1
ATOM 3261 O O . THR A 1 454 ? -41.988 -8.797 37.323 1.00 88.44 454 THR A O 1
ATOM 3264 N N . TRP A 1 455 ? -40.020 -8.276 38.308 1.00 89.88 455 TRP A N 1
ATOM 3265 C CA . TRP A 1 455 ? -39.181 -9.221 37.577 1.00 89.88 455 TRP A CA 1
ATOM 3266 C C . TRP A 1 455 ? -39.389 -10.648 38.096 1.00 89.88 455 TRP A C 1
ATOM 3268 O O . TRP A 1 455 ? -39.408 -10.886 39.305 1.00 89.88 455 TRP A O 1
ATOM 3278 N N . SER A 1 456 ? -39.531 -11.614 37.191 1.00 90.19 456 SER A N 1
ATOM 3279 C CA . SER A 1 456 ? -39.687 -13.032 37.531 1.00 90.19 456 SER A CA 1
ATOM 3280 C C . SER A 1 456 ? -38.775 -13.909 36.688 1.00 90.19 456 SER A C 1
ATOM 3282 O O . SER A 1 456 ? -38.712 -13.723 35.473 1.00 90.19 456 SER A O 1
ATOM 3284 N N . ALA A 1 457 ? -38.129 -14.891 37.322 1.00 92.81 457 ALA A N 1
ATOM 3285 C CA . ALA A 1 457 ? -37.413 -15.945 36.614 1.00 92.81 457 ALA A CA 1
ATOM 3286 C C . ALA A 1 457 ? -3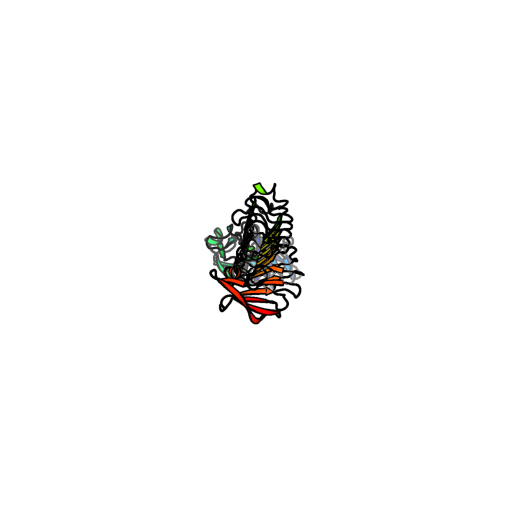8.411 -16.825 35.846 1.00 92.81 457 ALA A C 1
ATOM 3288 O O . ALA A 1 457 ? -39.379 -17.326 36.426 1.00 92.81 457 ALA A O 1
ATOM 3289 N N . THR A 1 458 ? -38.186 -17.009 34.549 1.00 93.81 458 THR A N 1
ATOM 3290 C CA . THR A 1 458 ? -39.117 -17.702 33.640 1.00 93.81 458 THR A CA 1
ATOM 3291 C C . THR A 1 458 ? -38.496 -18.877 32.897 1.00 93.81 458 THR A C 1
ATOM 3293 O O . THR A 1 458 ? -39.228 -19.707 32.357 1.00 93.81 458 THR A O 1
ATOM 3296 N N . GLY A 1 459 ? -37.169 -19.009 32.918 1.00 94.25 459 GLY A N 1
ATOM 3297 C CA . GLY A 1 459 ? -36.468 -20.114 32.276 1.00 94.25 459 GLY A CA 1
ATOM 3298 C C . GLY A 1 459 ? -34.955 -20.019 32.416 1.00 94.25 459 GLY A C 1
ATOM 3299 O O . GLY A 1 459 ? -34.435 -19.233 33.205 1.00 94.25 459 GLY A O 1
ATOM 3300 N N . THR A 1 460 ? -34.255 -20.834 31.631 1.00 96.38 460 THR A N 1
ATOM 3301 C CA . THR A 1 460 ? -32.792 -20.840 31.532 1.00 96.38 460 THR A CA 1
ATOM 3302 C C . THR A 1 460 ? -32.366 -21.010 30.078 1.00 96.38 460 THR A C 1
ATOM 3304 O O . THR A 1 460 ? -33.012 -21.758 29.340 1.00 96.38 460 THR A O 1
ATOM 3307 N N . VAL A 1 461 ? -31.254 -20.392 29.687 1.00 96.56 461 VAL A N 1
ATOM 3308 C CA . VAL A 1 461 ? -30.624 -20.544 28.367 1.00 96.56 461 VAL A CA 1
ATOM 3309 C C . VAL A 1 461 ? -29.137 -20.848 28.533 1.00 96.56 461 VAL A C 1
ATOM 3311 O O . VAL A 1 461 ? -28.519 -20.405 29.493 1.00 96.56 461 VAL A O 1
ATOM 3314 N N . THR A 1 462 ? -28.551 -21.612 27.612 1.00 96.00 462 THR A N 1
ATOM 3315 C CA . THR A 1 462 ? -27.099 -21.824 27.564 1.00 96.00 462 THR A CA 1
ATOM 3316 C C . THR A 1 462 ? -26.521 -21.041 26.398 1.00 96.00 462 THR A C 1
ATOM 3318 O O . THR A 1 462 ? -26.982 -21.209 25.268 1.00 96.00 462 THR A O 1
ATOM 3321 N N . LYS A 1 463 ? -25.509 -20.219 26.669 1.00 92.00 463 LYS A N 1
ATOM 3322 C CA . LYS A 1 463 ? -24.770 -19.442 25.674 1.00 92.00 463 LYS A CA 1
ATOM 3323 C C . LYS A 1 463 ? -23.279 -19.520 26.004 1.00 92.00 463 LYS A C 1
ATOM 3325 O O . LYS A 1 463 ? -22.913 -19.390 27.164 1.00 92.00 463 LYS A O 1
ATOM 3330 N N . ASP A 1 464 ? -22.451 -19.821 25.005 1.00 90.12 464 ASP A N 1
ATOM 3331 C CA . ASP A 1 464 ? -20.982 -19.897 25.117 1.00 90.12 464 ASP A CA 1
ATOM 3332 C C . ASP A 1 464 ? -20.455 -20.764 26.279 1.00 90.12 464 ASP A C 1
ATOM 3334 O O . ASP A 1 464 ? -19.377 -20.548 26.819 1.00 90.12 464 ASP A O 1
ATOM 3338 N N . GLY A 1 465 ? -21.218 -21.800 26.645 1.00 89.75 465 GLY A N 1
ATOM 3339 C CA . GLY A 1 465 ? -20.890 -22.719 27.740 1.00 89.75 465 GLY A CA 1
ATOM 3340 C C . GLY A 1 465 ? -21.422 -22.303 29.116 1.00 89.75 465 GLY A C 1
ATOM 3341 O O . GLY A 1 465 ? -21.464 -23.154 30.003 1.00 89.75 465 GLY A O 1
ATOM 3342 N N . ASN A 1 466 ? -21.913 -21.071 29.267 1.00 91.62 466 ASN A N 1
ATOM 3343 C CA . ASN A 1 466 ? -22.497 -20.550 30.503 1.00 91.62 466 ASN A CA 1
ATOM 3344 C C . ASN A 1 466 ? -24.020 -20.738 30.520 1.00 91.62 466 ASN A C 1
ATOM 3346 O O . ASN A 1 466 ? -24.685 -20.726 29.477 1.00 91.62 466 ASN A O 1
ATOM 3350 N N . VAL A 1 467 ? -24.589 -20.939 31.711 1.00 97.00 467 VAL A N 1
ATOM 3351 C CA . VAL A 1 467 ? -26.038 -21.093 31.907 1.00 97.00 467 VAL A CA 1
ATOM 3352 C C . VAL A 1 467 ? -26.590 -19.801 32.483 1.00 97.00 467 VAL A C 1
ATOM 3354 O O . VAL A 1 467 ? -26.261 -19.436 33.603 1.00 97.00 467 VAL A O 1
ATOM 3357 N N . TYR A 1 468 ? -27.503 -19.156 31.771 1.00 97.75 468 TYR A N 1
ATOM 3358 C CA . TYR A 1 468 ? -28.147 -17.923 32.205 1.00 97.75 468 TYR A CA 1
ATOM 3359 C C . TYR A 1 468 ? -29.580 -18.197 32.655 1.00 97.75 468 TYR A C 1
ATOM 3361 O O . TYR A 1 468 ? -30.335 -18.896 31.974 1.00 97.75 468 TYR A O 1
ATOM 3369 N N . THR A 1 469 ? -29.977 -17.603 33.775 1.00 96.94 469 THR A N 1
ATOM 3370 C CA . THR A 1 469 ? -31.372 -17.521 34.211 1.00 96.94 469 THR A CA 1
ATOM 3371 C C . THR A 1 469 ? -32.071 -16.384 33.462 1.00 96.94 469 THR A C 1
ATOM 3373 O O . THR A 1 469 ? -31.605 -15.245 33.472 1.00 96.94 469 THR A O 1
ATOM 3376 N N . GLU A 1 470 ? -33.194 -16.690 32.807 1.00 95.44 470 GLU A N 1
ATOM 3377 C CA . GLU A 1 470 ? -34.029 -15.722 32.085 1.00 95.44 470 GLU A CA 1
ATOM 3378 C C . GLU A 1 470 ? -34.991 -15.021 33.054 1.00 95.44 470 GLU A C 1
ATOM 3380 O O . GLU A 1 470 ? -35.771 -15.681 33.747 1.00 95.44 470 GLU A O 1
ATOM 3385 N N . TYR A 1 471 ? -34.981 -13.688 33.046 1.00 92.56 471 TYR A N 1
ATOM 3386 C CA . TYR A 1 471 ? -35.906 -12.827 33.778 1.00 92.56 471 TYR A CA 1
ATOM 3387 C C . TYR A 1 471 ? -36.768 -12.004 32.814 1.00 92.56 471 TYR A C 1
ATOM 3389 O O . TYR A 1 471 ? -36.259 -11.362 31.893 1.00 92.56 471 TYR A O 1
ATOM 3397 N N . THR A 1 472 ? -38.081 -11.984 33.059 1.00 90.12 472 THR A N 1
ATOM 3398 C CA . THR A 1 472 ? -39.058 -11.140 32.345 1.00 90.12 472 THR A CA 1
ATOM 3399 C C . THR A 1 472 ? -39.772 -10.207 33.315 1.00 90.12 472 THR A C 1
ATOM 3401 O O . THR A 1 472 ? -39.913 -10.526 34.500 1.00 90.12 472 THR A O 1
ATOM 3404 N N . LEU A 1 473 ? -40.269 -9.076 32.812 1.00 86.12 473 LEU A N 1
ATOM 3405 C CA . LEU A 1 473 ? -40.995 -8.096 33.613 1.00 86.12 473 LEU A CA 1
ATOM 3406 C C . LEU A 1 473 ? -42.509 -8.239 33.419 1.00 86.12 473 LEU A C 1
ATOM 3408 O O . LEU A 1 473 ? -43.075 -7.866 32.390 1.00 86.12 473 LEU A O 1
ATOM 3412 N N . GLY A 1 474 ? -43.192 -8.787 34.426 1.00 82.69 474 GLY A N 1
ATOM 3413 C CA . GLY A 1 474 ? -44.621 -9.086 34.328 1.00 82.69 474 GLY A CA 1
ATOM 3414 C C . GLY A 1 474 ? -44.938 -10.080 33.200 1.00 82.69 474 GLY A C 1
ATOM 3415 O O . GLY A 1 474 ? -44.269 -11.099 33.056 1.00 82.69 474 GLY A O 1
ATOM 3416 N N . ALA A 1 475 ? -45.988 -9.802 32.419 1.00 76.62 475 ALA A N 1
ATOM 3417 C CA . ALA A 1 475 ? -46.393 -10.633 31.277 1.00 76.62 475 ALA A CA 1
ATOM 3418 C C . ALA A 1 475 ? -45.726 -10.226 29.947 1.00 76.62 475 ALA A C 1
ATOM 3420 O O . ALA A 1 475 ? -46.002 -10.848 28.921 1.00 76.62 475 ALA A O 1
ATOM 3421 N N . ASP A 1 476 ? -44.902 -9.174 29.944 1.00 72.31 476 ASP A N 1
ATOM 3422 C CA . ASP A 1 476 ? -44.216 -8.713 28.741 1.00 72.31 476 ASP A CA 1
ATOM 3423 C C . ASP A 1 476 ? -42.951 -9.545 28.506 1.00 72.31 476 ASP A C 1
ATOM 3425 O O . ASP A 1 476 ? -42.021 -9.550 29.310 1.00 72.31 476 ASP A O 1
ATOM 3429 N N . THR A 1 477 ? -42.929 -10.271 27.391 1.00 75.19 477 THR A N 1
ATOM 3430 C CA . THR A 1 477 ? -41.789 -11.093 26.964 1.00 75.19 477 THR A CA 1
ATOM 3431 C C . THR A 1 477 ? -40.912 -10.389 25.930 1.00 75.19 477 THR A C 1
ATOM 3433 O O . THR A 1 477 ? -40.003 -11.012 25.385 1.00 75.19 477 THR A O 1
ATOM 3436 N N . SER A 1 478 ? -41.215 -9.129 25.603 1.00 81.12 478 SER A N 1
ATOM 3437 C CA . SER A 1 478 ? -40.491 -8.341 24.597 1.00 81.12 478 SER A CA 1
ATOM 3438 C C . SER A 1 478 ? -39.139 -7.851 25.105 1.00 81.12 478 SER A C 1
ATOM 3440 O O . SER A 1 478 ? -38.276 -7.545 24.286 1.00 81.12 478 SER A O 1
ATOM 3442 N N . TYR A 1 479 ? -38.974 -7.788 26.430 1.00 84.69 479 TYR A N 1
ATOM 3443 C CA . TYR A 1 479 ? -37.764 -7.351 27.115 1.00 84.69 479 TYR A CA 1
ATOM 3444 C C . TYR A 1 479 ? -37.309 -8.421 28.100 1.00 84.69 479 TYR A C 1
ATOM 3446 O O . TYR A 1 479 ? -38.100 -8.885 28.927 1.00 84.69 479 TYR A O 1
ATOM 3454 N N . LYS A 1 480 ? -36.044 -8.826 27.996 1.00 90.38 480 LYS A N 1
ATOM 3455 C CA . LYS A 1 480 ? -35.481 -9.915 28.798 1.00 90.38 480 LYS A CA 1
ATOM 3456 C C . LYS A 1 480 ? -34.118 -9.548 29.360 1.00 90.38 480 LYS A C 1
ATOM 3458 O O . LYS A 1 480 ? -33.331 -8.882 28.693 1.00 90.38 480 LYS A O 1
ATOM 3463 N N . VAL A 1 481 ? -33.840 -10.036 30.562 1.00 92.06 481 VAL A N 1
ATOM 3464 C CA . VAL A 1 481 ? -32.491 -10.039 31.134 1.00 92.06 481 VAL A CA 1
ATOM 3465 C C . VAL A 1 481 ? -32.074 -11.487 31.340 1.00 92.06 481 VAL 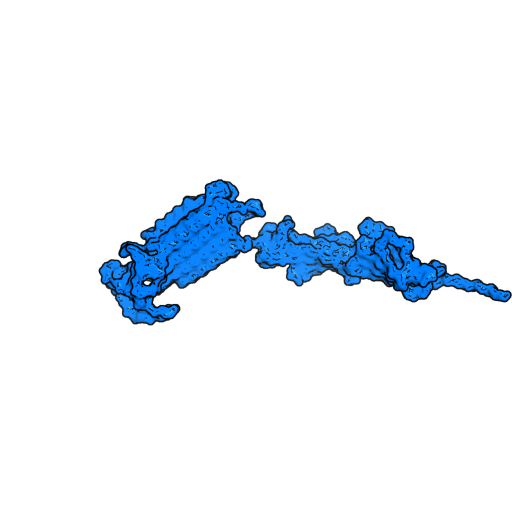A C 1
ATOM 3467 O O . VAL A 1 481 ? -32.828 -12.274 31.912 1.00 92.06 481 VAL A O 1
ATOM 3470 N N . TYR A 1 482 ? -30.884 -11.835 30.876 1.00 94.75 482 TYR A N 1
ATOM 3471 C CA . TYR A 1 482 ? -30.269 -13.140 31.060 1.00 94.75 482 TYR A CA 1
ATOM 3472 C C . TYR A 1 482 ? -29.075 -12.958 31.982 1.00 94.75 482 TYR A C 1
ATOM 3474 O O . TYR A 1 482 ? -28.102 -12.315 31.610 1.00 94.75 482 TYR A O 1
ATOM 3482 N N . ILE A 1 483 ? -29.154 -13.492 33.194 1.00 95.38 483 ILE A N 1
ATOM 3483 C CA . ILE A 1 483 ? -28.092 -13.340 34.194 1.00 95.38 483 ILE A CA 1
ATOM 3484 C C . ILE A 1 483 ? -27.445 -14.695 34.400 1.00 95.38 483 ILE A C 1
ATOM 3486 O O . ILE A 1 483 ? -28.175 -15.673 34.569 1.00 95.38 483 ILE A O 1
ATOM 3490 N N . ASP A 1 484 ? -26.116 -14.757 34.371 1.00 97.00 484 ASP A N 1
ATOM 3491 C CA . ASP A 1 484 ? -25.380 -15.983 34.672 1.00 97.00 484 ASP A CA 1
ATOM 3492 C C . ASP A 1 484 ? -25.903 -16.599 35.981 1.00 97.00 484 ASP A C 1
ATOM 3494 O O . ASP A 1 484 ? -26.137 -15.906 36.972 1.00 97.00 484 ASP A O 1
ATOM 3498 N N . SER A 1 485 ? -26.181 -17.900 35.958 1.00 96.06 485 SER A N 1
ATOM 3499 C CA . SER A 1 485 ? -26.841 -18.602 37.062 1.00 96.06 485 SER A CA 1
ATOM 3500 C C . SER A 1 485 ? -25.960 -18.717 38.302 1.00 96.06 485 SER A C 1
ATOM 3502 O O . SER A 1 485 ? -26.485 -19.020 39.375 1.00 96.06 485 SER A O 1
ATOM 3504 N N . ASP A 1 486 ? -24.657 -18.470 38.164 1.00 94.69 486 ASP A N 1
ATOM 3505 C CA . ASP A 1 486 ? -23.741 -18.393 39.297 1.00 94.69 486 ASP A CA 1
ATOM 3506 C C . ASP A 1 486 ? -23.858 -17.048 40.048 1.00 94.69 486 ASP A C 1
ATOM 3508 O O . ASP A 1 486 ? -23.589 -16.996 41.249 1.00 94.69 486 ASP A O 1
ATOM 3512 N N . ILE A 1 487 ? -24.354 -15.982 39.405 1.00 93.94 487 ILE A N 1
ATOM 3513 C CA . ILE A 1 487 ? -24.492 -14.644 40.001 1.00 93.94 487 ILE A CA 1
ATOM 3514 C C . ILE A 1 487 ? -25.645 -14.593 41.013 1.00 93.94 487 ILE A C 1
ATOM 3516 O O . ILE A 1 487 ? -26.764 -15.058 40.778 1.00 93.94 487 ILE A O 1
ATOM 3520 N N . THR A 1 488 ? -25.417 -13.918 42.144 1.00 91.94 488 THR A N 1
ATOM 3521 C CA . THR A 1 488 ? -26.459 -13.706 43.159 1.00 91.94 488 THR A CA 1
ATOM 3522 C C . THR A 1 488 ? -27.367 -12.517 42.819 1.00 91.94 488 THR A C 1
ATOM 3524 O O . THR A 1 488 ? -26.902 -11.390 42.665 1.00 91.94 488 THR A O 1
ATOM 3527 N N . ILE A 1 489 ? -28.688 -12.719 42.813 1.00 89.62 489 ILE A N 1
ATOM 3528 C CA . ILE A 1 489 ? -29.661 -11.620 42.667 1.00 89.62 489 ILE A CA 1
ATOM 3529 C C . ILE A 1 489 ? -30.003 -10.998 44.029 1.00 89.62 489 ILE A C 1
ATOM 3531 O O . ILE A 1 489 ? -30.261 -11.725 44.993 1.00 89.62 489 ILE A O 1
ATOM 3535 N N . LEU A 1 490 ? -29.993 -9.661 44.102 1.00 82.38 490 LEU A N 1
ATOM 3536 C CA . LEU A 1 490 ? -30.255 -8.861 45.311 1.00 82.38 490 LEU A CA 1
ATOM 3537 C C . LEU A 1 490 ? -31.701 -8.386 45.468 1.00 82.38 490 LEU A C 1
ATOM 3539 O O . LEU A 1 490 ? -32.338 -8.032 44.451 1.00 82.38 490 LEU A O 1
#

Foldseek 3Di:
DDDPPPDQDQDADAEWDWDAALQQKIKTFDDPPPFFFKKWKWAAAPVRDIDIWMWGADPVRFIDTPCVPDPWDAHRHRRIIMDHNNGHDAQIKMKMWTAGPSRHIYDIDIDTYHHAWKAKDWQCVPPQENEPVQADPVQKTKMWIADDPSDDFQKKKWKAKPNRIDIDGDDPVCNVVPDMDIDHADPAQDKIKMKMWIGDPNHIHDIHIDIGGYPHDPQAAEDEWAEAEPFECDQPAGGPPVVCPDGTPDDPPVPDPPGHDHQEQEEYEYHHLAEYDYPDAEAENYHEAYEYHHNYEYEAEHEYEHEYYAYEAHAAYEYYHLYEYHDEHHAYEHAHLYEHYYQYEYEDYADAYEAEHNDQDPDPRYAYENHHDAYEYEYQEADPDPPHHDPLLRYAQYQEYEDNYDAHEHEDQAPSSCVGHPLEHEYHDALNYEYEAADRPPAQWHADPNDIWGKDFDDWDDDPNFIWTWIDTHPDPSHIYTYGPSYHYD

Radius of gyration: 42.32 Å; chains: 1; bounding box: 107×54×124 Å